Protein AF-A0A835YM27-F1 (afdb_monomer_lite)

InterPro domains:
  IPR002932 Glutamate synthase domain [PF01645] (150-417)
  IPR002932 Glutamate synthase domain [cd02808] (66-416)
  IPR013785 Aldolase-type TIM barrel [G3DSA:3.20.20.70] (142-433)
  IPR024188 Glutamate synthase large subunit-like protein [PIRSF006429] (17-418)

Organism: NCBI:txid303371

Structure (mmCIF, N/CA/C/O backbone):
data_AF-A0A835YM27-F1
#
_entry.id   AF-A0A835YM27-F1
#
loop_
_atom_site.group_PDB
_atom_site.id
_atom_site.type_symbol
_atom_site.label_atom_id
_atom_site.label_alt_id
_atom_site.label_comp_id
_atom_site.label_asym_id
_atom_site.label_entity_id
_atom_site.label_seq_id
_atom_site.pdbx_PDB_ins_code
_atom_site.Cartn_x
_atom_site.Cartn_y
_atom_site.Cartn_z
_atom_site.occupancy
_atom_site.B_iso_or_equiv
_atom_site.auth_seq_id
_atom_site.auth_comp_id
_atom_site.auth_asym_id
_atom_site.auth_atom_id
_atom_site.pdbx_PDB_model_num
ATOM 1 N N . MET A 1 1 ? 27.770 9.911 -36.439 1.00 59.56 1 MET A N 1
ATOM 2 C CA . MET A 1 1 ? 27.437 9.126 -37.650 1.00 59.56 1 MET A CA 1
ATOM 3 C C . MET A 1 1 ? 27.150 10.017 -38.852 1.00 59.56 1 MET A C 1
ATOM 5 O O . MET A 1 1 ? 27.933 9.952 -39.781 1.00 59.56 1 MET A O 1
ATOM 9 N N . ILE A 1 2 ? 26.149 10.908 -38.819 1.00 67.12 2 ILE A N 1
ATOM 10 C CA . ILE A 1 2 ? 25.768 11.752 -39.978 1.00 67.12 2 ILE A CA 1
ATOM 11 C C . ILE A 1 2 ? 26.946 12.563 -40.558 1.00 67.12 2 ILE A C 1
ATOM 13 O O . ILE A 1 2 ? 27.152 12.544 -41.765 1.00 67.12 2 ILE A O 1
ATOM 17 N N . GLY A 1 3 ? 27.767 13.199 -39.713 1.00 68.62 3 GLY A N 1
ATOM 18 C CA . GLY A 1 3 ? 28.929 13.971 -40.180 1.00 68.62 3 GLY A CA 1
ATOM 19 C C . GLY A 1 3 ? 30.004 13.131 -40.885 1.00 68.62 3 GLY A C 1
ATOM 20 O O . GLY A 1 3 ? 30.540 13.554 -41.899 1.00 68.62 3 GLY A O 1
ATOM 21 N N . ALA A 1 4 ? 30.271 11.910 -40.410 1.00 65.62 4 ALA A N 1
ATOM 22 C CA . ALA A 1 4 ? 31.249 11.014 -41.032 1.00 65.62 4 ALA A CA 1
ATOM 23 C C . ALA A 1 4 ? 30.728 10.428 -42.355 1.00 65.62 4 ALA A C 1
ATOM 25 O O . ALA A 1 4 ? 31.469 10.341 -43.329 1.00 65.62 4 ALA A O 1
ATOM 26 N N . THR A 1 5 ? 29.437 10.087 -42.413 1.00 65.88 5 THR A N 1
ATOM 27 C CA . THR A 1 5 ? 28.783 9.617 -43.641 1.00 65.88 5 THR A CA 1
ATOM 28 C C . THR A 1 5 ? 28.725 10.719 -44.699 1.00 65.88 5 THR A C 1
ATOM 30 O O . THR A 1 5 ? 28.980 10.437 -45.862 1.00 65.88 5 THR A O 1
ATOM 33 N N . ALA A 1 6 ? 28.469 11.974 -44.308 1.00 68.31 6 ALA A N 1
ATOM 34 C CA . ALA A 1 6 ? 28.483 13.119 -45.219 1.00 68.31 6 ALA A CA 1
ATOM 35 C C . ALA A 1 6 ? 29.884 13.385 -45.799 1.00 68.31 6 ALA A C 1
ATOM 37 O O . ALA A 1 6 ? 30.018 13.579 -47.002 1.00 68.31 6 ALA A O 1
ATOM 38 N N . VAL A 1 7 ? 30.934 13.311 -44.974 1.00 73.69 7 VAL A N 1
ATOM 39 C CA . VAL A 1 7 ? 32.330 13.443 -45.431 1.00 73.69 7 VAL A CA 1
ATOM 40 C C . VAL A 1 7 ? 32.712 12.319 -46.401 1.00 73.69 7 VAL A C 1
ATOM 42 O O . VAL A 1 7 ? 33.316 12.587 -47.436 1.00 73.69 7 VAL A O 1
ATOM 45 N N . LEU A 1 8 ? 32.304 11.075 -46.125 1.00 69.56 8 LEU A N 1
ATOM 46 C CA . LEU A 1 8 ? 32.527 9.937 -47.028 1.00 69.56 8 LEU A CA 1
ATOM 47 C C . LEU A 1 8 ? 31.752 10.068 -48.345 1.00 69.56 8 LEU A C 1
ATOM 49 O O . LEU A 1 8 ? 32.273 9.689 -49.386 1.00 69.56 8 LEU A O 1
ATOM 53 N N . PHE A 1 9 ? 30.544 10.635 -48.317 1.00 70.25 9 PHE A N 1
ATOM 54 C CA . PHE A 1 9 ? 29.738 10.882 -49.516 1.00 70.25 9 PHE A CA 1
ATOM 55 C C . PHE A 1 9 ? 30.350 11.956 -50.421 1.00 70.25 9 PHE A C 1
ATOM 57 O O . PHE A 1 9 ? 30.305 11.823 -51.641 1.00 70.25 9 PHE A O 1
ATOM 64 N N . VAL A 1 10 ? 30.959 12.985 -49.823 1.00 75.12 10 VAL A N 1
ATOM 65 C CA . VAL A 1 10 ? 31.692 14.038 -50.543 1.00 75.12 10 VAL A CA 1
ATOM 66 C C . VAL A 1 10 ? 33.027 13.517 -51.089 1.00 75.12 10 VAL A C 1
ATOM 68 O O . VAL A 1 10 ? 33.414 13.887 -52.193 1.00 75.12 10 VAL A O 1
ATOM 71 N N . ALA A 1 11 ? 33.722 12.643 -50.354 1.00 77.75 11 ALA A N 1
ATOM 72 C CA . ALA A 1 11 ? 35.021 12.103 -50.760 1.00 77.75 11 ALA A CA 1
ATOM 73 C C . ALA A 1 11 ? 34.925 10.963 -51.794 1.00 77.75 11 ALA A C 1
ATOM 75 O O . ALA A 1 11 ? 35.770 10.862 -52.681 1.00 77.75 11 ALA A O 1
ATOM 76 N N . ASN A 1 12 ? 33.920 10.090 -51.685 1.00 81.88 12 ASN A N 1
ATOM 77 C CA . ASN A 1 12 ? 33.675 8.997 -52.624 1.00 81.88 12 ASN A CA 1
ATOM 78 C C . ASN A 1 12 ? 32.177 8.615 -52.624 1.00 81.88 12 ASN A C 1
ATOM 80 O O . ASN A 1 12 ? 31.722 7.914 -51.714 1.00 81.88 12 ASN A O 1
ATOM 84 N N . PRO A 1 13 ? 31.405 8.999 -53.658 1.00 78.62 13 PRO A N 1
ATOM 85 C CA . PRO A 1 13 ? 29.955 8.790 -53.700 1.00 78.62 13 PRO A CA 1
ATOM 86 C C . PRO A 1 13 ? 29.530 7.322 -53.550 1.00 78.62 13 PRO A C 1
ATOM 88 O O . PRO A 1 13 ? 28.514 7.032 -52.919 1.00 78.62 13 PRO A O 1
ATOM 91 N N . ALA A 1 14 ? 30.322 6.381 -54.078 1.00 77.38 14 ALA A N 1
ATOM 92 C CA . ALA A 1 14 ? 30.027 4.952 -53.987 1.00 77.38 14 ALA A CA 1
ATOM 93 C C . ALA A 1 14 ? 30.207 4.421 -52.554 1.00 77.38 14 ALA A C 1
ATOM 95 O O . ALA A 1 14 ? 29.366 3.676 -52.051 1.00 77.38 14 ALA A O 1
ATOM 96 N N . GLN A 1 15 ? 31.265 4.846 -51.858 1.00 75.50 15 GLN A N 1
ATOM 97 C CA . GLN A 1 15 ? 31.497 4.467 -50.458 1.00 75.50 15 GLN A CA 1
ATOM 98 C C . GLN A 1 15 ? 30.530 5.182 -49.505 1.00 75.50 15 GLN A C 1
ATOM 100 O O . GLN A 1 15 ? 30.055 4.583 -48.538 1.00 75.50 15 GLN A O 1
ATOM 105 N N . GLY A 1 16 ? 30.175 6.433 -49.804 1.00 74.81 16 GLY A N 1
ATOM 106 C CA . GLY A 1 16 ? 29.138 7.172 -49.091 1.00 74.81 16 GLY A CA 1
ATOM 107 C C . GLY A 1 16 ? 27.763 6.512 -49.189 1.00 74.81 16 GLY A C 1
ATOM 108 O O . GLY A 1 16 ? 27.074 6.407 -48.175 1.00 74.81 16 GLY A O 1
ATOM 109 N N . ALA A 1 17 ? 27.378 6.014 -50.370 1.00 76.81 17 ALA A N 1
ATOM 110 C CA . ALA A 1 17 ? 26.122 5.288 -50.560 1.00 76.81 17 ALA A CA 1
ATOM 111 C C . ALA A 1 17 ? 26.068 4.001 -49.720 1.00 76.81 17 ALA A C 1
ATOM 113 O O . ALA A 1 17 ? 25.064 3.743 -49.055 1.00 76.81 17 ALA A O 1
ATOM 114 N N . ILE A 1 18 ? 27.167 3.241 -49.664 1.00 80.81 18 ILE A N 1
ATOM 115 C CA . ILE A 1 18 ? 27.275 2.034 -48.828 1.00 80.81 18 ILE A CA 1
ATOM 116 C C . ILE A 1 18 ? 27.172 2.384 -47.334 1.00 80.81 18 ILE A C 1
ATOM 118 O O . ILE A 1 18 ? 26.459 1.713 -46.590 1.00 80.81 18 ILE A O 1
ATOM 122 N N . ALA A 1 19 ? 27.826 3.460 -46.887 1.00 78.94 19 ALA A N 1
ATOM 123 C CA . ALA A 1 19 ? 27.777 3.909 -45.494 1.00 78.94 19 ALA A CA 1
ATOM 124 C C . ALA A 1 19 ? 26.427 4.543 -45.093 1.00 78.94 19 ALA A C 1
ATOM 126 O O . ALA A 1 19 ? 26.089 4.571 -43.907 1.00 78.94 19 ALA A O 1
ATOM 127 N N . ALA A 1 20 ? 25.640 5.038 -46.052 1.00 80.88 20 ALA A N 1
ATOM 128 C CA . ALA A 1 20 ? 24.328 5.634 -45.802 1.00 80.88 20 ALA A CA 1
ATOM 129 C C . ALA A 1 20 ? 23.253 4.592 -45.458 1.00 80.88 20 ALA A C 1
ATOM 131 O O . ALA A 1 20 ? 22.386 4.871 -44.631 1.00 80.88 20 ALA A O 1
ATOM 132 N N . VAL A 1 21 ? 23.330 3.381 -46.020 1.00 83.56 21 VAL A N 1
ATOM 133 C CA . VAL A 1 21 ? 22.370 2.289 -45.764 1.00 83.56 21 VAL A CA 1
ATOM 134 C C . VAL A 1 21 ? 22.252 1.922 -44.273 1.00 83.56 21 VAL A C 1
ATOM 136 O O . VAL A 1 21 ? 21.139 1.976 -43.747 1.00 83.56 21 VAL A O 1
ATOM 139 N N . PRO A 1 22 ? 23.333 1.595 -43.533 1.00 83.44 22 PRO A N 1
ATOM 140 C CA . PRO A 1 22 ? 23.227 1.257 -42.112 1.00 83.44 22 PRO A CA 1
ATOM 141 C C . PRO A 1 22 ? 22.766 2.443 -41.256 1.00 83.44 22 PRO A C 1
ATOM 143 O O . PRO A 1 22 ? 22.052 2.247 -40.275 1.00 83.44 22 PRO A O 1
ATOM 146 N N . VAL A 1 23 ? 23.109 3.677 -41.639 1.00 83.69 23 VAL A N 1
ATOM 147 C CA . VAL A 1 23 ? 22.633 4.888 -40.953 1.00 83.69 23 VAL A CA 1
ATOM 148 C C . VAL A 1 23 ? 21.131 5.077 -41.170 1.00 83.69 23 VAL A C 1
ATOM 150 O O . VAL A 1 23 ? 20.405 5.323 -40.209 1.00 83.69 23 VAL A O 1
ATOM 153 N N . ALA A 1 24 ? 20.644 4.907 -42.399 1.00 84.50 24 ALA A N 1
ATOM 154 C CA . ALA A 1 24 ? 19.221 4.967 -42.713 1.00 84.50 24 ALA A CA 1
ATOM 155 C C . ALA A 1 24 ? 18.437 3.865 -41.986 1.00 84.50 24 ALA A C 1
ATOM 157 O O . ALA A 1 24 ? 17.390 4.149 -41.410 1.00 84.50 24 ALA A O 1
ATOM 158 N N . LEU A 1 25 ? 18.965 2.637 -41.929 1.00 86.25 25 LEU A N 1
ATOM 159 C CA . LEU A 1 25 ? 18.366 1.536 -41.168 1.00 86.25 25 LEU A CA 1
ATOM 160 C C . LEU A 1 25 ? 18.336 1.818 -39.661 1.00 86.25 25 LEU A C 1
ATOM 162 O O . LEU A 1 25 ? 17.324 1.546 -39.018 1.00 86.25 25 LEU A O 1
ATOM 166 N N . PHE A 1 26 ? 19.404 2.396 -39.102 1.00 86.00 26 PHE A N 1
ATOM 167 C CA . PHE A 1 26 ? 19.456 2.813 -37.699 1.00 86.00 26 PHE A CA 1
ATOM 168 C C . PHE A 1 26 ? 18.366 3.844 -37.384 1.00 86.00 26 PHE A C 1
ATOM 170 O O . PHE A 1 26 ? 17.608 3.667 -36.431 1.00 86.00 26 PHE A O 1
ATOM 177 N N . TRP A 1 27 ? 18.236 4.890 -38.206 1.00 85.75 27 TRP A N 1
ATOM 178 C CA . TRP A 1 27 ? 17.212 5.922 -38.023 1.00 85.75 27 TRP A CA 1
ATOM 179 C C . TRP A 1 27 ? 15.800 5.398 -38.261 1.00 85.75 27 TRP A C 1
ATOM 181 O O . TRP A 1 27 ? 14.917 5.663 -37.452 1.00 85.75 27 TRP A O 1
ATOM 191 N N . TYR A 1 28 ? 15.586 4.610 -39.315 1.00 89.50 28 TYR A N 1
ATOM 192 C CA . TYR A 1 28 ? 14.304 3.961 -39.583 1.00 89.50 28 TYR A CA 1
ATOM 193 C C . TYR A 1 28 ? 13.874 3.088 -38.403 1.00 89.50 28 TYR A C 1
ATOM 195 O O . TYR A 1 28 ? 12.740 3.188 -37.930 1.00 89.50 28 TYR A O 1
ATOM 203 N N . ARG A 1 29 ? 14.792 2.267 -37.875 1.00 88.25 29 ARG A N 1
ATOM 204 C CA . ARG A 1 29 ? 14.513 1.419 -36.716 1.00 88.25 29 ARG A CA 1
ATOM 205 C C . ARG A 1 29 ? 14.244 2.250 -35.468 1.00 88.25 29 ARG A C 1
ATOM 207 O O . ARG A 1 29 ? 13.285 1.953 -34.768 1.00 88.25 29 ARG A O 1
ATOM 214 N N . GLY A 1 30 ? 15.023 3.305 -35.235 1.00 86.62 30 GLY A N 1
ATOM 215 C CA . GLY A 1 30 ? 14.811 4.233 -34.127 1.00 86.62 30 GLY A CA 1
ATOM 216 C C . GLY A 1 30 ? 13.437 4.904 -34.180 1.00 86.62 30 GLY A C 1
ATOM 217 O O . GLY A 1 30 ? 12.704 4.872 -33.199 1.00 86.62 30 GLY A O 1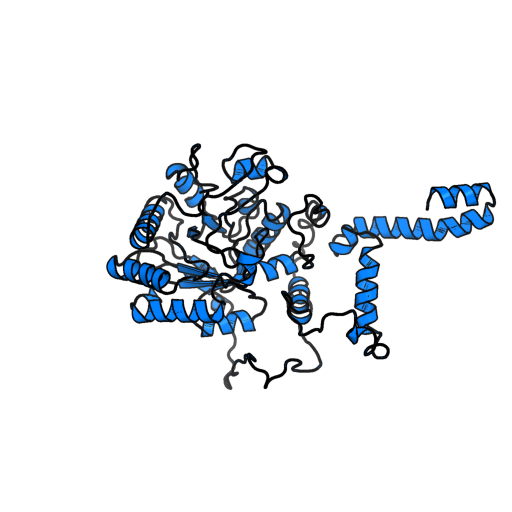
ATOM 218 N N . LEU A 1 31 ? 13.035 5.426 -35.339 1.00 87.19 31 LEU A N 1
ATOM 219 C CA . LEU A 1 31 ? 11.716 6.037 -35.531 1.00 87.19 31 LEU A CA 1
ATOM 220 C C . LEU A 1 31 ? 10.584 5.019 -35.348 1.00 87.19 31 LEU A C 1
ATOM 222 O O . LEU A 1 31 ? 9.594 5.315 -34.682 1.00 87.19 31 LEU A O 1
ATOM 226 N N . LYS A 1 32 ? 10.748 3.795 -35.864 1.00 88.94 32 LYS A N 1
ATOM 227 C CA . LYS A 1 32 ? 9.784 2.705 -35.660 1.00 88.94 32 LYS A CA 1
ATOM 228 C C . LYS A 1 32 ? 9.666 2.311 -34.184 1.00 88.94 32 LYS A C 1
ATOM 230 O O . LYS A 1 32 ? 8.560 2.094 -33.695 1.00 88.94 32 LYS A O 1
ATOM 235 N N . ASP A 1 33 ? 10.786 2.237 -33.469 1.00 86.44 33 ASP A N 1
ATOM 236 C CA . ASP A 1 33 ? 10.820 1.924 -32.039 1.00 86.44 33 ASP A CA 1
ATOM 237 C C . ASP A 1 33 ? 10.199 3.046 -31.188 1.00 86.44 33 ASP A C 1
ATOM 239 O O . ASP A 1 33 ? 9.568 2.757 -30.170 1.00 86.44 33 ASP A O 1
ATOM 243 N N . MET A 1 34 ? 10.331 4.307 -31.619 1.00 83.38 34 MET A N 1
ATOM 244 C CA . MET A 1 34 ? 9.679 5.466 -30.997 1.00 83.38 34 MET A CA 1
ATOM 245 C C . MET A 1 34 ? 8.169 5.510 -31.253 1.00 83.38 34 MET A C 1
ATOM 247 O O . MET A 1 34 ? 7.426 5.963 -30.386 1.00 83.38 34 MET A O 1
ATOM 251 N N . ALA A 1 35 ? 7.721 5.066 -32.430 1.00 83.19 35 ALA A N 1
ATOM 252 C CA . ALA A 1 35 ? 6.320 5.132 -32.842 1.00 83.19 35 ALA A CA 1
ATOM 253 C C . ALA A 1 35 ? 5.458 3.979 -32.304 1.00 83.19 35 ALA A C 1
ATOM 255 O O . ALA A 1 35 ? 4.249 4.135 -32.188 1.00 83.19 35 ALA A O 1
ATOM 256 N N . GLN A 1 36 ? 6.047 2.825 -31.983 1.00 78.00 36 GLN A N 1
ATOM 257 C CA . GLN A 1 36 ? 5.289 1.669 -31.491 1.00 78.00 36 GLN A CA 1
ATOM 258 C C . GLN A 1 36 ? 4.806 1.840 -30.040 1.00 78.00 36 GLN A C 1
ATOM 260 O O . GLN A 1 36 ? 5.447 2.516 -29.233 1.00 78.00 36 GLN A O 1
ATOM 265 N N . ASP A 1 37 ? 3.715 1.159 -29.689 1.00 72.25 37 ASP A N 1
ATOM 266 C CA . ASP A 1 37 ? 3.061 1.274 -28.372 1.00 72.25 37 ASP A CA 1
ATOM 267 C C . ASP A 1 37 ? 3.159 0.007 -27.504 1.00 72.25 37 ASP A C 1
ATOM 269 O O . ASP A 1 37 ? 2.753 -0.011 -26.348 1.00 72.25 37 ASP A O 1
ATOM 273 N N . SER A 1 38 ? 3.732 -1.061 -28.053 1.00 70.88 38 SER A N 1
ATOM 274 C CA . SER A 1 38 ? 3.836 -2.394 -27.442 1.00 70.88 38 SER A CA 1
ATOM 275 C C . SER A 1 38 ? 4.948 -2.559 -26.392 1.00 70.88 38 SER A C 1
ATOM 277 O O . SER A 1 38 ? 4.838 -3.383 -25.485 1.00 70.88 38 SER A O 1
ATOM 279 N N . HIS A 1 39 ? 6.051 -1.814 -26.508 1.00 70.81 39 HIS A N 1
ATOM 280 C CA . HIS A 1 39 ? 7.271 -2.023 -25.726 1.00 70.81 39 HIS A CA 1
ATOM 281 C C . HIS A 1 39 ? 7.829 -0.710 -25.176 1.00 70.81 39 HIS A C 1
ATOM 283 O O . HIS A 1 39 ? 8.569 0.009 -25.853 1.00 70.81 39 HIS A O 1
ATOM 289 N N . THR A 1 40 ? 7.566 -0.443 -23.897 1.00 70.62 40 THR A N 1
ATOM 290 C CA . THR A 1 40 ? 8.007 0.774 -23.195 1.00 70.62 40 THR A CA 1
ATOM 291 C C . THR A 1 40 ? 9.528 0.971 -23.238 1.00 70.62 40 THR A C 1
ATOM 293 O O . THR A 1 40 ? 10.008 2.088 -23.415 1.00 70.62 40 THR A O 1
ATOM 296 N N . VAL A 1 41 ? 10.315 -0.108 -23.133 1.00 70.69 41 VAL A N 1
ATOM 297 C CA . VAL A 1 41 ? 11.790 -0.033 -23.153 1.00 70.69 41 VAL A CA 1
ATOM 298 C C . VAL A 1 41 ? 12.322 0.411 -24.518 1.00 70.69 41 VAL A C 1
ATOM 300 O O . VAL A 1 41 ? 13.154 1.313 -24.568 1.00 70.69 41 VAL A O 1
ATOM 303 N N . LEU A 1 42 ? 11.827 -0.179 -25.613 1.00 78.88 42 LEU A N 1
ATOM 304 C CA . LEU A 1 42 ? 12.265 0.169 -26.972 1.00 78.88 42 LEU A CA 1
ATOM 305 C C . LEU A 1 42 ? 11.896 1.605 -27.336 1.00 78.88 42 LEU A C 1
ATOM 307 O O . LEU A 1 42 ? 12.665 2.288 -27.999 1.00 78.88 42 LEU A O 1
ATOM 311 N N . ARG A 1 43 ? 10.756 2.088 -26.843 1.00 77.75 43 ARG A N 1
ATOM 312 C CA . ARG A 1 43 ? 10.328 3.464 -27.079 1.00 77.75 43 ARG A CA 1
ATOM 313 C C . ARG A 1 43 ? 11.170 4.498 -26.339 1.00 77.75 43 ARG A C 1
ATOM 315 O O . ARG A 1 43 ? 11.435 5.568 -26.876 1.00 77.75 43 ARG A O 1
ATOM 322 N N . ASN A 1 44 ? 11.611 4.175 -25.123 1.00 67.88 44 ASN A N 1
ATOM 323 C CA . ASN A 1 44 ? 12.470 5.053 -24.325 1.00 67.88 44 ASN A CA 1
ATOM 324 C C . ASN A 1 44 ? 13.941 5.017 -24.770 1.00 67.88 44 ASN A C 1
ATOM 326 O O . ASN A 1 44 ? 14.635 6.026 -24.665 1.00 67.88 44 ASN A O 1
ATOM 330 N N . PHE A 1 45 ? 14.412 3.868 -25.263 1.00 77.25 45 PHE A N 1
ATOM 331 C CA . PHE A 1 45 ? 15.775 3.677 -25.765 1.00 77.25 45 PHE A CA 1
ATOM 332 C C . PHE A 1 45 ? 15.732 3.068 -27.170 1.00 77.25 45 PHE A C 1
ATOM 334 O O . PHE A 1 45 ? 16.035 1.880 -27.328 1.00 77.25 45 PHE A O 1
ATOM 341 N N . PRO A 1 46 ? 15.354 3.857 -28.193 1.00 81.44 46 PRO A N 1
ATOM 342 C CA . PRO A 1 46 ? 15.275 3.376 -29.566 1.00 81.44 46 PRO A CA 1
ATOM 343 C C . PRO A 1 46 ? 16.612 2.801 -30.012 1.00 81.44 46 PRO A C 1
ATOM 345 O O . PRO A 1 46 ? 17.664 3.371 -29.712 1.00 81.44 46 PRO A O 1
ATOM 348 N N . VAL A 1 47 ? 16.579 1.670 -30.717 1.00 81.88 47 VAL A N 1
ATOM 349 C CA . VAL A 1 47 ? 17.760 0.896 -31.132 1.00 81.88 47 VAL A CA 1
ATOM 350 C C . VAL A 1 47 ? 18.553 0.268 -29.971 1.00 81.88 47 VAL A C 1
ATOM 352 O O . VAL A 1 47 ? 18.754 -0.943 -29.966 1.00 81.88 47 VAL A O 1
ATOM 355 N N . LEU A 1 48 ? 18.964 1.036 -28.957 1.00 77.56 48 LEU A N 1
ATOM 356 C CA . LEU A 1 48 ? 19.764 0.548 -27.822 1.00 77.56 48 LEU A CA 1
ATOM 357 C C . LEU A 1 48 ? 19.013 -0.461 -26.945 1.00 77.56 48 LEU A C 1
ATOM 359 O O . LEU A 1 48 ? 19.617 -1.393 -26.420 1.00 77.56 48 LEU A O 1
ATOM 363 N N . GLY A 1 49 ? 17.693 -0.322 -26.813 1.00 71.75 49 GLY A N 1
ATOM 364 C CA . GLY A 1 49 ? 16.858 -1.258 -26.064 1.00 71.75 49 GLY A CA 1
ATOM 365 C C . GLY A 1 49 ? 16.883 -2.677 -26.641 1.00 71.75 49 GLY A C 1
ATOM 366 O O . GLY A 1 49 ? 16.702 -3.633 -25.891 1.00 71.75 49 GLY A O 1
ATOM 367 N N . HIS A 1 50 ? 17.181 -2.840 -27.936 1.00 77.50 50 HIS A N 1
ATOM 368 C CA . HIS A 1 50 ? 17.354 -4.164 -28.543 1.00 77.50 50 HIS A CA 1
ATOM 369 C C . HIS A 1 50 ? 18.595 -4.880 -28.024 1.00 77.50 50 HIS A C 1
ATOM 371 O O . HIS A 1 50 ? 18.565 -6.097 -27.960 1.00 77.50 50 HIS A O 1
ATOM 377 N N . ILE A 1 51 ? 19.644 -4.175 -27.581 1.00 74.50 51 ILE A N 1
ATOM 378 C CA . ILE A 1 51 ? 20.831 -4.813 -26.984 1.00 74.50 51 ILE A CA 1
ATOM 379 C C . ILE A 1 51 ? 20.428 -5.603 -25.740 1.00 74.50 51 ILE A C 1
ATOM 381 O O . ILE A 1 51 ? 20.855 -6.738 -25.573 1.00 74.50 51 ILE A O 1
ATOM 385 N N . ARG A 1 52 ? 19.535 -5.051 -24.911 1.0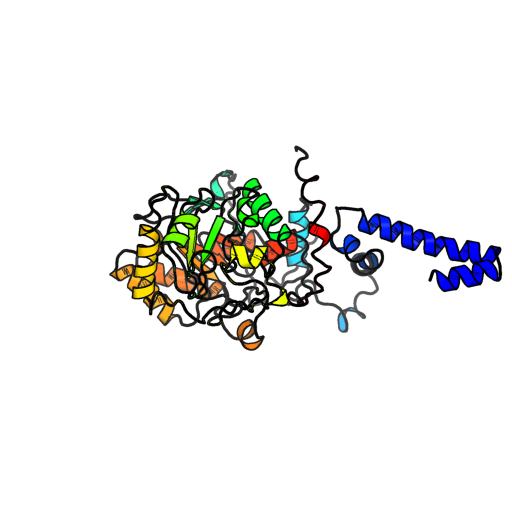0 69.94 52 ARG A N 1
ATOM 386 C CA . ARG A 1 52 ? 18.981 -5.774 -23.761 1.00 69.94 52 ARG A CA 1
ATOM 387 C C . ARG A 1 52 ? 18.286 -7.057 -24.200 1.00 69.94 52 ARG A C 1
ATOM 389 O O . ARG A 1 52 ? 18.586 -8.105 -23.651 1.00 69.94 52 ARG A O 1
ATOM 396 N N . PHE A 1 53 ? 17.381 -6.980 -25.175 1.00 67.50 53 PHE A N 1
ATOM 397 C CA . PHE A 1 53 ? 16.655 -8.159 -25.650 1.00 67.50 53 PHE A CA 1
ATOM 398 C C . PHE A 1 53 ? 17.552 -9.145 -26.395 1.00 67.50 53 PHE A C 1
ATOM 400 O O . PHE A 1 53 ? 17.273 -10.331 -26.370 1.00 67.50 53 PHE A O 1
ATOM 407 N N . LEU A 1 54 ? 18.625 -8.686 -27.039 1.00 65.44 54 LEU A N 1
ATOM 408 C CA . LEU A 1 54 ? 19.621 -9.541 -27.676 1.00 65.44 54 LEU A CA 1
ATOM 409 C C . LEU A 1 54 ? 20.443 -10.288 -26.633 1.00 65.44 54 LEU A C 1
ATOM 411 O O . LEU A 1 54 ? 20.621 -11.487 -26.786 1.00 65.44 54 LEU A O 1
ATOM 415 N N . LEU A 1 55 ? 20.873 -9.617 -25.563 1.00 61.25 55 LEU A N 1
ATOM 416 C CA . LEU A 1 55 ? 21.515 -10.268 -24.422 1.00 61.25 55 LEU A CA 1
ATOM 417 C C . LEU A 1 55 ? 20.542 -11.264 -23.766 1.00 61.25 55 LEU A C 1
ATOM 419 O O . LEU A 1 55 ? 20.865 -12.436 -23.612 1.00 61.25 55 LEU A O 1
ATOM 423 N N . GLU A 1 56 ? 19.296 -10.848 -23.541 1.00 56.59 56 GLU A N 1
ATOM 424 C CA . GLU A 1 56 ? 18.243 -11.673 -22.938 1.00 56.59 56 GLU A CA 1
ATOM 425 C C . GLU A 1 56 ? 17.786 -12.847 -23.831 1.00 56.59 56 GLU A C 1
ATOM 427 O O . GLU A 1 56 ? 17.394 -13.895 -23.332 1.00 56.59 56 GLU A O 1
ATOM 432 N N . ALA A 1 57 ? 17.840 -12.710 -25.158 1.00 49.25 57 ALA A N 1
ATOM 433 C CA . ALA A 1 57 ? 17.537 -13.776 -26.116 1.00 49.25 57 ALA A CA 1
ATOM 434 C C . ALA A 1 57 ? 18.754 -14.673 -26.380 1.00 49.25 57 ALA A C 1
ATOM 436 O O . ALA A 1 57 ? 18.594 -15.866 -26.650 1.00 49.25 57 ALA A O 1
ATOM 437 N N . SER A 1 58 ? 19.970 -14.132 -26.270 1.00 43.44 58 SER A N 1
ATOM 438 C CA . SER A 1 58 ? 21.201 -14.921 -26.277 1.00 43.44 58 SER A CA 1
ATOM 439 C C . SER A 1 58 ? 21.295 -15.827 -25.046 1.00 43.44 58 SER A C 1
ATOM 441 O O . SER A 1 58 ? 21.806 -16.936 -25.183 1.00 43.44 58 SER A O 1
ATOM 443 N N . ASP A 1 59 ? 20.643 -15.469 -23.926 1.00 40.12 59 ASP A N 1
ATOM 444 C CA . ASP A 1 59 ? 20.412 -16.373 -22.783 1.00 40.12 59 ASP A CA 1
ATOM 445 C C . ASP A 1 59 ? 19.619 -17.640 -23.166 1.00 40.12 59 ASP A C 1
ATOM 447 O O . ASP A 1 59 ? 19.750 -18.676 -22.515 1.00 40.12 59 ASP A O 1
ATOM 451 N N . CYS A 1 60 ? 18.780 -17.580 -24.210 1.00 38.59 60 CYS A N 1
ATOM 452 C CA . CYS A 1 60 ? 17.940 -18.698 -24.656 1.00 38.59 60 CYS A CA 1
ATOM 453 C C . CYS A 1 60 ? 18.624 -19.587 -25.712 1.00 38.59 60 CYS A C 1
ATOM 455 O O . CYS A 1 60 ? 18.250 -20.748 -25.865 1.00 38.59 60 CYS A O 1
ATOM 457 N N . LYS A 1 61 ? 19.636 -19.074 -26.431 1.00 29.17 61 LYS A N 1
ATOM 458 C CA . LYS A 1 61 ? 20.416 -19.841 -27.427 1.00 29.17 61 LYS A CA 1
ATOM 459 C C . LYS A 1 61 ? 21.788 -20.308 -26.924 1.00 29.17 61 LYS A C 1
ATOM 461 O O . LYS A 1 61 ? 22.376 -21.194 -27.536 1.00 29.17 61 LYS A O 1
ATOM 466 N N . ALA A 1 62 ? 22.275 -19.791 -25.798 1.00 39.19 62 ALA A N 1
ATOM 467 C CA . ALA A 1 62 ? 23.538 -20.186 -25.176 1.00 39.19 62 ALA A CA 1
ATOM 468 C C . ALA A 1 62 ? 23.377 -21.351 -24.177 1.00 39.19 62 ALA A C 1
ATOM 470 O O . ALA A 1 62 ? 23.763 -21.259 -23.011 1.00 39.19 62 ALA A O 1
ATOM 471 N N . ALA A 1 63 ? 22.845 -22.491 -24.630 1.00 40.53 63 ALA A N 1
ATOM 472 C CA . ALA A 1 63 ? 22.907 -23.733 -23.851 1.00 40.53 63 ALA A CA 1
ATOM 473 C C . ALA A 1 63 ? 24.352 -24.273 -23.698 1.00 40.53 63 ALA A C 1
ATOM 475 O O . ALA A 1 63 ? 24.586 -25.135 -22.859 1.00 40.53 63 ALA A O 1
ATOM 476 N N . SER A 1 64 ? 25.318 -23.736 -24.454 1.00 37.25 64 SER A N 1
ATOM 477 C CA . SER A 1 64 ? 26.706 -24.219 -24.552 1.00 37.25 64 SER A CA 1
ATOM 478 C C . SER A 1 64 ? 27.802 -23.229 -24.103 1.00 37.25 64 SER A C 1
ATOM 480 O O . SER A 1 64 ? 28.966 -23.600 -24.116 1.00 37.25 64 SER A O 1
ATOM 482 N N . LEU A 1 65 ? 27.462 -22.009 -23.660 1.00 39.31 65 LEU A N 1
ATOM 483 C CA . LEU A 1 65 ? 28.405 -20.973 -23.153 1.00 39.31 65 LEU A CA 1
ATOM 484 C C . LEU A 1 65 ? 28.147 -20.611 -21.670 1.00 39.31 65 LEU A C 1
ATOM 486 O O . LEU A 1 65 ? 28.462 -19.529 -21.181 1.00 39.31 65 LEU A O 1
ATOM 490 N N . ARG A 1 66 ? 27.441 -21.505 -20.978 1.00 44.62 66 ARG A N 1
ATOM 491 C CA . ARG A 1 66 ? 26.685 -21.248 -19.746 1.00 44.62 66 ARG A CA 1
ATOM 492 C C . ARG A 1 66 ? 27.490 -21.254 -18.427 1.00 44.62 66 ARG A C 1
ATOM 494 O O . ARG A 1 66 ? 27.000 -20.622 -17.491 1.00 44.62 66 ARG A O 1
ATOM 501 N N . PRO A 1 67 ? 28.647 -21.933 -18.277 1.00 40.22 67 PRO A N 1
ATOM 502 C CA . PRO A 1 67 ? 29.396 -21.911 -17.015 1.00 40.22 67 PRO A CA 1
ATOM 503 C C . PRO A 1 67 ? 30.263 -20.657 -16.818 1.00 40.22 67 PRO A C 1
ATOM 505 O O . PRO A 1 67 ? 30.234 -20.076 -15.735 1.00 40.22 67 PRO A O 1
ATOM 508 N N . GLU A 1 68 ? 31.000 -20.199 -17.838 1.00 35.88 68 GLU A N 1
ATOM 509 C CA . GLU A 1 68 ? 32.103 -19.246 -17.623 1.00 35.88 68 GLU A CA 1
ATOM 510 C C . GLU A 1 68 ? 31.644 -17.801 -17.349 1.00 35.88 68 GLU A C 1
ATOM 512 O O . GLU A 1 68 ? 32.251 -17.098 -16.542 1.00 35.88 68 GLU A O 1
ATOM 517 N N . ILE A 1 69 ? 30.540 -17.345 -17.954 1.00 41.28 69 ILE A N 1
ATOM 518 C CA . ILE A 1 69 ? 30.007 -15.980 -17.734 1.00 41.28 69 ILE A CA 1
ATOM 519 C C . ILE A 1 69 ? 29.221 -15.892 -16.412 1.00 41.28 69 ILE A C 1
ATOM 521 O O . ILE A 1 69 ? 29.172 -14.844 -15.760 1.00 41.28 69 ILE A O 1
ATOM 525 N N . ARG A 1 70 ? 28.636 -17.013 -15.977 1.00 41.50 70 ARG A N 1
ATOM 526 C CA . ARG A 1 70 ? 27.785 -17.112 -14.783 1.00 41.50 70 ARG A CA 1
ATOM 527 C C . ARG A 1 70 ? 28.572 -16.974 -13.481 1.00 41.50 70 ARG A C 1
ATOM 529 O O . ARG A 1 70 ? 28.026 -16.507 -12.491 1.00 41.50 70 ARG A O 1
ATOM 536 N N . GLN A 1 71 ? 29.852 -17.338 -13.499 1.00 38.59 71 GLN A N 1
ATOM 537 C CA . GLN A 1 71 ? 30.732 -17.240 -12.336 1.00 38.59 71 GLN A CA 1
ATOM 538 C C . GLN A 1 71 ? 31.133 -15.788 -12.008 1.00 38.59 71 GLN A C 1
ATOM 540 O O . GLN A 1 71 ? 31.558 -15.526 -10.886 1.00 38.59 71 GLN A O 1
ATOM 545 N N . TYR A 1 72 ? 30.965 -14.842 -12.948 1.00 37.53 72 TYR A N 1
ATOM 546 C CA . TYR A 1 72 ? 31.489 -13.478 -12.796 1.00 37.53 72 TYR A CA 1
ATOM 547 C C . TYR A 1 72 ? 30.502 -12.331 -13.093 1.00 37.53 72 TYR A C 1
ATOM 549 O O . TYR A 1 72 ? 30.744 -11.231 -12.601 1.00 37.53 72 TYR A O 1
ATOM 557 N N . PHE A 1 73 ? 29.404 -12.530 -13.848 1.00 37.78 73 PHE A N 1
ATOM 558 C CA . PHE A 1 73 ? 28.603 -11.390 -14.348 1.00 37.78 73 PHE A CA 1
ATOM 559 C C . PHE A 1 73 ? 27.063 -11.467 -14.247 1.00 37.78 73 PHE A C 1
ATOM 561 O O . PHE A 1 73 ? 26.427 -10.444 -14.504 1.00 37.78 73 PHE A O 1
ATOM 568 N N . ILE A 1 74 ? 26.423 -12.598 -13.905 1.00 50.19 74 ILE A N 1
ATOM 569 C CA . ILE A 1 74 ? 24.952 -12.743 -14.051 1.00 50.19 74 ILE A CA 1
ATOM 570 C C . ILE A 1 74 ? 24.274 -13.337 -12.799 1.00 50.19 74 ILE A C 1
ATOM 572 O O . ILE A 1 74 ? 24.630 -14.422 -12.349 1.00 50.19 74 ILE A O 1
ATOM 576 N N . GLU A 1 75 ? 23.256 -12.623 -12.296 1.00 47.91 75 GLU A N 1
ATOM 577 C CA . GLU A 1 75 ? 22.307 -13.002 -11.227 1.00 47.91 75 GLU A CA 1
ATOM 578 C C . GLU A 1 75 ? 21.646 -14.371 -11.510 1.00 47.91 75 GLU A C 1
ATOM 580 O O . GLU A 1 75 ? 21.218 -14.632 -12.639 1.00 47.91 75 GLU A O 1
ATOM 585 N N . SER A 1 76 ? 21.543 -15.269 -10.518 1.00 50.78 76 SER A N 1
ATOM 586 C CA . SER A 1 76 ? 20.833 -16.542 -10.711 1.00 50.78 76 SER A CA 1
ATOM 587 C C . SER A 1 76 ? 19.310 -16.332 -10.802 1.00 50.78 76 SER A C 1
ATOM 589 O O . SER A 1 76 ? 18.754 -15.416 -10.203 1.00 50.78 76 SER A O 1
ATOM 591 N N . ASP A 1 77 ? 18.590 -17.212 -11.515 1.00 51.47 77 ASP A N 1
ATOM 592 C CA . ASP A 1 77 ? 17.118 -17.144 -11.637 1.00 51.47 77 ASP A CA 1
ATOM 593 C C . ASP A 1 77 ? 16.382 -17.215 -10.284 1.00 51.47 77 ASP A C 1
ATOM 595 O O . ASP A 1 77 ? 15.204 -16.844 -10.196 1.00 51.47 77 ASP A O 1
ATOM 599 N N . THR A 1 78 ? 17.060 -17.722 -9.251 1.00 51.91 78 THR A N 1
ATOM 600 C CA . THR A 1 78 ? 16.563 -17.882 -7.881 1.00 51.91 78 THR A CA 1
ATOM 601 C C . THR A 1 78 ? 17.107 -16.839 -6.913 1.00 51.91 78 THR A C 1
ATOM 603 O O . THR A 1 78 ? 16.522 -16.685 -5.842 1.00 51.91 78 THR A O 1
ATOM 606 N N . ASP A 1 79 ? 18.166 -16.112 -7.278 1.00 54.97 79 ASP A N 1
ATOM 607 C CA . ASP A 1 79 ? 18.727 -15.064 -6.430 1.00 54.97 79 ASP A CA 1
ATOM 608 C C . ASP A 1 79 ? 17.726 -13.912 -6.361 1.00 54.97 79 ASP A C 1
ATOM 610 O O . ASP A 1 79 ? 17.156 -13.473 -7.364 1.00 54.97 79 ASP A O 1
ATOM 614 N N . SER A 1 80 ? 17.445 -13.456 -5.147 1.00 55.28 80 SER A N 1
ATOM 615 C CA . SER A 1 80 ? 16.423 -12.450 -4.896 1.00 55.28 80 SER A CA 1
ATOM 616 C C . SER A 1 80 ? 17.059 -11.155 -4.417 1.00 55.28 80 SER A C 1
ATOM 618 O O . SER A 1 80 ? 17.211 -10.978 -3.209 1.00 55.28 80 SER A O 1
ATOM 620 N N . VAL A 1 81 ? 17.372 -10.213 -5.316 1.00 60.59 81 VAL A N 1
ATOM 621 C CA . VAL A 1 81 ? 17.714 -8.852 -4.869 1.00 60.59 81 VAL A CA 1
ATOM 622 C C . VAL A 1 81 ? 17.120 -7.756 -5.771 1.00 60.59 81 VAL A C 1
ATOM 624 O O . VAL A 1 81 ? 17.704 -7.376 -6.781 1.00 60.59 81 VAL A O 1
ATOM 627 N N . PRO A 1 82 ? 15.976 -7.134 -5.413 1.00 66.56 82 PRO A N 1
ATOM 628 C CA . PRO A 1 82 ? 14.946 -7.540 -4.441 1.00 66.56 82 PRO A CA 1
ATOM 629 C C . PRO A 1 82 ? 13.954 -8.621 -4.915 1.00 66.56 82 PRO A C 1
ATOM 631 O O . PRO A 1 82 ? 13.242 -9.173 -4.072 1.00 66.56 82 PRO A O 1
ATOM 634 N N . PHE A 1 83 ? 13.879 -8.903 -6.221 1.00 75.69 83 PHE A N 1
ATOM 635 C CA . PHE A 1 83 ? 12.993 -9.912 -6.822 1.00 75.69 83 PHE A CA 1
ATOM 636 C C . PHE A 1 83 ? 13.741 -10.739 -7.857 1.00 75.69 83 PHE A C 1
ATOM 638 O O . PHE A 1 83 ? 14.449 -10.179 -8.699 1.00 75.69 83 PHE A O 1
ATOM 645 N N . SER A 1 84 ? 13.511 -12.049 -7.845 1.00 78.06 84 SER A N 1
ATOM 646 C CA . SER A 1 84 ? 14.156 -12.955 -8.789 1.00 78.06 84 SER A CA 1
ATOM 647 C C . SER A 1 84 ? 13.622 -12.777 -10.214 1.00 78.06 84 SER A C 1
ATOM 649 O O . SER A 1 84 ? 12.557 -12.186 -10.450 1.00 78.06 84 SER A O 1
ATOM 651 N N . ARG A 1 85 ? 14.357 -13.288 -11.209 1.00 72.94 85 ARG A N 1
ATOM 652 C CA . ARG A 1 85 ? 13.898 -13.277 -12.609 1.00 72.94 85 ARG A CA 1
ATOM 653 C C . ARG A 1 85 ? 12.573 -14.024 -12.755 1.00 72.94 85 ARG A C 1
ATOM 655 O O . ARG A 1 85 ? 11.641 -13.475 -13.333 1.00 72.94 85 ARG A O 1
ATOM 662 N N . ALA A 1 86 ? 12.459 -15.211 -12.157 1.00 77.62 86 ALA A N 1
ATOM 663 C CA . ALA A 1 86 ? 11.237 -16.015 -12.202 1.00 77.62 86 ALA A CA 1
ATOM 664 C C . ALA A 1 86 ? 10.019 -15.255 -11.645 1.00 77.62 86 ALA A C 1
ATOM 666 O O . ALA A 1 86 ? 8.951 -15.259 -12.256 1.00 77.62 86 ALA A O 1
ATOM 667 N N . GLN A 1 87 ? 10.192 -14.538 -10.530 1.00 81.69 87 GLN A N 1
ATOM 668 C CA . GLN A 1 87 ? 9.137 -13.714 -9.937 1.00 81.69 87 GLN A CA 1
ATOM 669 C C . GLN A 1 87 ? 8.681 -12.582 -10.868 1.00 81.69 87 GLN A C 1
ATOM 671 O O . GLN A 1 87 ? 7.481 -12.367 -11.036 1.00 81.69 87 GLN A O 1
ATOM 676 N N . ARG A 1 88 ? 9.622 -11.872 -11.502 1.00 81.69 88 ARG A N 1
ATOM 677 C CA . ARG A 1 88 ? 9.312 -10.797 -12.460 1.00 81.69 88 ARG A CA 1
ATOM 678 C C . ARG A 1 88 ? 8.635 -11.335 -13.723 1.00 81.69 88 ARG A C 1
ATOM 680 O O . ARG A 1 88 ? 7.655 -10.753 -14.181 1.00 81.69 88 ARG A O 1
ATOM 687 N N . SER A 1 89 ? 9.119 -12.459 -14.253 1.00 80.38 89 SER A N 1
ATOM 688 C CA . SER A 1 89 ? 8.571 -13.104 -15.451 1.00 80.38 89 SER A CA 1
ATOM 689 C C . SER A 1 89 ? 7.099 -13.474 -15.291 1.00 80.38 89 SER A C 1
ATOM 691 O O . SER A 1 89 ? 6.325 -13.184 -16.199 1.00 80.38 89 SER A O 1
ATOM 693 N N . ILE A 1 90 ? 6.699 -14.013 -14.132 1.00 84.69 90 ILE A N 1
ATOM 694 C CA . ILE A 1 90 ? 5.290 -14.328 -13.838 1.00 84.69 90 ILE A CA 1
ATOM 695 C C . ILE A 1 90 ? 4.412 -13.083 -13.997 1.00 84.69 90 ILE A C 1
ATOM 697 O O . ILE A 1 90 ? 3.368 -13.131 -14.645 1.00 84.69 90 ILE A O 1
ATOM 701 N N . VAL A 1 91 ? 4.841 -11.948 -13.439 1.00 87.25 91 VAL A N 1
ATOM 702 C CA . VAL A 1 91 ? 4.079 -10.696 -13.523 1.00 87.25 91 VAL A CA 1
ATOM 703 C C . VAL A 1 91 ? 4.013 -10.187 -14.963 1.00 87.25 91 VAL A C 1
ATOM 705 O O . VAL A 1 91 ? 2.938 -9.822 -15.430 1.00 87.25 91 VAL A O 1
ATOM 708 N N . TYR A 1 92 ? 5.134 -10.197 -15.690 1.00 82.19 92 TYR A N 1
ATOM 709 C CA . TYR A 1 92 ? 5.174 -9.734 -17.079 1.00 82.19 92 TYR A CA 1
ATOM 710 C C . TYR A 1 92 ? 4.331 -10.590 -18.029 1.00 82.19 92 TYR A C 1
ATOM 712 O O . TYR A 1 92 ? 3.711 -10.043 -18.938 1.00 82.19 92 TYR A O 1
ATOM 720 N N . GLN A 1 93 ? 4.312 -11.911 -17.843 1.00 84.12 93 GLN A N 1
ATOM 721 C CA . GLN A 1 93 ? 3.501 -12.825 -18.651 1.00 84.12 93 GLN A CA 1
ATOM 722 C C . GLN A 1 93 ? 2.010 -12.600 -18.393 1.00 84.12 93 GLN A C 1
ATOM 724 O O . GLN A 1 93 ? 1.247 -12.406 -19.339 1.00 84.12 93 GLN A O 1
ATOM 729 N N . ARG A 1 94 ? 1.613 -12.516 -17.117 1.00 86.38 94 ARG A N 1
ATOM 730 C CA . ARG A 1 94 ? 0.219 -12.274 -16.716 1.00 86.38 94 ARG A CA 1
ATOM 731 C C . ARG A 1 94 ? -0.296 -10.913 -17.169 1.00 86.38 94 ARG A C 1
ATOM 733 O O . ARG A 1 94 ? -1.401 -10.828 -17.686 1.00 86.38 94 ARG A O 1
ATOM 740 N N . ALA A 1 95 ? 0.524 -9.867 -17.062 1.00 85.31 95 ALA A N 1
ATOM 741 C CA . ALA A 1 95 ? 0.173 -8.532 -17.550 1.00 85.31 95 ALA A CA 1
ATOM 742 C C . ALA A 1 95 ? -0.059 -8.483 -19.073 1.00 85.31 95 ALA A C 1
ATOM 744 O O . ALA A 1 95 ? -0.742 -7.589 -19.560 1.00 85.31 95 ALA A O 1
ATOM 745 N N . LYS A 1 96 ? 0.504 -9.437 -19.827 1.00 83.00 96 LYS A N 1
ATOM 746 C CA . LYS A 1 96 ? 0.328 -9.574 -21.280 1.00 83.00 96 LYS A CA 1
ATOM 747 C C . LYS A 1 96 ? -0.699 -10.639 -21.671 1.00 83.00 96 LYS A C 1
ATOM 749 O O . LYS A 1 96 ? -0.787 -10.952 -22.855 1.00 83.00 96 LYS A O 1
ATOM 754 N N . LEU A 1 97 ? -1.413 -11.223 -20.701 1.00 81.25 97 LEU A N 1
ATOM 755 C CA . LEU A 1 97 ? -2.341 -12.342 -20.910 1.00 81.25 97 LEU A CA 1
ATOM 756 C C . LEU A 1 97 ? -1.695 -13.521 -21.668 1.00 81.25 97 LEU A C 1
ATOM 758 O O . LEU A 1 97 ? -2.332 -14.191 -22.476 1.00 81.25 97 LEU A O 1
ATOM 762 N N . GLN A 1 98 ? -0.399 -13.751 -21.441 1.00 81.25 98 GLN A N 1
ATOM 763 C CA . GLN A 1 98 ? 0.334 -14.864 -22.042 1.00 81.25 98 GLN A CA 1
ATOM 764 C C . GLN A 1 98 ? 0.168 -16.131 -21.209 1.00 81.25 98 GLN A C 1
ATOM 766 O O . GLN A 1 98 ? 0.055 -16.064 -19.986 1.00 81.25 98 GLN A O 1
ATOM 771 N N . THR A 1 99 ? 0.219 -17.284 -21.879 1.00 65.69 99 THR A N 1
ATOM 772 C CA . THR A 1 99 ? 0.120 -18.596 -21.238 1.00 65.69 99 THR A CA 1
ATOM 773 C C . THR A 1 99 ? 1.217 -18.770 -20.188 1.00 65.69 99 THR A C 1
ATOM 775 O O . THR A 1 99 ? 2.406 -18.601 -20.459 1.00 65.69 99 THR A O 1
ATOM 778 N N . ASP A 1 100 ? 0.795 -19.134 -18.987 1.00 62.50 100 ASP A N 1
ATOM 779 C CA . ASP A 1 100 ? 1.568 -19.232 -17.751 1.00 62.50 100 ASP A CA 1
ATOM 780 C C . ASP A 1 100 ? 2.096 -20.652 -17.469 1.00 62.50 100 ASP A C 1
ATOM 782 O O . ASP A 1 100 ? 2.605 -20.949 -16.386 1.00 62.50 100 ASP A O 1
ATOM 786 N N . ASN A 1 101 ? 2.055 -21.524 -18.480 1.00 67.06 101 ASN A N 1
ATOM 787 C CA . ASN A 1 101 ? 2.568 -22.886 -18.398 1.00 67.06 101 ASN A CA 1
ATOM 788 C C . ASN A 1 101 ? 4.087 -22.910 -18.598 1.00 67.06 101 ASN A C 1
ATOM 790 O O . ASN A 1 101 ? 4.597 -22.659 -19.691 1.00 67.06 101 ASN A O 1
ATOM 794 N N . LEU A 1 102 ? 4.816 -23.271 -17.541 1.00 64.81 102 LEU A N 1
ATOM 795 C CA . LEU A 1 102 ? 6.248 -23.547 -17.611 1.00 64.81 102 LEU A CA 1
ATOM 796 C C . LEU A 1 102 ? 6.479 -25.058 -17.775 1.00 64.81 102 LEU A C 1
ATOM 798 O O . LEU A 1 102 ? 6.156 -25.818 -16.859 1.00 64.81 102 LEU A O 1
ATOM 802 N N . PRO A 1 103 ? 7.083 -25.525 -18.883 1.00 56.69 103 PRO A N 1
ATOM 803 C CA . PRO A 1 103 ? 7.641 -26.870 -18.912 1.00 56.69 103 PRO A CA 1
ATOM 804 C C . PRO A 1 103 ? 8.828 -26.919 -17.934 1.00 56.69 103 PRO A C 1
ATOM 806 O O . PRO A 1 103 ? 9.475 -25.889 -17.729 1.00 56.69 103 PRO A O 1
ATOM 809 N N . PHE A 1 104 ? 9.142 -28.102 -17.379 1.00 61.53 104 PHE A N 1
ATOM 810 C CA . PHE A 1 104 ? 10.344 -28.414 -16.565 1.00 61.53 104 PHE A CA 1
ATOM 811 C C . PHE A 1 104 ? 10.171 -28.564 -15.032 1.00 61.53 104 PHE A C 1
ATOM 813 O O . PHE A 1 104 ? 11.159 -28.794 -14.341 1.00 61.53 104 PHE A O 1
ATOM 820 N N . GLY A 1 105 ? 8.951 -28.515 -14.483 1.00 72.75 105 GLY A N 1
ATOM 821 C CA . GLY A 1 105 ? 8.700 -28.846 -13.065 1.00 72.75 105 GLY A CA 1
ATOM 822 C C . GLY A 1 105 ? 9.324 -27.876 -12.040 1.00 72.75 105 GLY A C 1
ATOM 823 O O . GLY A 1 105 ? 9.714 -26.753 -12.370 1.00 72.75 105 GLY A O 1
ATOM 824 N N . THR A 1 106 ? 9.383 -28.285 -10.765 1.00 81.94 106 THR A N 1
ATOM 825 C CA . THR A 1 106 ? 9.835 -27.434 -9.646 1.00 81.94 106 THR A CA 1
ATOM 826 C C . THR A 1 106 ? 11.338 -27.155 -9.708 1.00 81.94 106 THR A C 1
ATOM 828 O O . THR A 1 106 ? 12.152 -28.057 -9.551 1.00 81.94 106 THR A O 1
ATOM 831 N N . ARG A 1 107 ? 11.715 -25.880 -9.875 1.00 78.31 107 ARG A N 1
ATOM 832 C CA . ARG A 1 107 ? 13.124 -25.428 -9.877 1.00 78.31 107 ARG A CA 1
ATOM 833 C C . ARG A 1 107 ? 13.659 -24.992 -8.509 1.00 78.31 107 ARG A C 1
ATOM 835 O O . ARG A 1 107 ? 14.855 -24.757 -8.373 1.00 78.31 107 ARG A O 1
ATOM 842 N N . ARG A 1 108 ? 12.785 -24.807 -7.514 1.00 81.69 108 ARG A N 1
ATOM 843 C CA . ARG A 1 108 ? 13.182 -24.427 -6.147 1.00 81.69 108 ARG A CA 1
ATOM 844 C C . ARG A 1 108 ? 13.678 -25.664 -5.396 1.00 81.69 108 ARG A C 1
ATOM 846 O O . ARG A 1 108 ? 13.128 -26.744 -5.586 1.00 81.69 108 ARG A O 1
ATOM 853 N N . ASN A 1 109 ? 14.664 -25.492 -4.517 1.00 86.00 109 ASN A N 1
ATOM 854 C CA . ASN A 1 109 ? 15.075 -26.550 -3.597 1.00 86.00 109 ASN A CA 1
ATOM 855 C C . ASN A 1 109 ? 13.958 -26.795 -2.568 1.00 86.00 109 ASN A C 1
ATOM 857 O O . ASN A 1 109 ? 13.727 -25.955 -1.703 1.00 86.00 109 ASN A O 1
ATOM 861 N N . THR A 1 110 ? 13.268 -27.931 -2.677 1.00 89.12 110 THR A N 1
ATOM 862 C CA . THR A 1 110 ? 12.126 -28.301 -1.823 1.00 89.12 110 THR A CA 1
ATOM 863 C C . THR A 1 110 ? 12.521 -28.670 -0.397 1.00 89.12 110 THR A C 1
ATOM 865 O O . THR A 1 110 ? 11.672 -28.677 0.485 1.00 89.12 110 THR A O 1
ATOM 868 N N . TYR A 1 111 ? 13.796 -28.987 -0.175 1.00 91.25 111 TYR A N 1
ATOM 869 C CA . TYR A 1 111 ? 14.354 -29.295 1.142 1.00 91.25 111 TYR A CA 1
ATOM 870 C C . TYR A 1 111 ? 15.203 -28.144 1.692 1.00 91.25 111 TYR A C 1
ATOM 872 O O . TYR A 1 111 ? 15.836 -28.288 2.732 1.00 91.25 111 TYR A O 1
ATOM 880 N N . GLY A 1 112 ? 15.257 -27.014 0.979 1.00 90.06 112 GLY A N 1
ATOM 881 C CA . GLY A 1 112 ? 15.938 -25.820 1.458 1.00 90.06 112 GLY A CA 1
ATOM 882 C C . GLY A 1 112 ? 15.168 -25.163 2.600 1.00 90.06 112 GLY A C 1
ATOM 883 O O . GLY A 1 112 ? 13.935 -25.177 2.623 1.00 90.06 112 GLY A O 1
ATOM 884 N N . GLU A 1 113 ? 15.895 -24.548 3.528 1.00 86.94 113 GLU A N 1
ATOM 885 C CA . GLU A 1 113 ? 15.294 -23.715 4.569 1.00 86.94 113 GLU A CA 1
ATOM 886 C C . GLU A 1 113 ? 14.462 -22.583 3.948 1.00 86.94 113 GLU A C 1
ATOM 888 O O . GLU A 1 113 ? 14.830 -21.997 2.925 1.00 86.94 113 GLU A O 1
ATOM 893 N N . GLY A 1 114 ? 13.300 -22.305 4.542 1.00 84.56 114 GLY A N 1
ATOM 894 C CA . GLY A 1 114 ? 12.358 -21.314 4.017 1.00 84.56 114 GLY A CA 1
ATOM 895 C C . GLY A 1 114 ? 11.616 -21.747 2.746 1.00 84.56 114 GLY A C 1
ATOM 896 O O . GLY A 1 114 ? 10.980 -20.910 2.102 1.00 84.56 114 GLY A O 1
ATOM 897 N N . TYR A 1 115 ? 11.678 -23.025 2.348 1.00 88.69 115 TYR A N 1
ATOM 898 C CA . TYR A 1 115 ? 10.779 -23.545 1.321 1.00 88.69 115 TYR A CA 1
ATOM 899 C C . TYR A 1 115 ? 9.339 -23.567 1.846 1.00 88.69 115 TYR A C 1
ATOM 901 O O . TYR A 1 115 ? 9.030 -24.190 2.857 1.00 88.69 115 TYR A O 1
ATOM 909 N N . GLU A 1 116 ? 8.449 -22.891 1.129 1.00 89.44 116 GLU A N 1
ATOM 910 C CA . GLU A 1 116 ? 7.032 -22.795 1.463 1.00 89.44 116 GLU A CA 1
ATOM 911 C C . GLU A 1 116 ? 6.229 -23.660 0.486 1.00 89.44 116 GLU A C 1
ATOM 913 O O . GLU A 1 116 ? 6.469 -23.629 -0.726 1.00 89.44 116 GLU A O 1
ATOM 918 N N . TRP A 1 117 ? 5.236 -24.391 0.994 1.00 91.06 117 TRP A N 1
ATOM 919 C CA . TRP A 1 117 ? 4.337 -25.212 0.184 1.00 91.06 117 TRP A CA 1
ATOM 920 C C . TRP A 1 117 ? 2.900 -25.144 0.702 1.00 91.06 117 TRP A C 1
ATOM 922 O O . TRP A 1 117 ? 2.644 -24.786 1.848 1.00 91.06 117 TRP A O 1
ATOM 932 N N . ILE A 1 118 ? 1.953 -25.511 -0.159 1.00 90.56 118 ILE A N 1
ATOM 933 C CA . ILE A 1 118 ? 0.540 -25.675 0.192 1.00 90.56 118 ILE A CA 1
ATOM 934 C C . ILE A 1 118 ? 0.145 -27.106 -0.158 1.00 90.56 118 ILE A C 1
ATOM 936 O O . ILE A 1 118 ? 0.577 -27.654 -1.174 1.00 90.56 118 ILE A O 1
ATOM 940 N N . LYS A 1 119 ? -0.672 -27.721 0.696 1.00 90.19 119 LYS A N 1
ATOM 941 C CA . LYS A 1 119 ? -1.239 -29.047 0.447 1.00 90.19 119 LYS A CA 1
ATOM 942 C C . LYS A 1 119 ? -2.440 -28.904 -0.483 1.00 90.19 119 LYS A C 1
ATOM 944 O O . LYS A 1 119 ? -3.326 -28.098 -0.212 1.00 90.19 119 LYS A O 1
ATOM 949 N N . HIS A 1 120 ? -2.483 -29.684 -1.558 1.00 88.44 120 HIS A N 1
ATOM 950 C CA . HIS A 1 120 ? -3.676 -29.744 -2.398 1.00 88.44 120 HIS A CA 1
ATOM 951 C C . HIS A 1 120 ? -4.782 -30.561 -1.708 1.00 88.44 120 HIS A C 1
ATOM 953 O O . HIS A 1 120 ? -4.507 -31.439 -0.889 1.00 88.44 120 HIS A O 1
ATOM 959 N N . SER A 1 121 ? -6.037 -30.278 -2.059 1.00 89.19 121 SER A N 1
ATOM 960 C CA . SER A 1 121 ? -7.181 -31.118 -1.691 1.00 89.19 121 SER A CA 1
ATOM 961 C C . SER A 1 121 ? -7.287 -32.311 -2.649 1.00 89.19 121 SER A C 1
ATOM 963 O O . SER A 1 121 ? -6.911 -32.199 -3.818 1.00 89.19 121 SER A O 1
ATOM 965 N N . LEU A 1 122 ? -7.804 -33.447 -2.172 1.00 94.12 122 LEU A N 1
ATOM 966 C CA . LEU A 1 122 ? -8.228 -34.566 -3.032 1.00 94.12 122 LEU A CA 1
ATOM 967 C C . LEU A 1 122 ? -9.621 -34.339 -3.639 1.00 94.12 122 LEU A C 1
ATOM 969 O O . LEU A 1 122 ? -9.997 -35.024 -4.584 1.00 94.12 122 LEU A O 1
ATOM 973 N N . SER A 1 123 ? -10.356 -33.356 -3.119 1.00 92.88 123 SER A N 1
ATOM 974 C CA . SER A 1 123 ? -11.687 -32.961 -3.578 1.00 92.88 123 SER A CA 1
ATOM 975 C C . SER A 1 123 ? -11.599 -31.567 -4.204 1.00 92.88 123 SER A C 1
ATOM 977 O O . SER A 1 123 ? -11.766 -30.575 -3.487 1.00 92.88 123 SER A O 1
ATOM 979 N N . PRO A 1 124 ? -11.246 -31.452 -5.498 1.00 86.31 124 PRO A N 1
ATOM 980 C CA . PRO A 1 124 ? -11.234 -30.169 -6.187 1.00 86.31 124 PRO A CA 1
ATOM 981 C C . PRO A 1 124 ? -12.661 -29.630 -6.321 1.00 86.31 124 PRO A C 1
ATOM 983 O O . PRO A 1 124 ? -13.608 -30.388 -6.524 1.00 86.31 124 PRO A O 1
ATOM 986 N N . VAL A 1 125 ? -12.800 -28.311 -6.224 1.00 86.50 125 VAL A N 1
ATOM 987 C CA . VAL A 1 125 ? -14.074 -27.603 -6.383 1.00 86.50 125 VAL A CA 1
ATOM 988 C C . VAL A 1 125 ? -13.972 -26.621 -7.540 1.00 86.50 125 VAL A C 1
ATOM 990 O O . VAL A 1 125 ? -12.892 -26.092 -7.815 1.00 86.50 125 VAL A O 1
ATOM 993 N N . HIS A 1 126 ? -15.090 -26.385 -8.224 1.00 82.94 126 HIS A N 1
ATOM 994 C CA . HIS A 1 126 ? -15.187 -25.257 -9.141 1.00 82.94 126 HIS A CA 1
ATOM 995 C C . HIS A 1 126 ? -15.287 -23.975 -8.311 1.00 82.94 126 HIS A C 1
ATOM 997 O O . HIS A 1 126 ? -15.986 -23.953 -7.300 1.00 82.94 126 HIS A O 1
ATOM 1003 N N . LEU A 1 127 ? -14.536 -22.948 -8.697 1.00 77.88 127 LEU A N 1
ATOM 1004 C CA . LEU A 1 127 ? -14.585 -21.655 -8.028 1.00 77.88 127 LEU A CA 1
ATOM 1005 C C . LEU A 1 127 ? -15.606 -20.783 -8.745 1.00 77.88 127 LEU A C 1
ATOM 1007 O O . LEU A 1 127 ? -15.509 -20.611 -9.957 1.00 77.88 127 LEU A O 1
ATOM 1011 N N . ASP A 1 128 ? -16.535 -20.216 -7.985 1.00 76.69 128 ASP A N 1
ATOM 1012 C CA . ASP A 1 128 ? -17.411 -19.166 -8.488 1.00 76.69 128 ASP A CA 1
ATOM 1013 C C . ASP A 1 128 ? -16.654 -17.831 -8.498 1.00 76.69 128 ASP A C 1
ATOM 1015 O O . ASP A 1 128 ? -15.818 -17.566 -7.627 1.00 76.69 128 ASP A O 1
ATOM 1019 N N . ASP A 1 129 ? -16.998 -16.934 -9.425 1.00 65.50 129 ASP A N 1
ATOM 1020 C CA . ASP A 1 129 ? -16.390 -15.596 -9.517 1.00 65.50 129 ASP A CA 1
ATOM 1021 C C . ASP A 1 129 ? -16.546 -14.775 -8.217 1.00 65.50 129 ASP A C 1
ATOM 1023 O O . ASP A 1 129 ? -15.755 -13.874 -7.923 1.00 65.50 129 ASP A O 1
ATOM 1027 N N . ALA A 1 130 ? -17.533 -15.118 -7.382 1.00 66.56 130 ALA A N 1
ATOM 1028 C CA . ALA A 1 130 ? -17.770 -14.504 -6.078 1.00 66.56 130 ALA A CA 1
ATOM 1029 C C . ALA A 1 130 ? -16.696 -14.838 -5.019 1.00 66.56 130 ALA A C 1
ATOM 1031 O O . ALA A 1 130 ? -16.545 -14.088 -4.053 1.00 66.56 130 ALA A O 1
ATOM 1032 N N . CYS A 1 131 ? -15.919 -15.917 -5.188 1.00 69.38 131 CYS A N 1
ATOM 1033 C CA . CYS A 1 131 ? -14.929 -16.376 -4.203 1.00 69.38 131 CYS A CA 1
ATOM 1034 C C . CYS A 1 131 ? -13.728 -15.423 -4.026 1.00 69.38 131 CYS A C 1
ATOM 1036 O O . CYS A 1 131 ? -12.933 -15.599 -3.104 1.00 69.38 131 CYS A O 1
ATOM 1038 N N . GLY A 1 132 ? -13.579 -14.415 -4.891 1.00 84.94 132 GLY A N 1
ATOM 1039 C CA . GLY A 1 132 ? -12.451 -13.481 -4.893 1.00 84.94 132 GLY A CA 1
ATOM 1040 C C . GLY A 1 132 ? -12.640 -12.202 -4.074 1.00 84.94 132 GLY A C 1
ATOM 1041 O O . GLY A 1 132 ? -11.860 -11.264 -4.263 1.00 84.94 132 GLY A O 1
ATOM 1042 N N . ARG A 1 133 ? -13.666 -12.104 -3.215 1.00 91.69 133 ARG A N 1
ATOM 1043 C CA . ARG A 1 133 ? -13.988 -10.861 -2.491 1.00 91.69 133 ARG A CA 1
ATOM 1044 C C . ARG A 1 133 ? -14.171 -11.042 -0.985 1.00 91.69 133 ARG A C 1
ATOM 1046 O O . ARG A 1 133 ? -14.641 -12.075 -0.522 1.00 91.69 133 ARG A O 1
ATOM 1053 N N . LYS A 1 134 ? -13.860 -9.988 -0.228 1.00 91.62 134 LYS A N 1
ATOM 1054 C CA . LYS A 1 134 ? -14.064 -9.868 1.221 1.00 91.62 134 LYS A CA 1
ATOM 1055 C C . LYS A 1 134 ? -14.837 -8.586 1.522 1.00 91.62 134 LYS A C 1
ATOM 1057 O O . LYS A 1 134 ? -14.475 -7.520 1.034 1.00 91.62 134 LYS A O 1
ATOM 1062 N N . VAL A 1 135 ? -15.881 -8.678 2.343 1.00 91.00 135 VAL A N 1
ATOM 1063 C CA . VAL A 1 135 ? -16.566 -7.491 2.872 1.00 91.00 135 VAL A CA 1
ATOM 1064 C C . VAL A 1 135 ? -15.728 -6.891 4.000 1.00 91.00 135 VAL A C 1
ATOM 1066 O O . VAL A 1 135 ? -15.393 -7.587 4.956 1.00 91.00 135 VAL A O 1
ATOM 1069 N N . VAL A 1 136 ? -15.392 -5.613 3.863 1.00 88.25 136 VAL A N 1
ATOM 1070 C CA . VAL A 1 136 ? -14.696 -4.794 4.857 1.00 88.25 136 VAL A CA 1
ATOM 1071 C C . VAL A 1 136 ? -15.721 -3.897 5.544 1.00 88.25 136 VAL A C 1
ATOM 1073 O O . VAL A 1 136 ? -16.533 -3.274 4.860 1.00 88.25 136 VAL A O 1
ATOM 1076 N N . GLY A 1 137 ? -15.674 -3.836 6.875 1.00 82.31 137 GLY A N 1
ATOM 1077 C CA . GLY A 1 137 ? -16.560 -3.022 7.709 1.00 82.31 137 GLY A CA 1
ATOM 1078 C C . GLY A 1 137 ? -17.006 -3.755 8.966 1.00 82.31 137 GLY A C 1
ATOM 1079 O O . GLY A 1 137 ? -17.567 -4.845 8.878 1.00 82.31 137 GLY A O 1
ATOM 1080 N N . GLY A 1 138 ? -16.752 -3.161 10.129 1.00 75.00 138 GLY A N 1
ATOM 1081 C CA . GLY A 1 138 ? -17.213 -3.654 11.416 1.00 75.00 138 GLY A CA 1
ATOM 1082 C C . GLY A 1 138 ? -18.657 -3.238 11.726 1.00 75.00 138 GLY A C 1
ATOM 1083 O O . GLY A 1 138 ? -19.332 -2.613 10.904 1.00 75.00 138 GLY A O 1
ATOM 1084 N N . PRO A 1 139 ? -19.149 -3.538 12.942 1.00 72.50 139 PRO A N 1
ATOM 1085 C CA . PRO A 1 139 ? -20.539 -3.287 13.342 1.00 72.50 139 PRO A CA 1
ATOM 1086 C C . PRO A 1 139 ? -20.984 -1.819 13.265 1.00 72.50 139 PRO A C 1
ATOM 1088 O O . PRO A 1 139 ? -22.174 -1.540 13.148 1.00 72.50 139 PRO A O 1
ATOM 1091 N N . HIS A 1 140 ? -20.039 -0.882 13.356 1.00 71.75 140 HIS A N 1
ATOM 1092 C CA . HIS A 1 140 ? -20.301 0.560 13.344 1.00 71.75 140 HIS A CA 1
ATOM 1093 C C . HIS A 1 140 ? -20.137 1.191 11.956 1.00 71.75 140 HIS A C 1
ATOM 1095 O O . HIS A 1 140 ? -20.367 2.391 11.790 1.00 71.75 140 HIS A O 1
ATOM 1101 N N . CYS A 1 141 ? -19.764 0.395 10.952 1.00 76.62 141 CYS A N 1
ATOM 1102 C CA . CYS A 1 141 ? -19.626 0.867 9.591 1.00 76.62 141 CYS A CA 1
ATOM 1103 C C . CYS A 1 141 ? -21.000 1.132 8.957 1.00 76.62 141 CYS A C 1
ATOM 1105 O O . CYS A 1 141 ? -21.858 0.252 8.892 1.00 76.62 141 CYS A O 1
ATOM 1107 N N . LYS A 1 142 ? -21.187 2.342 8.417 1.00 72.56 142 LYS A N 1
ATOM 1108 C CA . LYS A 1 142 ? -22.422 2.732 7.720 1.00 72.56 142 LYS A CA 1
ATOM 1109 C C . LYS A 1 142 ? -22.546 2.121 6.319 1.00 72.56 142 LYS A C 1
ATOM 1111 O O . LYS A 1 142 ? -23.664 1.902 5.863 1.00 72.56 142 LYS A O 1
ATOM 1116 N N . GLN A 1 143 ? -21.430 1.861 5.633 1.00 76.69 143 GLN A N 1
ATOM 1117 C CA . GLN A 1 143 ? -21.412 1.291 4.281 1.00 76.69 143 GLN A CA 1
ATOM 1118 C C . GLN A 1 143 ? -20.248 0.319 4.069 1.00 76.69 143 GLN A C 1
ATOM 1120 O O . GLN A 1 143 ? -19.196 0.723 3.579 1.00 76.69 143 GLN A O 1
ATOM 1125 N N . PRO A 1 144 ? -20.436 -0.971 4.384 1.00 84.50 144 PRO A N 1
ATOM 1126 C CA . PRO A 1 144 ? -19.438 -1.992 4.110 1.00 84.50 144 PRO A CA 1
ATOM 1127 C C . PRO A 1 144 ? -19.065 -2.056 2.624 1.00 84.50 144 PRO A C 1
ATOM 1129 O O . PRO A 1 144 ? -19.900 -1.863 1.739 1.00 84.50 144 PRO A O 1
ATOM 1132 N N . TYR A 1 145 ? -17.811 -2.386 2.340 1.00 88.38 145 TYR A N 1
ATOM 1133 C CA . TYR A 1 145 ? -17.258 -2.431 0.991 1.00 88.38 145 TYR A CA 1
ATOM 1134 C C . TYR A 1 145 ? -16.816 -3.848 0.682 1.00 88.38 145 TYR A C 1
ATOM 1136 O O . TYR A 1 145 ? -16.015 -4.442 1.398 1.00 88.38 145 TYR A O 1
ATOM 1144 N N . SER A 1 146 ? -17.329 -4.393 -0.413 1.00 92.06 146 SER A N 1
ATOM 1145 C CA . SER A 1 146 ? -16.841 -5.656 -0.947 1.00 92.06 146 SER A CA 1
ATOM 1146 C C . SER A 1 146 ? -15.534 -5.384 -1.684 1.00 92.06 146 SER A C 1
ATOM 1148 O O . SER A 1 146 ? -15.568 -4.870 -2.795 1.00 92.06 146 SER A O 1
ATOM 1150 N N . ALA A 1 147 ? -14.392 -5.698 -1.082 1.00 92.25 147 ALA A N 1
ATOM 1151 C CA . ALA A 1 147 ? -13.071 -5.554 -1.682 1.00 92.25 147 ALA A CA 1
ATOM 1152 C C . ALA A 1 147 ? -12.650 -6.835 -2.412 1.00 92.25 147 ALA A C 1
ATOM 1154 O O . ALA A 1 147 ? -12.987 -7.936 -1.985 1.00 92.25 147 ALA A O 1
ATOM 1155 N N . SER A 1 148 ? -11.857 -6.705 -3.478 1.00 94.81 148 SER A N 1
ATOM 1156 C CA . SER A 1 148 ? -11.100 -7.840 -4.028 1.00 94.81 148 SER A CA 1
ATOM 1157 C C . SER A 1 148 ? -10.094 -8.350 -2.988 1.00 94.81 148 SER A C 1
ATOM 1159 O O . SER A 1 148 ? -9.587 -7.566 -2.186 1.00 94.81 148 SER A O 1
ATOM 1161 N N . ILE A 1 149 ? -9.743 -9.636 -3.015 1.00 94.62 149 ILE A N 1
ATOM 1162 C CA . ILE A 1 149 ? -8.648 -10.184 -2.189 1.00 94.62 149 ILE A CA 1
ATOM 1163 C C . ILE A 1 149 ? -7.258 -9.690 -2.625 1.00 94.62 149 ILE A C 1
ATOM 1165 O O . ILE A 1 149 ? -6.290 -9.848 -1.885 1.00 94.62 149 ILE A O 1
ATOM 1169 N N . MET A 1 150 ? -7.145 -9.089 -3.814 1.00 94.81 150 MET A N 1
ATOM 1170 C CA . MET A 1 150 ? -5.909 -8.517 -4.350 1.00 94.81 150 MET A CA 1
ATOM 1171 C C . MET A 1 150 ? -6.159 -7.117 -4.911 1.00 94.81 150 MET A C 1
ATOM 1173 O O . MET A 1 150 ? -6.985 -6.953 -5.811 1.00 94.81 150 MET A O 1
ATOM 1177 N N . ASN A 1 151 ? -5.423 -6.117 -4.419 1.00 96.12 151 ASN A N 1
ATOM 1178 C CA . ASN A 1 151 ? -5.597 -4.713 -4.814 1.00 96.12 151 ASN A CA 1
ATOM 1179 C C . ASN A 1 151 ? -4.259 -3.978 -5.002 1.00 96.12 151 ASN A C 1
ATOM 1181 O O . ASN A 1 151 ? -3.177 -4.502 -4.704 1.00 96.12 151 ASN A O 1
ATOM 1185 N N . VAL A 1 152 ? -4.323 -2.741 -5.507 1.00 96.06 152 VAL A N 1
ATOM 1186 C CA . VAL A 1 152 ? -3.136 -1.895 -5.704 1.00 96.06 152 VAL A CA 1
ATOM 1187 C C . VAL A 1 152 ? -2.772 -1.206 -4.392 1.00 96.06 152 VAL A C 1
ATOM 1189 O O . VAL A 1 152 ? -3.566 -0.447 -3.833 1.00 96.06 152 VAL A O 1
ATOM 1192 N N . SER A 1 153 ? -1.550 -1.458 -3.922 1.00 93.88 153 SER A N 1
ATOM 1193 C CA . SER A 1 153 ? -1.029 -0.864 -2.686 1.00 93.88 153 SER A CA 1
ATOM 1194 C C . SER A 1 153 ? -0.701 0.626 -2.837 1.00 93.88 153 SER A C 1
ATOM 1196 O O . SER A 1 153 ? -0.520 1.131 -3.944 1.00 93.88 153 SER A O 1
ATOM 1198 N N . ALA A 1 154 ? -0.572 1.299 -1.696 1.00 90.75 154 ALA A N 1
ATOM 1199 C CA . ALA A 1 154 ? -0.317 2.725 -1.555 1.00 90.75 154 ALA A CA 1
ATOM 1200 C C . ALA A 1 154 ? 0.927 3.194 -2.330 1.00 90.75 154 ALA A C 1
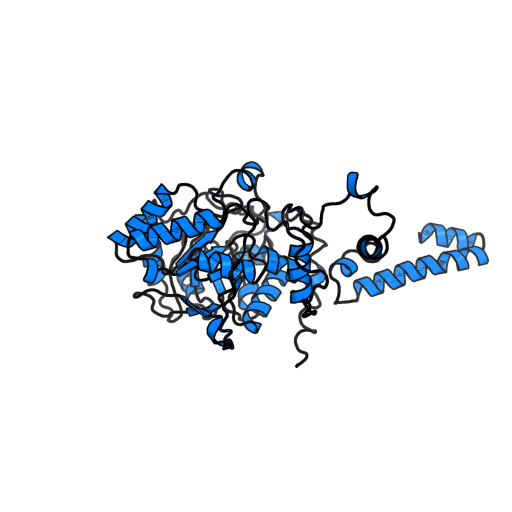ATOM 1202 O O . ALA A 1 154 ? 2.058 2.830 -2.000 1.00 90.75 154 ALA A O 1
ATOM 1203 N N . MET A 1 155 ? 0.738 4.061 -3.329 1.00 91.44 155 MET A N 1
ATOM 1204 C CA . MET A 1 155 ? 1.834 4.711 -4.058 1.00 91.44 155 MET A CA 1
ATOM 1205 C C . MET A 1 155 ? 1.482 6.162 -4.371 1.00 91.44 155 MET A C 1
ATOM 1207 O O . MET A 1 155 ? 0.566 6.437 -5.135 1.00 91.44 155 MET A O 1
ATOM 1211 N N . SER A 1 156 ? 2.241 7.104 -3.810 1.00 89.06 156 SER A N 1
ATOM 1212 C CA . SER A 1 156 ? 1.896 8.523 -3.893 1.00 89.06 156 SER A CA 1
ATOM 1213 C C . SER A 1 156 ? 2.086 9.116 -5.291 1.00 89.06 156 SER A C 1
ATOM 1215 O O . SER A 1 156 ? 3.119 8.938 -5.953 1.00 89.06 156 SER A O 1
ATOM 1217 N N . TYR A 1 157 ? 1.120 9.937 -5.708 1.00 89.12 157 TYR A N 1
ATOM 1218 C CA . TYR A 1 157 ? 1.324 10.847 -6.828 1.00 89.12 157 TYR A CA 1
ATOM 1219 C C . TYR A 1 157 ? 2.460 11.837 -6.500 1.00 89.12 157 TYR A C 1
ATOM 1221 O O . TYR A 1 157 ? 2.521 12.438 -5.419 1.00 89.12 157 TYR A O 1
ATOM 1229 N N . GLY A 1 158 ? 3.421 11.931 -7.421 1.00 84.25 158 GLY A N 1
ATOM 1230 C CA . GLY A 1 158 ? 4.716 12.590 -7.224 1.00 84.25 158 GLY A CA 1
ATOM 1231 C C . GLY A 1 158 ? 5.877 11.600 -7.087 1.00 84.25 158 GLY A C 1
ATOM 1232 O O . GLY A 1 158 ? 6.942 11.837 -7.658 1.00 84.25 158 GLY A O 1
ATOM 1233 N N . SER A 1 159 ? 5.668 10.455 -6.425 1.00 83.19 159 SER A N 1
ATOM 1234 C CA . SER A 1 159 ? 6.609 9.324 -6.484 1.00 83.19 159 SER A CA 1
ATOM 1235 C C . SER A 1 159 ? 6.395 8.486 -7.743 1.00 83.19 159 SER A C 1
ATOM 1237 O O . SER A 1 159 ? 7.365 8.034 -8.352 1.00 83.19 159 SER A O 1
ATOM 1239 N N . ILE A 1 160 ? 5.138 8.328 -8.167 1.00 87.88 160 ILE A N 1
ATOM 1240 C CA . ILE A 1 160 ? 4.771 7.766 -9.469 1.00 87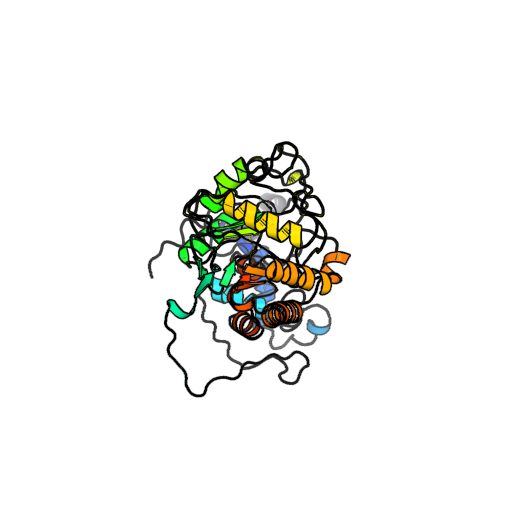.88 160 ILE A CA 1
ATOM 1241 C C . ILE A 1 160 ? 4.193 8.843 -10.396 1.00 87.88 160 ILE A C 1
ATOM 1243 O O . ILE A 1 160 ? 3.679 9.875 -9.957 1.00 87.88 160 ILE A O 1
ATOM 1247 N N . SER A 1 161 ? 4.320 8.616 -11.706 1.00 89.31 161 SER A N 1
ATOM 1248 C CA . SER A 1 161 ? 3.865 9.561 -12.735 1.00 89.31 161 SER A CA 1
ATOM 1249 C C . SER A 1 161 ? 2.337 9.625 -12.840 1.00 89.31 161 SER A C 1
ATOM 1251 O O . SER A 1 161 ? 1.652 8.659 -12.507 1.00 89.31 161 SER A O 1
ATOM 1253 N N . LYS A 1 162 ? 1.806 10.718 -13.407 1.00 92.00 162 LYS A N 1
ATOM 1254 C CA . LYS A 1 162 ? 0.358 10.883 -13.645 1.00 92.00 162 LYS A CA 1
ATOM 1255 C C . LYS A 1 162 ? -0.244 9.723 -14.440 1.00 92.00 162 LYS A C 1
ATOM 1257 O O . LYS A 1 162 ? -1.308 9.221 -14.110 1.00 92.00 162 LYS A O 1
ATOM 1262 N N . ASN A 1 163 ? 0.482 9.240 -15.445 1.00 90.56 163 ASN A N 1
ATOM 1263 C CA . ASN A 1 163 ? -0.022 8.185 -16.309 1.00 90.56 163 ASN A CA 1
ATOM 1264 C C . ASN A 1 163 ? -0.013 6.823 -15.606 1.00 90.56 163 ASN A C 1
ATOM 1266 O O . ASN A 1 163 ? -0.846 5.982 -15.908 1.00 90.56 163 ASN A O 1
ATOM 1270 N N . ALA A 1 164 ? 0.920 6.609 -14.670 1.00 92.06 164 ALA A N 1
ATOM 1271 C CA . ALA A 1 164 ? 0.899 5.416 -13.832 1.00 92.06 164 ALA A CA 1
ATOM 1272 C C . ALA A 1 164 ? -0.343 5.426 -12.931 1.00 92.06 164 ALA A C 1
ATOM 1274 O O . ALA A 1 164 ? -1.028 4.418 -12.856 1.00 92.06 164 ALA A O 1
ATOM 1275 N N . VAL A 1 165 ? -0.682 6.573 -12.329 1.00 95.12 165 VAL A N 1
ATOM 1276 C CA . VAL A 1 165 ? -1.912 6.723 -11.532 1.00 95.12 165 VAL A CA 1
ATOM 1277 C C . VAL A 1 165 ? -3.160 6.433 -12.374 1.00 95.12 165 VAL A C 1
ATOM 1279 O O . VAL A 1 165 ? -3.984 5.615 -11.965 1.00 95.12 165 VAL A O 1
ATOM 1282 N N . LEU A 1 166 ? -3.261 7.036 -13.565 1.00 95.94 166 LEU A N 1
ATOM 1283 C CA . LEU A 1 166 ? -4.375 6.814 -14.495 1.00 95.94 166 LEU A CA 1
ATOM 1284 C C . LEU A 1 166 ? -4.494 5.345 -14.913 1.00 95.94 166 LEU A C 1
ATOM 1286 O O . LEU A 1 166 ? -5.587 4.788 -14.893 1.00 95.94 166 LEU A O 1
ATOM 1290 N N . ALA A 1 167 ? -3.374 4.702 -15.254 1.00 95.50 167 ALA A N 1
ATOM 1291 C CA . ALA A 1 167 ? -3.359 3.301 -15.661 1.00 95.50 167 ALA A CA 1
ATOM 1292 C C . ALA A 1 167 ? -3.741 2.359 -14.509 1.00 95.50 167 ALA A C 1
ATOM 1294 O O . ALA A 1 167 ? -4.503 1.420 -14.720 1.00 95.50 167 ALA A O 1
ATOM 1295 N N . LEU A 1 168 ? -3.256 2.618 -13.289 1.00 96.62 168 LEU A N 1
ATOM 1296 C CA . LEU A 1 168 ? -3.584 1.805 -12.115 1.00 96.62 168 LEU A CA 1
ATOM 1297 C C . LEU A 1 168 ? -5.056 1.927 -11.738 1.00 96.62 168 LEU A C 1
ATOM 1299 O O . LEU A 1 168 ? -5.698 0.904 -11.531 1.00 96.62 168 LEU A O 1
ATOM 1303 N N . ASN A 1 169 ? -5.608 3.143 -11.674 1.00 97.62 169 ASN A N 1
ATOM 1304 C CA . ASN A 1 169 ? -7.025 3.311 -11.342 1.00 97.62 169 ASN A CA 1
ATOM 1305 C C . ASN A 1 169 ? -7.945 2.857 -12.492 1.00 97.62 169 ASN A C 1
ATOM 1307 O O . ASN A 1 169 ? -8.983 2.256 -12.234 1.00 97.62 169 ASN A O 1
ATOM 1311 N N . GLY A 1 170 ? -7.542 3.053 -13.753 1.00 97.12 170 GLY A N 1
ATOM 1312 C CA . GLY A 1 170 ? -8.249 2.494 -14.908 1.00 97.12 170 GLY A CA 1
ATOM 1313 C C . GLY A 1 170 ? -8.302 0.965 -14.866 1.00 97.12 170 GLY A C 1
ATOM 1314 O O . GLY A 1 170 ? -9.378 0.384 -14.989 1.00 97.12 170 GLY A O 1
ATOM 1315 N N . GLY A 1 171 ? -7.167 0.315 -14.586 1.00 94.62 171 GLY A N 1
ATOM 1316 C CA . GLY A 1 171 ? -7.111 -1.131 -14.364 1.00 94.62 171 GLY A CA 1
ATOM 1317 C C . GLY A 1 171 ? -7.945 -1.578 -13.160 1.00 94.62 171 GLY A C 1
ATOM 1318 O O . GLY A 1 171 ? -8.632 -2.591 -13.242 1.00 94.62 171 GLY A O 1
ATOM 1319 N N . ALA A 1 172 ? -7.946 -0.793 -12.080 1.00 96.31 172 ALA A N 1
ATOM 1320 C CA . ALA A 1 172 ? -8.750 -1.039 -10.883 1.00 96.31 172 ALA A CA 1
ATOM 1321 C C . ALA A 1 172 ? -10.251 -1.038 -11.176 1.00 96.31 172 ALA A C 1
ATOM 1323 O O . ALA A 1 172 ? -10.955 -1.972 -10.796 1.00 96.31 172 ALA A O 1
ATOM 1324 N N . LYS A 1 173 ? -10.722 -0.061 -11.957 1.00 96.62 173 LYS A N 1
ATOM 1325 C CA . LYS A 1 173 ? -12.106 -0.015 -12.433 1.00 96.62 173 LYS A CA 1
ATOM 1326 C C . LYS A 1 173 ? -12.475 -1.243 -13.257 1.00 96.62 173 LYS A C 1
ATOM 1328 O O . LYS A 1 173 ? -13.521 -1.836 -13.028 1.00 96.62 173 LYS A O 1
ATOM 1333 N N . MET A 1 174 ? -11.627 -1.611 -14.215 1.00 94.75 174 MET A N 1
ATOM 1334 C CA . MET A 1 174 ? -11.893 -2.748 -15.097 1.00 94.75 174 MET A CA 1
ATOM 1335 C C . MET A 1 174 ? -11.900 -4.081 -14.345 1.00 94.75 174 MET A C 1
ATOM 1337 O O . MET A 1 174 ? -12.727 -4.937 -14.630 1.00 94.75 174 MET A O 1
ATOM 1341 N N . GLY A 1 175 ? -10.978 -4.258 -13.396 1.00 91.25 175 GLY A N 1
ATOM 1342 C CA . GLY A 1 175 ? -10.840 -5.492 -12.624 1.00 91.25 175 GLY A CA 1
ATOM 1343 C C . GLY A 1 175 ? -11.670 -5.540 -11.341 1.00 91.25 175 GLY A C 1
ATOM 1344 O O . GLY A 1 175 ? -11.559 -6.510 -10.596 1.00 91.25 175 GLY A O 1
ATOM 1345 N N . GLY A 1 176 ? -12.455 -4.501 -11.039 1.00 92.94 176 GLY A N 1
ATOM 1346 C CA . GLY A 1 176 ? -13.276 -4.432 -9.827 1.00 92.94 176 GLY A CA 1
ATOM 1347 C C . GLY A 1 176 ? -12.474 -4.499 -8.519 1.00 92.94 176 GLY A C 1
ATOM 1348 O O . GLY A 1 176 ? -12.967 -5.039 -7.525 1.00 92.94 176 GLY A O 1
ATOM 1349 N N . PHE A 1 177 ? -11.238 -3.997 -8.508 1.00 95.12 177 PHE A N 1
ATOM 1350 C CA . PHE A 1 177 ? -10.392 -3.871 -7.314 1.00 95.12 177 PHE A CA 1
ATOM 1351 C C . PHE A 1 177 ? -10.145 -2.394 -6.993 1.00 95.12 177 PHE A C 1
ATOM 1353 O O . PHE A 1 177 ? -10.432 -1.530 -7.815 1.00 95.12 177 PHE A O 1
ATOM 1360 N N . TYR A 1 178 ? -9.626 -2.079 -5.803 1.00 96.12 178 TYR A N 1
ATOM 1361 C CA . TYR A 1 178 ? -9.341 -0.685 -5.443 1.00 96.12 178 TYR A CA 1
ATOM 1362 C C . TYR A 1 178 ? -7.904 -0.259 -5.761 1.00 96.12 178 TYR A C 1
ATOM 1364 O O . TYR A 1 178 ? -6.976 -1.073 -5.838 1.00 96.12 178 TYR A O 1
ATOM 1372 N N . HIS A 1 179 ? -7.709 1.057 -5.854 1.00 97.31 179 HIS A N 1
ATOM 1373 C CA . HIS A 1 179 ? -6.401 1.702 -5.895 1.00 97.31 179 HIS A CA 1
ATOM 1374 C C . HIS A 1 179 ? -6.174 2.584 -4.662 1.00 97.31 179 HIS A C 1
ATOM 1376 O O . HIS A 1 179 ? -6.934 3.516 -4.408 1.00 97.31 179 HIS A O 1
ATOM 1382 N N . ASN A 1 180 ? -5.115 2.305 -3.898 1.00 95.25 180 ASN A N 1
ATOM 1383 C CA . ASN A 1 180 ? -4.721 3.138 -2.765 1.00 95.25 180 ASN A CA 1
ATOM 1384 C C . ASN A 1 180 ? -3.826 4.314 -3.208 1.00 95.25 180 ASN A C 1
ATOM 1386 O O . ASN A 1 180 ? -2.783 4.107 -3.829 1.00 95.25 180 ASN A O 1
ATOM 1390 N N . THR A 1 181 ? -4.210 5.545 -2.854 1.00 94.19 181 THR A N 1
ATOM 1391 C CA . THR A 1 181 ? -3.564 6.788 -3.331 1.00 94.19 181 THR A CA 1
ATOM 1392 C C . THR A 1 181 ? -2.142 7.011 -2.812 1.00 94.19 181 THR A C 1
ATOM 1394 O O . THR A 1 181 ? -1.411 7.859 -3.328 1.00 94.19 181 THR A O 1
ATOM 1397 N N . GLY A 1 182 ? -1.760 6.330 -1.728 1.00 91.12 182 GLY A N 1
ATOM 1398 C CA . GLY A 1 182 ? -0.604 6.705 -0.917 1.00 91.12 182 GLY A CA 1
ATOM 1399 C C . GLY A 1 182 ? -0.706 8.114 -0.322 1.00 91.12 182 GLY A C 1
ATOM 1400 O O . GLY A 1 182 ? -1.714 8.802 -0.453 1.00 91.12 182 GLY A O 1
ATOM 1401 N N . GLU A 1 183 ? 0.374 8.565 0.316 1.00 87.12 183 GLU A N 1
ATOM 1402 C CA . GLU A 1 183 ? 0.416 9.829 1.075 1.00 87.12 183 GLU A CA 1
ATOM 1403 C C . GLU A 1 183 ? 0.339 11.099 0.210 1.00 87.12 183 GLU A C 1
ATOM 1405 O O . GLU A 1 183 ? 0.443 12.201 0.727 1.00 87.12 183 GLU A O 1
ATOM 1410 N N . GLY A 1 184 ? 0.250 10.989 -1.117 1.00 86.38 184 GLY A N 1
ATOM 1411 C CA . GLY A 1 184 ? 0.387 12.132 -2.029 1.00 86.38 184 GLY A CA 1
ATOM 1412 C C . GLY A 1 184 ? -0.839 13.040 -2.123 1.00 86.38 184 GLY A C 1
ATOM 1413 O O . GLY A 1 184 ? -0.830 13.941 -2.959 1.00 86.38 184 GLY A O 1
ATOM 1414 N N . GLY A 1 185 ? -1.873 12.785 -1.321 1.00 90.25 185 GLY A N 1
ATOM 1415 C CA . GLY A 1 185 ? -3.200 13.372 -1.469 1.00 90.25 185 GLY A CA 1
ATOM 1416 C C . GLY A 1 185 ? -4.034 12.702 -2.565 1.00 90.25 185 GLY A C 1
ATOM 1417 O O . GLY A 1 185 ? -3.581 11.798 -3.274 1.00 90.25 185 GLY A O 1
ATOM 1418 N N . LEU A 1 186 ? -5.276 13.163 -2.704 1.00 92.81 186 LEU A N 1
ATOM 1419 C CA . LEU A 1 186 ? -6.239 12.662 -3.682 1.00 92.81 186 LEU A CA 1
ATOM 1420 C C . LEU A 1 186 ? -6.229 13.555 -4.930 1.00 92.81 186 LEU A C 1
ATOM 1422 O O . LEU A 1 186 ? -6.906 14.578 -4.986 1.00 92.81 186 LEU A O 1
ATOM 1426 N N . SER A 1 187 ? -5.432 13.187 -5.934 1.00 94.38 187 SER A N 1
ATOM 1427 C CA . SER A 1 187 ? -5.341 13.964 -7.180 1.00 94.38 187 SER A CA 1
ATOM 1428 C C . SER A 1 187 ? -6.492 13.678 -8.152 1.00 94.38 187 SER A C 1
ATOM 1430 O O . SER A 1 187 ? -7.056 12.581 -8.156 1.00 94.38 187 SER A O 1
ATOM 1432 N N . LYS A 1 188 ? -6.767 14.624 -9.064 1.00 94.56 188 LYS A N 1
ATOM 1433 C CA . LYS A 1 188 ? -7.716 14.446 -10.183 1.00 94.56 188 LYS A CA 1
ATOM 1434 C C . LYS A 1 188 ? -7.449 13.185 -11.008 1.00 94.56 188 LYS A C 1
ATOM 1436 O O . LYS A 1 188 ? -8.383 12.478 -11.362 1.00 94.56 188 LYS A O 1
ATOM 1441 N N . TYR A 1 189 ? -6.180 12.817 -11.178 1.00 95.56 189 TYR A N 1
ATOM 1442 C CA . TYR A 1 189 ? -5.771 11.614 -11.904 1.00 95.56 189 TYR A CA 1
ATOM 1443 C C . TYR A 1 189 ? -6.197 10.302 -11.230 1.00 95.56 189 TYR A C 1
ATOM 1445 O O . TYR A 1 189 ? -6.322 9.289 -11.911 1.00 95.56 189 TYR A O 1
ATOM 1453 N N . HIS A 1 190 ? -6.417 10.290 -9.911 1.00 96.44 190 HIS A N 1
ATOM 1454 C CA . HIS A 1 190 ? -7.026 9.131 -9.252 1.00 96.44 190 HIS A CA 1
ATOM 1455 C C . HIS A 1 190 ? -8.528 9.054 -9.540 1.00 96.44 190 HIS A C 1
ATOM 1457 O O . HIS A 1 190 ? -9.068 7.961 -9.633 1.00 96.44 190 HIS A O 1
ATOM 1463 N N . LEU A 1 191 ? -9.192 10.205 -9.677 1.00 95.62 191 LEU A N 1
ATOM 1464 C CA . LEU A 1 191 ? -10.644 10.313 -9.825 1.00 95.62 191 LEU A CA 1
ATOM 1465 C C . LEU A 1 191 ? -11.118 10.125 -11.272 1.00 95.62 191 LEU A C 1
ATOM 1467 O O . LEU A 1 191 ? -12.196 9.575 -11.483 1.00 95.62 191 LEU A O 1
ATOM 1471 N N . GLU A 1 192 ? -10.327 10.579 -12.247 1.00 96.06 192 GLU A N 1
ATOM 1472 C CA . GLU A 1 192 ? -10.664 10.599 -13.678 1.00 96.06 192 GLU A CA 1
ATOM 1473 C C . GLU A 1 192 ? -11.110 9.236 -14.237 1.00 96.06 192 GLU A C 1
ATOM 1475 O O . GLU A 1 192 ? -12.150 9.196 -14.898 1.00 96.06 192 GLU A O 1
ATOM 1480 N N . PRO A 1 193 ? -10.411 8.106 -13.987 1.00 96.69 193 PRO A N 1
ATOM 1481 C CA . PRO A 1 193 ? -10.840 6.827 -14.552 1.00 96.69 193 PRO A CA 1
ATOM 1482 C C . PRO A 1 193 ? -12.116 6.297 -13.883 1.00 96.69 193 PRO A C 1
ATOM 1484 O O . PRO A 1 193 ? -12.913 5.616 -14.534 1.00 96.69 193 PRO A O 1
ATOM 1487 N N . GLY A 1 194 ? -12.349 6.654 -12.615 1.00 95.56 194 GLY A N 1
ATOM 1488 C CA . GLY A 1 194 ? -13.556 6.328 -11.855 1.00 95.56 194 GLY A CA 1
ATOM 1489 C C . GLY A 1 194 ? -13.560 4.936 -11.219 1.00 95.56 194 GLY A C 1
ATOM 1490 O O . GLY A 1 194 ? -14.637 4.385 -11.015 1.00 95.56 194 GLY A O 1
ATOM 1491 N N . GLY A 1 195 ? -12.389 4.342 -10.972 1.00 96.12 195 GLY A N 1
ATOM 1492 C CA . GLY A 1 195 ? -12.265 3.120 -10.170 1.00 96.12 195 GLY A CA 1
ATOM 1493 C C . GLY A 1 195 ? -12.329 3.405 -8.670 1.00 96.12 195 GLY A C 1
ATOM 1494 O O . GLY A 1 195 ? -12.123 4.544 -8.248 1.00 96.12 195 GLY A O 1
ATOM 1495 N N . ASP A 1 196 ? -12.566 2.365 -7.872 1.00 95.69 196 ASP A N 1
ATOM 1496 C CA . ASP A 1 196 ? -12.652 2.472 -6.413 1.00 95.69 196 ASP A CA 1
ATOM 1497 C C . ASP A 1 196 ? -11.305 2.855 -5.783 1.00 95.69 196 ASP A C 1
ATOM 1499 O O . ASP A 1 196 ? -10.232 2.410 -6.210 1.00 95.69 196 ASP A O 1
ATOM 1503 N N . ILE A 1 197 ? -11.355 3.699 -4.751 1.00 94.69 197 ILE A N 1
ATOM 1504 C CA . ILE A 1 197 ? -10.179 4.308 -4.130 1.00 94.69 197 ILE A CA 1
ATOM 1505 C C . ILE A 1 197 ? -10.145 4.026 -2.633 1.00 94.69 197 ILE A C 1
ATOM 1507 O O . ILE A 1 197 ? -11.145 4.170 -1.925 1.00 94.69 197 ILE A O 1
ATOM 1511 N N . VAL A 1 198 ? -8.941 3.711 -2.156 1.00 93.31 198 VAL A N 1
ATOM 1512 C CA . VAL A 1 198 ? -8.579 3.837 -0.742 1.00 93.31 198 VAL A CA 1
ATOM 1513 C C . VAL A 1 198 ? -7.774 5.115 -0.591 1.00 93.31 198 VAL A C 1
ATOM 1515 O O . VAL A 1 198 ? -6.655 5.216 -1.099 1.00 93.31 198 VAL A O 1
ATOM 1518 N N . TRP A 1 199 ? -8.356 6.118 0.054 1.00 92.94 199 TRP A N 1
ATOM 1519 C CA . TRP A 1 199 ? -7.677 7.391 0.230 1.00 92.94 199 TRP A CA 1
ATOM 1520 C C . TRP A 1 199 ? -6.765 7.330 1.446 1.00 92.94 199 TRP A C 1
ATOM 1522 O O . TRP A 1 199 ? -7.219 7.115 2.563 1.00 92.94 199 TRP A O 1
ATOM 1532 N N . ASN A 1 200 ? -5.470 7.504 1.217 1.00 91.12 200 ASN A N 1
ATOM 1533 C CA . ASN A 1 200 ? -4.457 7.351 2.244 1.00 91.12 200 ASN A CA 1
ATOM 1534 C C . ASN A 1 200 ? -3.945 8.705 2.749 1.00 91.12 200 ASN A C 1
ATOM 1536 O O . ASN A 1 200 ? -3.551 9.575 1.969 1.00 91.12 200 ASN A O 1
ATOM 1540 N N . ILE A 1 201 ? -3.942 8.864 4.066 1.00 89.50 201 ILE A N 1
ATOM 1541 C CA . ILE A 1 201 ? -3.651 10.091 4.795 1.00 89.50 201 ILE A CA 1
ATOM 1542 C C . ILE A 1 201 ? -2.402 9.853 5.633 1.00 89.50 201 ILE A C 1
ATOM 1544 O O . ILE A 1 201 ? -2.440 9.161 6.645 1.00 89.50 201 ILE A O 1
ATOM 1548 N N . GLY A 1 202 ? -1.286 10.446 5.215 1.00 89.50 202 GLY A N 1
ATOM 1549 C CA . GLY A 1 202 ? -0.054 10.461 6.004 1.00 89.50 202 GLY A CA 1
ATOM 1550 C C . GLY A 1 202 ? 0.005 11.613 7.004 1.00 89.50 202 GLY A C 1
ATOM 1551 O O . GLY A 1 202 ? -0.900 12.441 7.099 1.00 89.50 202 GLY A O 1
ATOM 1552 N N . THR A 1 203 ? 1.135 11.712 7.694 1.00 90.44 203 THR A N 1
ATOM 1553 C CA . THR A 1 203 ? 1.415 12.734 8.717 1.00 90.44 203 THR A CA 1
ATOM 1554 C C . THR A 1 203 ? 1.413 14.173 8.193 1.00 90.44 203 THR A C 1
ATOM 1556 O O . THR A 1 203 ? 1.214 15.104 8.964 1.00 90.44 203 THR A O 1
ATOM 1559 N N . GLY A 1 204 ? 1.622 14.373 6.887 1.00 90.19 204 GLY A N 1
ATOM 1560 C CA . GLY 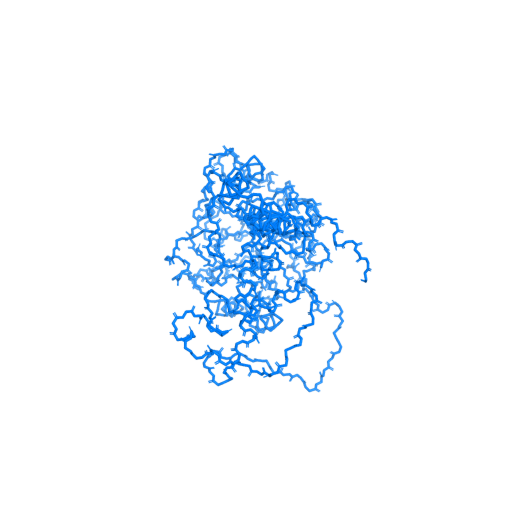A 1 204 ? 1.517 15.684 6.236 1.00 90.19 204 GLY A CA 1
ATOM 1561 C C . GLY A 1 204 ? 0.084 16.112 5.893 1.00 90.19 204 GLY A C 1
ATOM 1562 O O . GLY A 1 204 ? -0.093 17.188 5.323 1.00 90.19 204 GLY A O 1
ATOM 1563 N N . TYR A 1 205 ? -0.913 15.255 6.162 1.00 92.62 205 TYR A N 1
ATOM 1564 C CA . TYR A 1 205 ? -2.339 15.467 5.878 1.00 92.62 205 TYR A CA 1
ATOM 1565 C C . TYR A 1 205 ? -2.633 15.962 4.455 1.00 92.62 205 TYR A C 1
ATOM 1567 O O . TYR A 1 205 ? -3.577 16.710 4.214 1.00 92.62 205 TYR A O 1
ATOM 1575 N N . PHE A 1 206 ? -1.820 15.563 3.476 1.00 91.38 206 PHE A N 1
ATOM 1576 C CA . PHE A 1 206 ? -1.991 15.994 2.094 1.00 91.38 206 PHE A CA 1
ATOM 1577 C C . PHE A 1 206 ? -3.373 15.582 1.561 1.00 91.38 206 PHE A C 1
ATOM 1579 O O . PHE A 1 206 ? -3.792 14.433 1.692 1.00 91.38 206 PHE A O 1
ATOM 1586 N N . GLY A 1 207 ? -4.091 16.539 0.970 1.00 89.56 207 GLY A N 1
ATOM 1587 C CA . GLY A 1 207 ? -5.492 16.373 0.564 1.00 89.56 207 GLY A CA 1
ATOM 1588 C C . GLY A 1 207 ? -6.525 16.592 1.682 1.00 89.56 207 GLY A C 1
ATOM 1589 O O . GLY A 1 207 ? -7.716 16.593 1.398 1.00 89.56 207 GLY A O 1
ATOM 1590 N N . CYS A 1 208 ? -6.117 16.797 2.936 1.00 92.12 208 CYS A N 1
ATOM 1591 C CA . CYS A 1 208 ? -7.005 17.142 4.055 1.00 92.12 208 CYS A CA 1
ATOM 1592 C C . CYS A 1 208 ? -6.351 18.082 5.076 1.00 92.12 208 CYS A C 1
ATOM 1594 O O . CYS A 1 208 ? -6.667 18.034 6.264 1.00 92.12 208 CYS A O 1
ATOM 1596 N N . ARG A 1 209 ? -5.409 18.908 4.626 1.00 91.94 209 ARG A N 1
ATOM 1597 C CA . ARG A 1 209 ? -4.652 19.829 5.474 1.00 91.94 209 ARG A CA 1
ATOM 1598 C C . ARG A 1 209 ? -5.222 21.238 5.427 1.00 91.94 209 ARG A C 1
ATOM 1600 O O . ARG A 1 209 ? -5.777 21.651 4.410 1.00 91.94 209 ARG A O 1
ATOM 1607 N N . ALA A 1 210 ? -5.036 21.975 6.510 1.00 90.38 210 ALA A N 1
ATOM 1608 C CA . ALA A 1 210 ? -5.140 23.423 6.532 1.00 90.38 210 ALA A CA 1
ATOM 1609 C C . ALA A 1 210 ? -3.846 24.072 5.998 1.00 90.38 210 ALA A C 1
ATOM 1611 O O . ALA A 1 210 ? -2.840 23.398 5.728 1.00 90.38 210 ALA A O 1
ATOM 1612 N N . GLU A 1 211 ? -3.874 25.394 5.828 1.00 87.00 211 GLU A N 1
ATOM 1613 C CA . GLU A 1 211 ? -2.729 26.173 5.335 1.00 87.00 211 GLU A CA 1
ATOM 1614 C C . GLU A 1 211 ? -1.504 26.033 6.254 1.00 87.00 211 GLU A C 1
ATOM 1616 O O . GLU A 1 211 ? -0.382 25.869 5.773 1.00 87.00 211 GLU A O 1
ATOM 1621 N N . ASP A 1 212 ? -1.730 25.964 7.567 1.00 88.19 212 ASP A N 1
ATOM 1622 C CA . ASP A 1 212 ? -0.701 25.745 8.592 1.00 88.19 212 ASP A CA 1
ATOM 1623 C C . ASP A 1 212 ? -0.154 24.302 8.640 1.00 88.19 212 ASP A C 1
ATOM 1625 O O . ASP A 1 212 ? 0.801 24.019 9.360 1.00 88.19 212 ASP A O 1
ATOM 1629 N N . GLY A 1 213 ? -0.723 23.384 7.849 1.00 87.12 213 GLY A N 1
ATOM 1630 C CA . GLY A 1 213 ? -0.341 21.971 7.810 1.00 87.12 213 GLY A CA 1
ATOM 1631 C C . GLY A 1 213 ? -1.037 21.078 8.836 1.00 87.12 213 GLY A C 1
ATOM 1632 O O . GLY A 1 213 ? -0.798 19.871 8.820 1.00 87.12 213 GLY A O 1
ATOM 1633 N N . SER A 1 214 ? -1.911 21.630 9.681 1.00 91.44 214 SER A N 1
ATOM 1634 C CA . SER A 1 214 ? -2.774 20.852 10.574 1.00 91.44 214 SER A CA 1
ATOM 1635 C C . SER A 1 214 ? -3.881 20.126 9.802 1.00 91.44 214 SER A C 1
ATOM 1637 O O . SER A 1 214 ? -4.109 20.367 8.613 1.00 91.44 214 SER A O 1
ATOM 1639 N N . PHE A 1 215 ? -4.574 19.200 10.461 1.00 92.62 215 PHE A N 1
ATOM 1640 C CA . PHE A 1 215 ? -5.707 18.496 9.869 1.00 92.62 215 PHE A CA 1
ATOM 1641 C C . PHE A 1 215 ? -6.921 19.428 9.728 1.00 92.62 215 PHE A C 1
ATOM 1643 O O . PHE A 1 215 ? -7.328 20.090 10.678 1.00 92.62 215 PHE A O 1
ATOM 1650 N N . SER A 1 216 ? -7.547 19.435 8.550 1.00 93.12 216 SER A N 1
ATOM 1651 C CA . SER A 1 216 ? -8.759 20.208 8.262 1.00 93.12 216 SER A CA 1
ATOM 1652 C C . SER A 1 216 ? -9.978 19.283 8.154 1.00 93.12 216 SER A C 1
ATOM 1654 O O . SER A 1 216 ? -10.118 18.576 7.149 1.00 93.12 216 SER A O 1
ATOM 1656 N N . PRO A 1 217 ? -10.907 19.306 9.133 1.00 90.56 217 PRO A N 1
ATOM 1657 C CA . PRO A 1 217 ? -12.138 18.512 9.090 1.00 90.56 217 PRO A CA 1
ATOM 1658 C C . PRO A 1 217 ? -12.999 18.792 7.853 1.00 90.56 217 PRO A C 1
ATOM 1660 O O . PRO A 1 217 ? -13.568 17.869 7.274 1.00 90.56 217 PRO A O 1
ATOM 1663 N N . THR A 1 218 ? -13.058 20.051 7.412 1.00 90.88 218 THR A N 1
ATOM 1664 C CA . THR A 1 218 ? -13.830 20.462 6.233 1.00 90.88 218 THR A CA 1
ATOM 1665 C C . THR A 1 218 ? -13.242 19.876 4.952 1.00 90.88 218 THR A C 1
ATOM 1667 O O . THR A 1 218 ? -13.968 19.292 4.148 1.00 90.88 218 THR A O 1
ATOM 1670 N N . ALA A 1 219 ? -11.920 19.983 4.768 1.00 90.75 219 ALA A N 1
ATOM 1671 C CA . ALA A 1 219 ? -11.249 19.415 3.599 1.00 90.75 219 ALA A CA 1
ATOM 1672 C C . ALA A 1 219 ? -11.308 17.880 3.608 1.00 90.75 219 ALA A C 1
ATOM 1674 O O . ALA A 1 219 ? -11.526 17.259 2.566 1.00 90.75 219 ALA A O 1
ATOM 1675 N N . PHE A 1 220 ? -11.167 17.276 4.793 1.00 90.88 220 PHE A N 1
ATOM 1676 C CA . PHE A 1 220 ? -11.355 15.845 4.987 1.00 90.88 220 PHE A CA 1
ATOM 1677 C C . PHE A 1 220 ? -12.744 15.402 4.534 1.00 90.88 220 PHE A C 1
ATOM 1679 O O . PHE A 1 220 ? -12.847 14.545 3.662 1.00 90.88 220 PHE A O 1
ATOM 1686 N N . SER A 1 221 ? -13.799 16.025 5.067 1.00 88.69 221 SER A N 1
ATOM 1687 C CA . SER A 1 221 ? -15.183 15.668 4.752 1.00 88.69 221 SER A CA 1
ATOM 1688 C C . SER A 1 221 ? -15.483 15.823 3.259 1.00 88.69 221 SER A C 1
ATOM 1690 O O . SER A 1 221 ? -16.076 14.929 2.657 1.00 88.69 221 SER A O 1
ATOM 1692 N N . ALA A 1 222 ? -14.984 16.884 2.615 1.00 89.31 222 ALA A N 1
ATOM 1693 C CA . ALA A 1 222 ? -15.168 17.108 1.181 1.00 89.31 222 ALA A CA 1
ATOM 1694 C C . ALA A 1 222 ? -14.566 15.992 0.304 1.00 89.31 222 ALA A C 1
ATOM 1696 O O . ALA A 1 222 ? -15.174 15.589 -0.688 1.00 89.31 222 ALA A O 1
ATOM 1697 N N . ASN A 1 223 ? -13.382 15.480 0.655 1.00 90.25 223 ASN A N 1
ATOM 1698 C CA . ASN A 1 223 ? -12.730 14.408 -0.101 1.00 90.25 223 ASN A CA 1
ATOM 1699 C C . ASN A 1 223 ? -13.239 13.016 0.272 1.00 90.25 223 ASN A C 1
ATOM 1701 O O . ASN A 1 223 ? -13.442 12.196 -0.621 1.00 90.25 223 ASN A O 1
ATOM 1705 N N . ALA A 1 224 ? -13.499 12.777 1.556 1.00 87.00 224 ALA A N 1
ATOM 1706 C CA . ALA A 1 224 ? -14.131 11.562 2.050 1.00 87.00 224 ALA A CA 1
ATOM 1707 C C . ALA A 1 224 ? -15.492 11.343 1.369 1.00 87.00 224 ALA A C 1
ATOM 1709 O O . ALA A 1 224 ? -15.811 10.249 0.924 1.00 87.00 224 ALA A O 1
ATOM 1710 N N . SER A 1 225 ? -16.263 12.412 1.177 1.00 86.50 225 SER A N 1
ATOM 1711 C CA . SER A 1 225 ? -17.617 12.340 0.623 1.00 86.50 225 SER A CA 1
ATOM 1712 C C . SER A 1 225 ? -17.714 11.999 -0.865 1.00 86.50 225 SER A C 1
ATOM 1714 O O . SER A 1 225 ? -18.810 11.948 -1.426 1.00 86.50 225 SER A O 1
ATOM 1716 N N . ARG A 1 226 ? -16.584 11.786 -1.542 1.00 89.25 226 ARG A N 1
ATOM 1717 C CA . ARG A 1 226 ? -16.567 11.453 -2.966 1.00 89.25 226 ARG A CA 1
ATOM 1718 C C . ARG A 1 226 ? -17.000 9.998 -3.174 1.00 89.25 226 ARG A C 1
ATOM 1720 O O . ARG A 1 226 ? -16.473 9.114 -2.507 1.00 89.25 226 ARG A O 1
ATOM 1727 N N . PRO A 1 227 ? -17.859 9.701 -4.165 1.00 88.69 227 PRO A N 1
ATOM 1728 C CA . PRO A 1 227 ? -18.399 8.353 -4.362 1.00 88.69 227 PRO A CA 1
ATOM 1729 C C . PRO A 1 227 ? -17.338 7.298 -4.715 1.00 88.69 227 PRO A C 1
ATOM 1731 O O . PRO A 1 227 ? -17.570 6.110 -4.491 1.00 88.69 227 PRO A O 1
ATOM 1734 N N . GLN A 1 228 ? -16.189 7.707 -5.266 1.00 92.06 228 GLN A N 1
ATOM 1735 C CA . GLN A 1 228 ? -15.059 6.820 -5.560 1.00 92.06 228 GLN A CA 1
ATOM 1736 C C . GLN A 1 228 ? -14.268 6.420 -4.307 1.00 92.06 228 GLN A C 1
ATOM 1738 O O . GLN A 1 228 ? -13.589 5.396 -4.326 1.00 92.06 228 GLN A O 1
ATOM 1743 N N . VAL A 1 229 ? -14.312 7.217 -3.235 1.00 91.12 229 VAL A N 1
ATOM 1744 C CA . VAL A 1 229 ? -13.587 6.924 -1.994 1.00 91.12 229 VAL A CA 1
ATOM 1745 C C . VAL A 1 229 ? -14.406 5.913 -1.205 1.00 91.12 229 VAL A C 1
ATOM 1747 O O . VAL A 1 229 ? -15.470 6.234 -0.688 1.00 91.12 229 VAL A O 1
ATOM 1750 N N . LYS A 1 230 ? -13.920 4.670 -1.164 1.00 89.38 230 LYS A N 1
ATOM 1751 C CA . LYS A 1 230 ? -14.599 3.555 -0.490 1.00 89.38 230 LYS A CA 1
ATOM 1752 C C . LYS A 1 230 ? -14.076 3.318 0.911 1.00 89.38 230 LYS A C 1
ATOM 1754 O O . LYS A 1 230 ? -14.834 2.908 1.777 1.00 89.38 230 LYS A O 1
ATOM 1759 N N . MET A 1 231 ? -12.784 3.562 1.119 1.00 89.38 231 MET A N 1
ATOM 1760 C CA . MET A 1 231 ? -12.118 3.420 2.411 1.00 89.38 231 MET A CA 1
ATOM 1761 C C . MET A 1 231 ? -11.111 4.552 2.595 1.00 89.38 231 MET A C 1
ATOM 1763 O O . MET A 1 231 ? -10.566 5.078 1.619 1.00 89.38 231 MET A O 1
ATOM 1767 N N . ILE A 1 232 ? -10.832 4.892 3.848 1.00 89.31 232 ILE A N 1
ATOM 1768 C CA . ILE A 1 232 ? -9.776 5.836 4.217 1.00 89.31 232 ILE A CA 1
ATOM 1769 C C . ILE A 1 232 ? -8.721 5.106 5.038 1.00 89.31 232 ILE A C 1
ATOM 1771 O O . ILE A 1 232 ? -9.060 4.365 5.953 1.00 89.31 232 ILE A O 1
ATOM 1775 N N . GLU A 1 233 ? -7.452 5.332 4.704 1.00 88.94 233 GLU A N 1
ATOM 1776 C CA . GLU A 1 233 ? -6.275 4.796 5.380 1.00 88.94 233 GLU A CA 1
ATOM 1777 C C . GLU A 1 233 ? -5.515 5.928 6.114 1.00 88.94 233 GLU A C 1
ATOM 1779 O O . GLU A 1 233 ? -5.278 6.976 5.529 1.00 88.94 233 GLU A O 1
ATOM 1784 N N . ILE A 1 234 ? -5.139 5.751 7.386 1.00 88.81 234 ILE A N 1
ATOM 1785 C CA . ILE A 1 234 ? -4.437 6.715 8.258 1.00 88.81 234 ILE A CA 1
ATOM 1786 C C . ILE A 1 234 ? -3.043 6.162 8.522 1.00 88.81 234 ILE A C 1
ATOM 1788 O O . ILE A 1 234 ? -2.836 5.279 9.350 1.00 88.81 234 ILE A O 1
ATOM 1792 N N . LYS A 1 235 ? -2.064 6.672 7.800 1.00 88.19 235 LYS A N 1
ATOM 1793 C CA . LYS A 1 235 ? -0.759 6.050 7.696 1.00 88.19 235 LYS A CA 1
ATOM 1794 C C . LYS A 1 235 ? 0.193 6.426 8.838 1.00 88.19 235 LYS A C 1
ATOM 1796 O O . LYS A 1 235 ? 0.879 7.438 8.774 1.00 88.19 235 LYS A O 1
ATOM 1801 N N . LEU A 1 236 ? 0.340 5.532 9.811 1.00 85.88 236 LEU A N 1
ATOM 1802 C CA . LEU A 1 236 ? 1.345 5.593 10.882 1.00 85.88 236 LEU A CA 1
ATOM 1803 C C . LEU A 1 236 ? 2.806 5.403 10.424 1.00 85.88 236 LEU A C 1
ATOM 1805 O O . LEU A 1 236 ? 3.701 6.037 10.974 1.00 85.88 236 LEU A O 1
ATOM 1809 N N . SER A 1 237 ? 3.091 4.498 9.481 1.00 83.12 237 SER A N 1
ATOM 1810 C CA . SER A 1 237 ? 4.467 4.148 9.089 1.00 83.12 237 SER A CA 1
ATOM 1811 C C . SER A 1 237 ? 4.514 3.508 7.686 1.00 83.12 237 SER A C 1
ATOM 1813 O O . SER A 1 237 ? 3.510 3.509 6.985 1.00 83.12 237 SER A O 1
ATOM 1815 N N . GLN A 1 238 ? 5.659 3.009 7.216 1.00 82.44 238 GLN A N 1
ATOM 1816 C CA . GLN A 1 238 ? 5.756 2.145 6.027 1.00 82.44 238 GLN A CA 1
ATOM 1817 C C . GLN A 1 238 ? 6.944 1.195 6.159 1.00 82.44 238 GLN A C 1
ATOM 1819 O O . GLN A 1 238 ? 7.948 1.577 6.759 1.00 82.44 238 GLN A O 1
ATOM 1824 N N . GLY A 1 239 ? 6.882 0.023 5.523 1.00 77.69 239 GLY A N 1
ATOM 1825 C CA . GLY A 1 239 ? 7.914 -1.016 5.599 1.00 77.69 239 GLY A CA 1
ATOM 1826 C C . GLY A 1 239 ? 9.326 -0.516 5.304 1.00 77.69 239 GLY A C 1
ATOM 1827 O O . GLY A 1 239 ? 10.243 -0.725 6.082 1.00 77.69 239 GLY A O 1
ATOM 1828 N N . ALA A 1 240 ? 9.486 0.250 4.225 1.00 75.81 240 ALA A N 1
ATOM 1829 C CA . ALA A 1 240 ? 10.800 0.703 3.765 1.00 75.81 240 ALA A CA 1
ATOM 1830 C C . ALA A 1 240 ? 11.436 1.841 4.589 1.00 75.81 240 ALA A C 1
ATOM 1832 O O . ALA A 1 240 ? 12.611 2.153 4.391 1.00 75.81 240 ALA A O 1
ATOM 1833 N N . LYS A 1 241 ? 10.653 2.545 5.413 1.00 76.62 241 LYS A N 1
ATOM 1834 C CA . LYS A 1 241 ? 11.159 3.585 6.327 1.00 76.62 241 LYS A CA 1
ATOM 1835 C C . LYS A 1 241 ? 10.200 3.797 7.500 1.00 76.62 241 LYS A C 1
ATOM 1837 O O . LYS A 1 241 ? 9.464 4.790 7.526 1.00 76.62 241 LYS A O 1
ATOM 1842 N N . PRO A 1 242 ? 10.186 2.868 8.464 1.00 69.06 242 PRO A N 1
ATOM 1843 C CA . PRO A 1 242 ? 9.398 3.029 9.675 1.00 69.06 242 PRO A CA 1
ATOM 1844 C C . PRO A 1 242 ? 9.909 4.264 10.437 1.00 69.06 242 PRO A C 1
ATOM 1846 O O . PRO A 1 242 ? 11.115 4.485 10.506 1.00 69.06 242 PRO A O 1
ATOM 1849 N N . ALA A 1 243 ? 9.004 5.094 10.962 1.00 63.88 243 ALA A N 1
ATOM 1850 C CA . ALA A 1 243 ? 9.309 6.330 11.701 1.00 63.88 243 ALA A CA 1
ATOM 1851 C C . ALA A 1 243 ? 9.925 7.507 10.905 1.00 63.88 243 ALA A C 1
ATOM 1853 O O . ALA A 1 243 ? 10.449 8.448 11.505 1.00 63.88 243 ALA A O 1
ATOM 1854 N N . HIS A 1 244 ? 9.835 7.514 9.568 1.00 70.12 244 HIS A N 1
ATOM 1855 C CA . HIS A 1 244 ? 10.235 8.676 8.767 1.00 70.12 244 HIS A CA 1
ATOM 1856 C C . HIS A 1 244 ? 9.155 9.098 7.766 1.00 70.12 244 HIS A C 1
ATOM 1858 O O . HIS A 1 244 ? 8.659 8.290 6.977 1.00 70.12 244 HIS A O 1
ATOM 1864 N N . GLY A 1 245 ? 8.825 10.390 7.770 1.00 68.38 245 GLY A N 1
ATOM 1865 C CA . GLY A 1 245 ? 7.805 10.964 6.899 1.00 68.38 245 GLY A CA 1
ATOM 1866 C C . GLY A 1 245 ? 8.132 10.857 5.404 1.00 68.38 245 GLY A C 1
ATOM 1867 O O . GLY A 1 245 ? 9.267 10.617 4.969 1.00 68.38 245 GLY A O 1
ATOM 1868 N N . GLY A 1 246 ? 7.109 11.034 4.569 1.00 72.94 246 GLY A N 1
ATOM 1869 C CA . GLY A 1 246 ? 7.264 11.240 3.132 1.00 72.94 246 GLY A CA 1
ATOM 1870 C C . GLY A 1 246 ? 8.136 12.463 2.828 1.00 72.94 246 GLY A C 1
ATOM 1871 O O . GLY A 1 246 ? 7.886 13.537 3.373 1.00 72.94 246 GLY A O 1
ATOM 1872 N N . ILE A 1 247 ? 9.117 12.310 1.930 1.00 76.50 247 ILE A N 1
ATOM 1873 C CA . ILE A 1 247 ? 9.883 13.422 1.351 1.00 76.50 247 ILE A CA 1
ATOM 1874 C C . ILE A 1 247 ? 9.588 13.441 -0.144 1.00 76.50 247 ILE A C 1
ATOM 1876 O O . ILE A 1 247 ? 9.781 12.433 -0.831 1.00 76.50 247 ILE A O 1
ATOM 1880 N N . LEU A 1 248 ? 9.129 14.582 -0.651 1.00 80.44 248 LEU A N 1
ATOM 1881 C CA . LEU A 1 248 ? 9.087 14.851 -2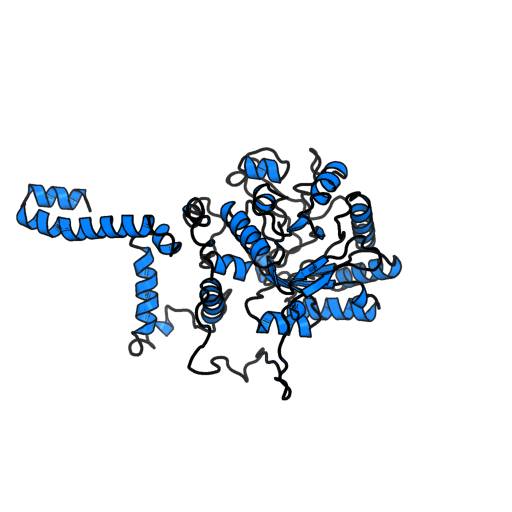.082 1.00 80.44 248 LEU A CA 1
ATOM 1882 C C . LEU A 1 248 ? 9.888 16.132 -2.373 1.00 80.44 248 LEU A C 1
ATOM 1884 O O . LEU A 1 248 ? 9.470 17.201 -1.927 1.00 80.44 248 LEU A O 1
ATOM 1888 N N . PRO A 1 249 ? 11.003 16.038 -3.122 1.00 81.00 249 PRO A N 1
ATOM 1889 C CA . PRO A 1 249 ? 11.811 17.201 -3.476 1.00 81.00 249 PRO A CA 1
ATOM 1890 C C . PRO A 1 249 ? 11.023 18.244 -4.276 1.00 81.00 249 PRO A C 1
ATOM 1892 O O . PRO A 1 249 ? 10.244 17.882 -5.161 1.00 81.00 249 PRO A O 1
ATOM 1895 N N . ALA A 1 250 ? 11.314 19.521 -4.049 1.00 82.19 250 ALA A N 1
ATOM 1896 C CA . ALA A 1 250 ? 10.727 20.699 -4.682 1.00 82.19 250 ALA A CA 1
ATOM 1897 C C . ALA A 1 250 ? 10.683 20.592 -6.208 1.00 82.19 250 ALA A C 1
ATOM 1899 O O . ALA A 1 250 ? 9.674 20.899 -6.839 1.00 82.19 250 ALA A O 1
ATOM 1900 N N . ALA A 1 251 ? 11.751 20.064 -6.811 1.00 82.12 251 ALA A N 1
ATOM 1901 C CA . ALA A 1 251 ? 11.841 19.878 -8.257 1.00 82.12 251 ALA A CA 1
ATOM 1902 C C . ALA A 1 251 ? 10.794 18.901 -8.829 1.00 82.12 251 ALA A C 1
ATOM 1904 O O . ALA A 1 251 ? 10.531 18.917 -10.031 1.00 82.12 251 ALA A O 1
ATOM 1905 N N . LYS A 1 252 ? 10.193 18.043 -7.993 1.00 79.06 252 LYS A N 1
ATOM 1906 C CA . LYS A 1 252 ? 9.072 17.171 -8.366 1.00 79.06 252 LYS A CA 1
ATOM 1907 C C . LYS A 1 252 ? 7.709 17.811 -8.069 1.00 79.06 252 LYS A C 1
ATOM 1909 O O . LYS A 1 252 ? 6.709 17.298 -8.559 1.00 79.06 252 LYS A O 1
ATOM 1914 N N . VAL A 1 253 ? 7.632 18.913 -7.319 1.00 84.81 253 VAL A N 1
ATOM 1915 C CA . VAL A 1 253 ? 6.375 19.581 -6.933 1.00 84.81 253 VAL A CA 1
ATOM 1916 C C . VAL A 1 253 ? 5.881 20.486 -8.063 1.00 84.81 253 VAL A C 1
ATOM 1918 O O . VAL A 1 253 ? 6.033 21.706 -8.051 1.00 84.81 253 VAL A O 1
ATOM 1921 N N . SER A 1 254 ? 5.303 19.849 -9.082 1.00 87.75 254 SER A N 1
ATOM 1922 C CA . SER A 1 254 ? 4.571 20.524 -10.164 1.00 87.75 254 SER A CA 1
ATOM 1923 C C . SER A 1 254 ? 3.261 21.154 -9.670 1.00 87.75 254 SER A C 1
ATOM 1925 O O . SER A 1 254 ? 2.784 20.800 -8.593 1.00 87.75 254 SER A O 1
ATOM 1927 N N . ALA A 1 255 ? 2.646 22.026 -10.474 1.00 89.88 255 ALA A N 1
ATOM 1928 C CA . ALA A 1 255 ? 1.353 22.644 -10.156 1.00 89.88 255 ALA A CA 1
ATOM 1929 C C . ALA A 1 255 ? 0.261 21.611 -9.807 1.00 89.88 255 ALA A C 1
ATOM 1931 O O . ALA A 1 255 ? -0.424 21.761 -8.804 1.00 89.88 255 ALA A O 1
ATOM 1932 N N . ASP A 1 256 ? 0.171 20.507 -10.557 1.00 88.44 256 ASP A N 1
ATOM 1933 C CA . ASP A 1 256 ? -0.796 19.434 -10.273 1.00 88.44 256 ASP A CA 1
ATOM 1934 C C . ASP A 1 256 ? -0.522 18.716 -8.938 1.00 88.44 256 ASP A C 1
ATOM 1936 O O . ASP A 1 256 ? -1.433 18.213 -8.284 1.00 88.44 256 ASP A O 1
ATOM 1940 N N . ILE A 1 257 ? 0.750 18.618 -8.537 1.00 88.00 257 ILE A N 1
ATOM 1941 C CA . ILE A 1 257 ? 1.142 17.997 -7.264 1.00 88.00 257 ILE A CA 1
ATOM 1942 C C . ILE A 1 257 ? 0.875 18.958 -6.107 1.00 88.00 257 ILE A C 1
ATOM 1944 O O . ILE A 1 257 ? 0.402 18.523 -5.062 1.00 88.00 257 ILE A O 1
ATOM 1948 N N . ALA A 1 258 ? 1.153 20.246 -6.305 1.00 89.94 258 ALA A N 1
ATOM 1949 C CA . ALA A 1 258 ? 0.822 21.313 -5.372 1.00 89.94 258 ALA A CA 1
ATOM 1950 C C . ALA A 1 258 ? -0.691 21.358 -5.092 1.00 89.94 258 ALA A C 1
ATOM 1952 O O . ALA A 1 258 ? -1.094 21.333 -3.930 1.00 89.94 258 ALA A O 1
ATOM 1953 N N . GLU A 1 259 ? -1.513 21.296 -6.147 1.00 90.81 259 GLU A N 1
ATOM 1954 C CA . GLU A 1 259 ? -2.978 21.195 -6.082 1.00 90.81 259 GLU A CA 1
ATOM 1955 C C . GLU A 1 259 ? -3.421 19.964 -5.278 1.00 90.81 259 GLU A C 1
ATOM 1957 O O . GLU A 1 259 ? -4.141 20.090 -4.290 1.00 90.81 259 GLU A O 1
ATOM 1962 N N . ALA A 1 260 ? -2.946 18.770 -5.651 1.00 89.19 260 ALA A N 1
ATOM 1963 C CA . ALA A 1 260 ? -3.342 17.524 -4.993 1.00 89.19 260 ALA A CA 1
ATOM 1964 C C . ALA A 1 260 ? -2.950 17.466 -3.505 1.00 89.19 260 ALA A C 1
ATOM 1966 O O . ALA A 1 260 ? -3.621 16.810 -2.706 1.00 89.19 260 ALA A O 1
ATOM 1967 N N . ARG A 1 261 ? -1.847 18.126 -3.135 1.00 90.38 261 ARG A N 1
ATOM 1968 C CA . ARG A 1 261 ? -1.310 18.119 -1.771 1.00 90.38 261 ARG A CA 1
ATOM 1969 C C . ARG A 1 261 ? -1.804 19.279 -0.913 1.00 90.38 261 ARG A C 1
ATOM 1971 O O . ARG A 1 261 ? -1.737 19.158 0.307 1.00 90.38 261 ARG A O 1
ATOM 1978 N N . GLY A 1 262 ? -2.293 20.366 -1.509 1.00 87.06 262 GLY A N 1
ATOM 1979 C CA . GLY A 1 262 ? -2.610 21.603 -0.794 1.00 87.06 262 GLY A CA 1
ATOM 1980 C C . GLY A 1 262 ? -1.351 22.308 -0.281 1.00 87.06 262 GLY A C 1
ATOM 1981 O O . GLY A 1 262 ? -1.284 22.679 0.887 1.00 87.06 262 GLY A O 1
ATOM 1982 N N . VAL A 1 263 ? -0.319 22.418 -1.125 1.00 87.75 263 VAL A N 1
ATOM 1983 C CA . VAL A 1 263 ? 0.972 23.050 -0.787 1.00 87.75 263 VAL A CA 1
ATOM 1984 C C . VAL A 1 263 ? 1.407 24.050 -1.857 1.00 87.75 263 VAL A C 1
ATOM 1986 O O . VAL A 1 263 ? 1.003 23.901 -3.009 1.00 87.75 263 VAL A O 1
ATOM 1989 N N . PRO A 1 264 ? 2.269 25.030 -1.531 1.00 86.62 264 PRO A N 1
ATOM 1990 C CA . PRO A 1 264 ? 2.855 25.912 -2.534 1.00 86.62 264 PRO A CA 1
ATOM 1991 C C . PRO A 1 264 ? 3.694 25.143 -3.564 1.00 86.62 264 PRO A C 1
ATOM 1993 O O . PRO A 1 264 ? 4.417 24.197 -3.237 1.00 86.62 264 PRO A O 1
ATOM 1996 N N . GLN A 1 265 ? 3.625 25.570 -4.825 1.00 89.94 265 GLN A N 1
ATOM 1997 C CA . GLN A 1 265 ? 4.423 24.986 -5.901 1.00 89.94 265 GLN A CA 1
ATOM 1998 C C . GLN A 1 265 ? 5.921 25.249 -5.690 1.00 89.94 265 GLN A C 1
ATOM 2000 O O . GLN A 1 265 ? 6.320 26.344 -5.304 1.00 89.94 265 GLN A O 1
ATOM 2005 N N . GLY A 1 266 ? 6.760 24.256 -6.007 1.00 83.25 266 GLY A N 1
ATOM 2006 C CA . GLY A 1 266 ? 8.218 24.413 -5.991 1.00 83.25 266 GLY A CA 1
ATOM 2007 C C . GLY A 1 266 ? 8.850 24.459 -4.598 1.00 83.25 266 GLY A C 1
ATOM 2008 O O . GLY A 1 266 ? 10.021 24.813 -4.490 1.00 83.25 266 GLY A O 1
ATOM 2009 N N . MET A 1 267 ? 8.114 24.088 -3.548 1.00 82.75 267 MET A N 1
ATOM 2010 C CA . MET A 1 267 ? 8.653 23.908 -2.198 1.00 82.75 267 MET A CA 1
ATOM 2011 C C . MET A 1 267 ? 8.821 22.427 -1.866 1.00 82.75 267 MET A C 1
ATOM 2013 O O . MET A 1 267 ? 8.036 21.589 -2.312 1.00 82.75 267 MET A O 1
ATOM 2017 N N . ASP A 1 268 ? 9.839 22.098 -1.072 1.00 82.31 268 ASP A N 1
ATOM 2018 C CA . ASP A 1 268 ? 10.024 20.736 -0.575 1.00 82.31 268 ASP A CA 1
ATOM 2019 C C . ASP A 1 268 ? 8.814 20.318 0.267 1.00 82.31 268 ASP A C 1
ATOM 2021 O O . ASP A 1 268 ? 8.378 21.029 1.173 1.00 82.31 268 ASP A O 1
ATOM 2025 N N . CYS A 1 269 ? 8.274 19.134 -0.017 1.00 82.50 269 CYS A N 1
ATOM 2026 C CA . CYS A 1 269 ? 7.215 18.547 0.794 1.00 82.50 269 CYS A CA 1
ATOM 2027 C C . CYS A 1 269 ? 7.841 17.568 1.781 1.00 82.50 269 CYS A C 1
ATOM 2029 O O . CYS A 1 269 ? 8.110 16.415 1.425 1.00 82.50 269 CYS A O 1
ATOM 2031 N N . ILE A 1 270 ? 8.054 18.027 3.010 1.00 82.19 270 ILE A N 1
ATOM 2032 C CA . ILE A 1 270 ? 8.544 17.204 4.115 1.00 82.19 270 ILE A CA 1
ATOM 2033 C C . ILE A 1 270 ? 7.373 16.934 5.050 1.00 82.19 270 ILE A C 1
ATOM 2035 O O . ILE A 1 270 ? 6.728 17.861 5.535 1.00 82.19 270 ILE A O 1
ATOM 2039 N N . SER A 1 271 ? 7.082 15.657 5.276 1.00 85.56 271 SER A N 1
ATOM 2040 C CA . SER A 1 271 ? 6.035 15.257 6.217 1.00 85.56 271 SER A CA 1
ATOM 2041 C C . SER A 1 271 ? 6.626 15.139 7.625 1.00 85.56 271 SER A C 1
ATOM 2043 O O . SER A 1 271 ? 7.743 14.626 7.756 1.00 85.56 271 SER A O 1
ATOM 2045 N N . PRO A 1 272 ? 5.900 15.552 8.677 1.00 86.69 272 PRO A N 1
ATOM 2046 C CA . PRO A 1 272 ? 6.313 15.308 10.055 1.00 86.69 272 PRO A CA 1
ATOM 2047 C C . PRO A 1 272 ? 6.529 13.808 10.335 1.00 86.69 272 PRO A C 1
ATOM 2049 O O . PRO A 1 272 ? 5.959 12.962 9.642 1.00 86.69 272 PRO A O 1
ATOM 2052 N N . PRO A 1 273 ? 7.317 13.437 11.356 1.00 81.69 273 PRO A N 1
ATOM 2053 C CA . PRO A 1 273 ? 7.539 12.031 11.705 1.00 81.69 273 PRO A CA 1
ATOM 2054 C C . PRO A 1 273 ? 6.303 11.342 12.308 1.00 81.69 273 PRO A C 1
ATOM 2056 O O . PRO A 1 273 ? 6.228 10.119 12.287 1.00 81.69 273 PRO A O 1
ATOM 2059 N N . GLY A 1 274 ? 5.336 12.105 12.827 1.00 87.19 274 GLY A N 1
ATOM 2060 C CA . GLY A 1 274 ? 4.115 11.583 13.440 1.00 87.19 274 GLY A CA 1
ATOM 2061 C C . GLY A 1 274 ? 2.905 12.473 13.175 1.00 87.19 274 GLY A C 1
ATOM 2062 O O . GLY A 1 274 ? 3.037 13.610 12.720 1.00 87.19 274 GLY A O 1
ATOM 2063 N N . HIS A 1 275 ? 1.718 11.940 13.446 1.00 90.19 275 HIS A N 1
ATOM 2064 C CA . HIS A 1 275 ? 0.463 12.675 13.325 1.00 90.19 275 HIS A CA 1
ATOM 2065 C C . HIS A 1 275 ? 0.319 13.699 14.456 1.00 90.19 275 HIS A C 1
ATOM 2067 O O . HIS A 1 275 ? 0.498 13.365 15.622 1.00 90.19 275 HIS A O 1
ATOM 2073 N N . SER A 1 276 ? -0.049 14.936 14.119 1.00 91.56 276 SER A N 1
ATOM 2074 C CA . SER A 1 276 ? -0.320 15.988 15.112 1.00 91.56 276 SER A CA 1
ATOM 2075 C C . SER A 1 276 ? -1.661 15.840 15.843 1.00 91.56 276 SER A C 1
ATOM 2077 O O . SER A 1 276 ? -1.833 16.433 16.900 1.00 91.56 276 SER A O 1
ATOM 2079 N N . GLU A 1 277 ? -2.620 15.085 15.291 1.00 91.19 277 GLU A N 1
ATOM 2080 C CA . GLU A 1 277 ? -4.000 15.023 15.808 1.00 91.19 277 GLU A CA 1
ATOM 2081 C C . GLU A 1 277 ? -4.163 14.072 16.996 1.00 91.19 277 GLU A C 1
ATOM 2083 O O . GLU A 1 277 ? -5.168 14.126 17.706 1.00 91.19 277 GLU A O 1
ATOM 2088 N N . PHE A 1 278 ? -3.205 13.173 17.217 1.00 91.19 278 PHE A N 1
ATOM 2089 C CA . PHE A 1 278 ? -3.295 12.199 18.291 1.00 91.19 278 PHE A CA 1
ATOM 2090 C C . PHE A 1 278 ? -1.929 11.805 18.834 1.00 91.19 278 PHE A C 1
ATOM 2092 O O . PHE A 1 278 ? -0.919 11.819 18.139 1.00 91.19 278 PHE A O 1
ATOM 2099 N N . ALA A 1 279 ? -1.934 11.379 20.094 1.00 90.75 279 ALA A N 1
ATOM 2100 C CA . ALA A 1 279 ? -0.798 10.757 20.745 1.00 90.75 279 ALA A CA 1
ATOM 2101 C C . ALA A 1 279 ? -1.217 9.398 21.311 1.00 90.75 279 ALA A C 1
ATOM 2103 O O . ALA A 1 279 ? -2.259 9.269 21.963 1.00 90.75 279 ALA A O 1
ATOM 2104 N N . GLY A 1 280 ? -0.377 8.395 21.063 1.00 90.44 280 GLY A N 1
ATOM 2105 C CA . GLY A 1 280 ? -0.543 7.040 21.572 1.00 90.44 280 GLY A CA 1
ATOM 2106 C C . GLY A 1 280 ? -1.777 6.283 21.048 1.00 90.44 280 GLY A C 1
ATOM 2107 O O . GLY A 1 280 ? -2.578 6.809 20.270 1.00 90.44 280 GLY A O 1
ATOM 2108 N N . PRO A 1 281 ? -1.948 5.028 21.500 1.00 90.69 281 PRO A N 1
ATOM 2109 C CA . PRO A 1 281 ? -2.979 4.121 20.995 1.00 90.69 281 PRO A CA 1
ATOM 2110 C C . PRO A 1 281 ? -4.425 4.610 21.161 1.00 90.69 281 PRO A C 1
ATOM 2112 O O . PRO A 1 281 ? -5.205 4.594 20.214 1.00 90.69 281 PRO A O 1
ATOM 2115 N N . ALA A 1 282 ? -4.790 5.102 22.348 1.00 92.25 282 ALA A N 1
ATOM 2116 C CA . ALA A 1 282 ? -6.149 5.585 22.601 1.00 92.25 282 ALA A CA 1
ATOM 2117 C C . ALA A 1 282 ? -6.473 6.861 21.806 1.00 92.25 282 ALA A C 1
ATOM 2119 O O . ALA A 1 282 ? -7.618 7.077 21.413 1.00 92.25 282 ALA A O 1
ATOM 2120 N N . GLY A 1 283 ? -5.469 7.712 21.564 1.00 92.19 283 GLY A N 1
ATOM 2121 C CA . GLY A 1 283 ? -5.614 8.882 20.703 1.00 92.19 283 GLY A CA 1
ATOM 2122 C C . GLY A 1 283 ? -5.902 8.486 19.257 1.00 92.19 283 GLY A C 1
ATOM 2123 O O . GLY A 1 283 ? -6.808 9.057 18.656 1.00 92.19 283 GLY A O 1
ATOM 2124 N N . LEU A 1 284 ? -5.185 7.483 18.734 1.00 89.19 284 LEU A N 1
ATOM 2125 C CA . LEU A 1 284 ? -5.425 6.933 17.398 1.00 89.19 284 LEU A CA 1
ATOM 2126 C C . LEU A 1 284 ? -6.866 6.440 17.251 1.00 89.19 284 LEU A C 1
ATOM 2128 O O . LEU A 1 284 ? -7.536 6.843 16.309 1.00 89.19 284 LEU A O 1
ATOM 2132 N N . VAL A 1 285 ? -7.359 5.630 18.195 1.00 89.06 285 VAL A N 1
ATOM 2133 C CA . VAL A 1 285 ? -8.740 5.111 18.167 1.00 89.06 285 VAL A CA 1
ATOM 2134 C C . VAL A 1 285 ? -9.765 6.250 18.143 1.00 89.06 285 VAL A C 1
ATOM 2136 O O . VAL A 1 285 ? -10.648 6.263 17.291 1.00 89.06 285 VAL A O 1
ATOM 2139 N N . ARG A 1 286 ? -9.603 7.268 18.999 1.00 90.00 286 ARG A N 1
ATOM 2140 C CA . ARG A 1 286 ? -10.499 8.438 18.996 1.00 90.00 286 ARG A CA 1
ATOM 2141 C C . ARG A 1 286 ? -10.428 9.240 17.702 1.00 90.00 286 ARG A C 1
ATOM 2143 O O . ARG A 1 286 ? -11.447 9.759 17.257 1.00 90.00 286 ARG A O 1
ATOM 2150 N N . PHE A 1 287 ? -9.239 9.390 17.121 1.00 88.56 287 PHE A N 1
ATOM 2151 C CA . PHE A 1 287 ? -9.079 10.096 15.854 1.00 88.56 287 PHE A CA 1
ATOM 2152 C C . PHE A 1 287 ? -9.752 9.331 14.714 1.00 88.56 287 PHE A C 1
ATOM 2154 O O . PHE A 1 287 ? -10.507 9.924 13.955 1.00 88.56 287 PHE A O 1
ATOM 2161 N N . ALA A 1 288 ? -9.560 8.016 14.664 1.00 85.56 288 ALA A N 1
ATOM 2162 C CA . ALA A 1 288 ? -10.255 7.099 13.773 1.00 85.56 288 ALA A CA 1
ATOM 2163 C C . ALA A 1 288 ? -11.786 7.250 13.847 1.00 85.56 288 ALA A C 1
ATOM 2165 O O . ALA A 1 288 ? -12.434 7.476 12.824 1.00 85.56 288 ALA A O 1
ATOM 2166 N N . ASP A 1 289 ? -12.349 7.194 15.056 1.00 84.38 289 ASP A N 1
ATOM 2167 C CA . ASP A 1 289 ? -13.790 7.339 15.282 1.00 84.38 289 ASP A CA 1
ATOM 2168 C C . ASP A 1 289 ? -14.285 8.750 14.910 1.00 84.38 289 ASP A C 1
ATOM 2170 O O . ASP A 1 289 ? -15.331 8.913 14.281 1.00 84.38 289 ASP A O 1
ATOM 2174 N N . ARG A 1 290 ? -13.514 9.799 15.238 1.00 86.38 290 ARG A N 1
ATOM 2175 C CA . ARG A 1 290 ? -13.824 11.184 14.847 1.00 86.38 290 ARG A CA 1
ATOM 2176 C C . ARG A 1 290 ? -13.823 11.342 13.329 1.00 86.38 290 ARG A C 1
ATOM 2178 O O . ARG A 1 290 ? -14.742 11.951 12.793 1.00 86.38 290 ARG A O 1
ATOM 2185 N N . SER A 1 291 ? -12.824 10.805 12.634 1.00 83.31 291 SER A N 1
ATOM 2186 C CA . SER A 1 291 ? -12.775 10.798 11.170 1.00 83.31 291 SER A CA 1
ATOM 2187 C C . SER A 1 291 ? -14.003 10.099 10.585 1.00 83.31 291 SER A C 1
ATOM 2189 O O . SER A 1 291 ? -14.587 10.617 9.637 1.00 83.31 291 SER A O 1
ATOM 2191 N N . ALA A 1 292 ? -14.456 9.003 11.204 1.00 77.88 292 ALA A N 1
ATOM 2192 C CA . ALA A 1 292 ? -15.681 8.306 10.811 1.00 77.88 292 ALA A CA 1
ATOM 2193 C C . ALA A 1 292 ? -16.936 9.164 10.949 1.00 77.88 292 ALA A C 1
ATOM 2195 O O . ALA A 1 292 ? -17.836 9.111 10.111 1.00 77.88 292 ALA A O 1
ATOM 2196 N N . ALA A 1 293 ? -16.990 9.972 12.003 1.00 79.44 293 ALA A N 1
ATOM 2197 C CA . ALA A 1 293 ? -18.097 10.882 12.244 1.00 79.44 293 ALA A CA 1
ATOM 2198 C C . ALA A 1 293 ? -18.094 12.096 11.298 1.00 79.44 293 ALA A C 1
ATOM 2200 O O . ALA A 1 293 ? -19.160 12.621 11.002 1.00 79.44 293 ALA A O 1
ATOM 2201 N N . LEU A 1 294 ? -16.925 12.539 10.817 1.00 79.69 294 LEU A N 1
ATOM 2202 C CA . LEU A 1 294 ? -16.792 13.708 9.932 1.00 79.69 294 LEU A CA 1
ATOM 2203 C C . LEU A 1 294 ? -17.269 13.458 8.496 1.00 79.69 294 LEU A C 1
ATOM 2205 O O . LEU A 1 294 ? -17.539 14.411 7.758 1.00 79.69 294 LEU A O 1
ATOM 2209 N N . SER A 1 295 ? -17.350 12.200 8.069 1.00 66.94 295 SER A N 1
ATOM 2210 C CA . SER A 1 295 ? -17.989 11.851 6.806 1.00 66.94 295 SER A CA 1
ATOM 2211 C C . SER A 1 295 ? -19.507 11.789 6.998 1.00 66.94 295 SER A C 1
ATOM 2213 O O . SER A 1 295 ? -20.056 10.747 7.356 1.00 66.94 295 SER A O 1
ATOM 2215 N N . ASP A 1 296 ? -20.191 12.905 6.728 1.00 54.03 296 ASP A N 1
ATOM 2216 C CA . ASP A 1 296 ? -21.654 12.941 6.551 1.00 54.03 296 ASP A CA 1
ATOM 2217 C C . ASP A 1 296 ? -22.094 12.289 5.232 1.00 54.03 296 ASP A C 1
ATOM 2219 O O . ASP A 1 296 ? -23.283 12.066 4.994 1.00 54.03 296 ASP A O 1
ATOM 2223 N N . ALA A 1 297 ? -21.144 11.962 4.354 1.00 47.12 297 ALA A N 1
ATOM 2224 C CA . ALA A 1 297 ? -21.453 11.217 3.157 1.00 47.12 297 ALA A CA 1
ATOM 2225 C C . ALA A 1 297 ? -21.975 9.820 3.484 1.00 47.12 297 ALA A C 1
ATOM 2227 O O . ALA A 1 297 ? -21.372 9.104 4.287 1.00 47.12 297 ALA A O 1
ATOM 2228 N N . PRO A 1 298 ? -23.017 9.378 2.760 1.00 41.31 298 PRO A N 1
ATOM 2229 C CA . PRO A 1 298 ? -23.450 7.995 2.783 1.00 41.31 298 PRO A CA 1
ATOM 2230 C C . PRO A 1 298 ? -22.274 7.032 2.559 1.00 41.31 298 PRO A C 1
ATOM 2232 O O . PRO A 1 298 ? -22.245 5.989 3.185 1.00 41.31 298 PRO A O 1
ATOM 2235 N N . SER A 1 299 ? -21.277 7.396 1.744 1.00 36.25 299 SER A N 1
ATOM 2236 C CA . SER A 1 299 ? -20.322 6.489 1.095 1.00 36.25 299 SER A CA 1
ATOM 2237 C C . SER A 1 299 ? -19.108 5.987 1.885 1.00 36.25 299 SER A C 1
ATOM 2239 O O . SER A 1 299 ? -18.231 5.402 1.250 1.00 36.25 299 SER A O 1
ATOM 2241 N N . LEU A 1 300 ? -18.996 6.187 3.204 1.00 43.50 300 LEU A N 1
ATOM 2242 C CA . LEU A 1 300 ? -17.713 5.941 3.874 1.00 43.50 300 LEU A CA 1
ATOM 2243 C C . LEU A 1 300 ? -17.677 4.780 4.880 1.00 43.50 300 LEU A C 1
ATOM 2245 O O . LEU A 1 300 ? -18.303 4.826 5.939 1.00 43.50 300 LEU A O 1
ATOM 2249 N N . LEU A 1 301 ? -16.810 3.801 4.593 1.00 49.94 301 LEU A N 1
ATOM 2250 C CA . LEU A 1 301 ? -16.038 3.109 5.623 1.00 49.94 301 LEU A CA 1
ATOM 2251 C C . LEU A 1 301 ? -14.977 4.053 6.149 1.00 49.94 301 LEU A C 1
ATOM 2253 O O . LEU A 1 301 ? -14.095 4.494 5.405 1.00 49.94 301 LEU A O 1
ATOM 2257 N N . CYS A 1 302 ? -15.002 4.285 7.447 1.00 45.44 302 CYS A N 1
ATOM 2258 C CA . CYS A 1 302 ? -13.893 4.922 8.106 1.00 45.44 302 CYS A CA 1
ATOM 2259 C C . CYS A 1 302 ? -13.314 3.945 9.111 1.00 45.44 302 CYS A C 1
ATOM 2261 O O . CYS A 1 302 ? -13.982 3.612 10.082 1.00 45.44 302 CYS A O 1
ATOM 2263 N N . SER A 1 303 ? -12.057 3.554 8.898 1.00 50.53 303 SER A N 1
ATOM 2264 C CA . SER A 1 303 ? -10.978 3.775 9.867 1.00 50.53 303 SER A CA 1
ATOM 2265 C C . SER A 1 303 ? -9.777 2.848 9.610 1.00 50.53 303 SER A C 1
ATOM 2267 O O . SER A 1 303 ? -9.907 1.778 9.025 1.00 50.53 303 SER A O 1
ATOM 2269 N N . ALA A 1 304 ? -8.598 3.293 10.046 1.00 47.50 304 ALA A N 1
ATOM 2270 C CA . ALA A 1 304 ? -7.265 2.825 9.675 1.00 47.50 304 ALA A CA 1
ATOM 2271 C C . ALA A 1 304 ? -6.272 3.007 10.846 1.00 47.50 304 ALA A C 1
ATOM 2273 O O . ALA A 1 304 ? -6.565 3.799 11.735 1.00 47.50 304 ALA A O 1
ATOM 2274 N N . PHE A 1 305 ? -5.066 2.427 10.954 1.00 52.69 305 PHE A N 1
ATOM 2275 C CA . PHE A 1 305 ? -4.214 1.536 10.144 1.00 52.69 305 PHE A CA 1
ATOM 2276 C C . PHE A 1 305 ? -3.032 1.063 11.025 1.00 52.69 305 PHE A C 1
ATOM 2278 O O . PHE A 1 305 ? -2.808 1.663 12.075 1.00 52.69 305 PHE A O 1
ATOM 2285 N N . ILE A 1 306 ? -2.229 0.067 10.598 1.00 48.47 306 ILE A N 1
ATOM 2286 C CA . ILE A 1 306 ? -0.877 -0.210 11.150 1.00 48.47 306 ILE A CA 1
ATOM 2287 C C . ILE A 1 306 ? 0.076 -0.695 10.045 1.00 48.47 306 ILE A C 1
ATOM 2289 O O . ILE A 1 306 ? 0.228 -1.892 9.841 1.00 48.47 306 ILE A O 1
ATOM 2293 N N . SER A 1 307 ? 0.785 0.205 9.364 1.00 58.09 307 SER A N 1
ATOM 2294 C CA . SER A 1 307 ? 1.975 -0.188 8.594 1.00 58.09 307 SER A CA 1
ATOM 2295 C C . SER A 1 307 ? 3.116 -0.480 9.527 1.00 58.09 307 SER A C 1
ATOM 2297 O O . SER A 1 307 ? 3.301 0.233 10.514 1.00 58.09 307 SER A O 1
ATOM 2299 N N . CYS A 1 308 ? 3.912 -1.447 9.082 1.00 61.03 308 CYS A N 1
ATOM 2300 C CA . CYS A 1 308 ? 5.174 -1.898 9.628 1.00 61.03 308 CYS A CA 1
ATOM 2301 C C . CYS A 1 308 ? 5.168 -2.000 11.143 1.00 61.03 308 CYS A C 1
ATOM 2303 O O . CYS A 1 308 ? 5.441 -1.042 11.867 1.00 61.03 308 CYS A O 1
ATOM 2305 N N . VAL A 1 309 ? 4.867 -3.210 11.607 1.00 71.19 309 VAL A N 1
ATOM 2306 C CA . VAL A 1 309 ? 5.024 -3.566 13.009 1.00 71.19 309 VAL A CA 1
ATOM 2307 C C . VAL A 1 309 ? 6.494 -3.370 13.376 1.00 71.19 309 VAL A C 1
ATOM 2309 O O . VAL A 1 309 ? 7.372 -4.083 12.890 1.00 71.19 309 VAL A O 1
ATOM 2312 N N . GLY A 1 310 ? 6.752 -2.351 14.192 1.00 76.31 310 GLY A N 1
ATOM 2313 C CA . GLY A 1 310 ? 8.032 -2.134 14.849 1.00 76.31 310 GLY A CA 1
ATOM 2314 C C . GLY A 1 310 ? 8.045 -2.890 16.170 1.00 76.31 310 GLY A C 1
ATOM 2315 O O . GLY A 1 310 ? 8.298 -4.091 16.212 1.00 76.31 310 GLY A O 1
ATOM 2316 N N . ASN A 1 311 ? 7.724 -2.192 17.258 1.00 84.06 311 ASN A N 1
ATOM 2317 C CA . ASN A 1 311 ? 7.618 -2.804 18.576 1.00 84.06 311 ASN A CA 1
ATOM 2318 C C . ASN A 1 311 ? 6.255 -3.500 18.756 1.00 84.06 311 ASN A C 1
ATOM 2320 O O . ASN A 1 311 ? 5.201 -2.868 18.675 1.00 84.06 311 ASN A O 1
ATOM 2324 N N . HIS A 1 312 ? 6.270 -4.800 19.063 1.00 86.31 312 HIS A N 1
ATOM 2325 C CA . HIS A 1 312 ? 5.060 -5.593 19.302 1.00 86.31 312 HIS A CA 1
ATOM 2326 C C . HIS A 1 312 ? 4.195 -5.046 20.453 1.00 86.31 312 HIS A C 1
ATOM 2328 O O . HIS A 1 312 ? 2.974 -5.193 20.422 1.00 86.31 312 HIS A O 1
ATOM 2334 N N . VAL A 1 313 ? 4.796 -4.368 21.439 1.00 89.75 313 VAL A N 1
ATOM 2335 C CA . VAL A 1 313 ? 4.075 -3.742 22.559 1.00 89.75 313 VAL A CA 1
ATOM 2336 C C . VAL A 1 313 ? 3.191 -2.585 22.087 1.00 89.75 313 VAL A C 1
ATOM 2338 O O . VAL A 1 313 ? 2.101 -2.393 22.620 1.00 89.75 313 VAL A O 1
ATOM 2341 N N . GLU A 1 314 ? 3.610 -1.831 21.069 1.00 88.50 314 GLU A N 1
ATOM 2342 C CA . GLU A 1 314 ? 2.816 -0.720 20.526 1.00 88.50 314 GLU A CA 1
ATOM 2343 C C . GLU A 1 314 ? 1.595 -1.239 19.765 1.00 88.50 314 GLU A C 1
ATOM 2345 O O . GLU A 1 314 ? 0.484 -0.748 19.971 1.00 88.50 314 GLU A O 1
ATOM 2350 N N . LEU A 1 315 ? 1.784 -2.288 18.955 1.00 88.69 315 LEU A N 1
ATOM 2351 C CA . LEU A 1 315 ? 0.694 -3.003 18.289 1.00 88.69 315 LEU A CA 1
ATOM 2352 C C . LEU A 1 315 ? -0.298 -3.563 19.318 1.00 88.69 315 LEU A C 1
ATOM 2354 O O . LEU A 1 315 ? -1.499 -3.322 19.206 1.00 88.69 315 LEU A O 1
ATOM 2358 N N . ALA A 1 316 ? 0.196 -4.238 20.359 1.00 93.00 316 ALA A N 1
ATOM 2359 C CA . ALA A 1 316 ? -0.639 -4.723 21.454 1.00 93.00 316 ALA A CA 1
ATOM 2360 C C . ALA A 1 316 ? -1.367 -3.576 22.178 1.00 93.00 316 ALA A C 1
ATOM 2362 O O . ALA A 1 316 ? -2.529 -3.724 22.543 1.00 93.00 316 ALA A O 1
ATOM 2363 N N . GLY A 1 317 ? -0.727 -2.414 22.339 1.00 93.94 317 GLY A N 1
ATOM 2364 C CA . GLY A 1 317 ? -1.343 -1.211 22.897 1.00 93.94 317 GLY A CA 1
ATOM 2365 C C . GLY A 1 317 ? -2.503 -0.680 22.051 1.00 93.94 317 GLY A C 1
ATOM 2366 O O . GLY A 1 317 ? -3.523 -0.277 22.607 1.00 93.94 317 GLY A O 1
ATOM 2367 N N . ILE A 1 318 ? -2.385 -0.717 20.719 1.00 91.19 318 ILE A N 1
ATOM 2368 C CA . ILE A 1 318 ? -3.472 -0.366 19.787 1.00 91.19 318 ILE A CA 1
ATOM 2369 C C . ILE A 1 318 ? -4.615 -1.369 19.896 1.00 91.19 318 ILE A C 1
ATOM 2371 O O . ILE A 1 318 ? -5.754 -0.958 20.108 1.00 91.19 318 ILE A O 1
ATOM 2375 N N . VAL A 1 319 ? -4.315 -2.669 19.841 1.00 93.19 319 VAL A N 1
ATOM 2376 C CA . VAL A 1 319 ? -5.323 -3.730 20.001 1.00 93.19 319 VAL A CA 1
ATOM 2377 C C . VAL A 1 319 ? -6.045 -3.601 21.344 1.00 93.19 319 VAL A C 1
ATOM 2379 O O . VAL A 1 319 ? -7.271 -3.675 21.394 1.00 93.19 319 VAL A O 1
ATOM 2382 N N . ARG A 1 320 ? -5.312 -3.327 22.427 1.00 95.19 320 ARG A N 1
ATOM 2383 C CA . ARG A 1 320 ? -5.883 -3.091 23.755 1.00 95.19 320 ARG A CA 1
ATOM 2384 C C . ARG A 1 320 ? -6.783 -1.857 23.781 1.00 95.19 320 ARG A C 1
ATOM 2386 O O . ARG A 1 320 ? -7.892 -1.942 24.291 1.00 95.19 320 ARG A O 1
ATOM 2393 N N . ALA A 1 321 ? -6.355 -0.733 23.207 1.00 93.75 321 ALA A N 1
ATOM 2394 C CA . ALA A 1 321 ? -7.182 0.472 23.140 1.00 93.75 321 ALA A CA 1
ATOM 2395 C C . ALA A 1 321 ? -8.474 0.241 22.337 1.00 93.75 321 ALA A C 1
ATOM 2397 O O . ALA A 1 321 ? -9.540 0.724 22.717 1.00 93.75 321 ALA A O 1
ATOM 2398 N N . MET A 1 322 ? -8.398 -0.532 21.251 1.00 91.00 322 MET A N 1
ATOM 2399 C CA . MET A 1 322 ? -9.560 -0.966 20.471 1.00 91.00 322 MET A CA 1
ATOM 2400 C C . MET A 1 322 ? -10.479 -1.884 21.292 1.00 91.00 322 MET A C 1
ATOM 2402 O O . MET A 1 322 ? -11.699 -1.752 21.232 1.00 91.00 322 MET A O 1
ATOM 2406 N N . GLN A 1 323 ? -9.918 -2.814 22.065 1.00 94.31 323 GLN A N 1
ATOM 2407 C CA . GLN A 1 323 ? -10.682 -3.704 22.941 1.00 94.31 323 GLN A CA 1
ATOM 2408 C C . GLN A 1 323 ? -11.405 -2.926 24.052 1.00 94.31 323 GLN A C 1
ATOM 2410 O O . GLN A 1 323 ? -12.605 -3.105 24.227 1.00 94.31 323 GLN A O 1
ATOM 2415 N N . GLU A 1 324 ? -10.699 -2.047 24.768 1.00 94.81 324 GLU A N 1
ATOM 2416 C CA . GLU A 1 324 ? -11.236 -1.275 25.899 1.00 94.81 324 GLU A CA 1
ATOM 2417 C C . GLU A 1 324 ? -12.306 -0.262 25.470 1.00 94.81 324 GLU A C 1
ATOM 2419 O O . GLU A 1 324 ? -13.290 -0.065 26.179 1.00 94.81 324 GLU A O 1
ATOM 2424 N N . SER A 1 325 ? -12.133 0.376 24.308 1.00 90.19 325 SER A N 1
ATOM 2425 C CA . SER A 1 325 ? -13.119 1.322 23.763 1.00 90.19 325 SER A CA 1
ATOM 2426 C C . SER A 1 325 ? -14.341 0.642 23.147 1.00 90.19 325 SER A C 1
ATOM 2428 O O . SER A 1 325 ? -15.388 1.273 23.016 1.00 90.19 325 SER A O 1
ATOM 2430 N N . GLY A 1 326 ? -14.210 -0.619 22.723 1.00 88.44 326 GLY A N 1
ATOM 2431 C CA . GLY A 1 326 ? -15.211 -1.296 21.901 1.00 88.44 326 GLY A CA 1
ATOM 2432 C C . GLY A 1 326 ? -15.333 -0.736 20.476 1.00 88.44 326 GLY A C 1
ATOM 2433 O O . GLY A 1 326 ? -16.178 -1.209 19.721 1.00 88.44 326 GLY A O 1
ATOM 2434 N N . SER A 1 327 ? -14.495 0.231 20.089 1.00 84.94 327 SER A N 1
ATOM 2435 C CA . SER A 1 327 ? -14.530 0.926 18.798 1.00 84.94 327 SER A CA 1
ATOM 2436 C C . SER A 1 327 ? -13.170 0.858 18.081 1.00 84.94 327 SER A C 1
ATOM 2438 O O . SER A 1 327 ? -12.359 -0.053 18.322 1.00 84.94 327 SER A O 1
ATOM 2440 N N . GLY A 1 328 ? -12.935 1.768 17.133 1.00 81.88 328 GLY A N 1
ATOM 2441 C CA . GLY A 1 328 ? -11.698 1.875 16.372 1.00 81.88 328 GLY A CA 1
ATOM 2442 C C . GLY A 1 328 ? -11.763 1.283 14.961 1.00 81.88 328 GLY A C 1
ATOM 2443 O O . GLY A 1 328 ? -12.845 1.050 14.430 1.00 81.88 328 GLY A O 1
ATOM 2444 N N . PRO A 1 329 ? -10.593 1.061 14.334 1.00 84.38 329 PRO A N 1
ATOM 2445 C CA . PRO A 1 329 ? -10.491 0.651 12.935 1.00 84.38 329 PRO A CA 1
ATOM 2446 C C . PRO A 1 329 ? -11.249 -0.609 12.528 1.00 84.38 329 PRO A C 1
ATOM 2448 O O . PRO A 1 329 ? -11.131 -1.651 13.170 1.00 84.38 329 PRO A O 1
ATOM 2451 N N . ASP A 1 330 ? -11.948 -0.507 11.391 1.00 85.38 330 ASP A N 1
ATOM 2452 C CA . ASP A 1 330 ? -12.597 -1.625 10.696 1.00 85.38 330 ASP A CA 1
ATOM 2453 C C . ASP A 1 330 ? -11.576 -2.544 10.005 1.00 85.38 330 ASP A C 1
ATOM 2455 O O . ASP A 1 330 ? -11.848 -3.720 9.745 1.00 85.38 330 ASP A O 1
ATOM 2459 N N . PHE A 1 331 ? -10.389 -2.020 9.684 1.00 89.06 331 PHE A N 1
ATOM 2460 C CA . PHE A 1 331 ? -9.301 -2.793 9.104 1.00 89.06 331 PHE A CA 1
ATOM 2461 C C . PHE A 1 331 ? -7.924 -2.320 9.575 1.00 89.06 331 PHE A C 1
ATOM 2463 O O . PHE A 1 331 ? -7.718 -1.168 9.961 1.00 89.06 331 PHE A O 1
ATOM 2470 N N . ILE A 1 332 ? -6.950 -3.224 9.498 1.00 89.62 332 ILE A N 1
ATOM 2471 C CA . ILE A 1 332 ? -5.539 -2.957 9.773 1.00 89.62 332 ILE A CA 1
ATOM 2472 C C . ILE A 1 332 ? -4.725 -3.433 8.573 1.00 89.62 332 ILE A C 1
ATOM 2474 O O . ILE A 1 332 ? -4.856 -4.579 8.163 1.00 89.62 332 ILE A O 1
ATOM 2478 N N . ASN A 1 333 ? -3.884 -2.563 8.008 1.00 90.38 333 ASN A N 1
ATOM 2479 C CA . ASN A 1 333 ? -3.029 -2.883 6.862 1.00 90.38 333 ASN A CA 1
ATOM 2480 C C . ASN A 1 333 ? -1.567 -3.076 7.281 1.00 90.38 333 ASN A C 1
ATOM 2482 O O . ASN A 1 333 ? -0.847 -2.090 7.411 1.00 90.38 333 ASN A O 1
ATOM 2486 N N . ILE A 1 334 ? -1.154 -4.332 7.458 1.00 91.31 334 ILE A N 1
ATOM 2487 C CA . ILE A 1 334 ? 0.186 -4.756 7.870 1.00 91.31 334 ILE A CA 1
ATOM 2488 C C . ILE A 1 334 ? 1.146 -4.740 6.676 1.00 91.31 334 ILE A C 1
ATOM 2490 O O . ILE A 1 334 ? 1.049 -5.563 5.766 1.00 91.31 334 ILE A O 1
ATOM 2494 N N . ASP A 1 335 ? 2.105 -3.818 6.698 1.00 88.00 335 ASP A N 1
ATOM 2495 C CA . ASP A 1 335 ? 3.185 -3.741 5.705 1.00 88.00 335 ASP A CA 1
ATOM 2496 C C . ASP A 1 335 ? 4.453 -4.411 6.245 1.00 88.00 335 ASP A C 1
ATOM 2498 O O . ASP A 1 335 ? 4.869 -4.120 7.366 1.00 88.00 335 ASP A O 1
ATOM 2502 N N . GLY A 1 336 ? 5.064 -5.298 5.466 1.00 88.25 336 GLY A N 1
ATOM 2503 C CA . GLY A 1 336 ? 6.321 -5.950 5.834 1.00 88.25 336 GLY A CA 1
ATOM 2504 C C . GLY A 1 336 ? 7.518 -5.017 5.660 1.00 88.25 336 GLY A C 1
ATOM 2505 O O . GLY A 1 336 ? 7.521 -4.160 4.772 1.00 88.25 336 GLY A O 1
ATOM 2506 N N . GLY A 1 337 ? 8.571 -5.202 6.460 1.00 84.94 337 GLY A N 1
ATOM 2507 C CA . GLY A 1 337 ? 9.832 -4.453 6.340 1.00 84.94 337 GLY A CA 1
ATOM 2508 C C . GLY A 1 337 ? 10.458 -4.530 4.939 1.00 84.94 337 GLY A C 1
ATOM 2509 O O . GLY A 1 337 ? 11.133 -3.612 4.488 1.00 84.94 337 GLY A O 1
ATOM 2510 N N . GLU A 1 338 ? 10.139 -5.575 4.174 1.00 83.75 338 GLU A N 1
ATOM 2511 C CA . GLU A 1 338 ? 10.541 -5.742 2.778 1.00 83.75 338 GLU A CA 1
ATOM 2512 C C . GLU A 1 338 ? 9.768 -4.868 1.761 1.00 83.75 338 GLU A C 1
ATOM 2514 O O . GLU A 1 338 ? 9.888 -5.065 0.540 1.00 83.75 338 GLU A O 1
ATOM 2519 N N . GLY A 1 339 ? 8.939 -3.941 2.250 1.00 79.81 339 GLY A N 1
ATOM 2520 C CA . GLY A 1 339 ? 8.162 -2.982 1.475 1.00 79.81 339 GLY A CA 1
ATOM 2521 C C . GLY A 1 339 ? 9.014 -2.114 0.541 1.00 79.81 339 GLY A C 1
ATOM 2522 O O . GLY A 1 339 ? 10.216 -1.918 0.702 1.00 79.81 339 GLY A O 1
ATOM 2523 N N . GLY A 1 340 ? 8.383 -1.582 -0.506 1.00 78.00 340 GLY A N 1
ATOM 2524 C CA . GLY A 1 340 ? 9.049 -0.695 -1.459 1.00 78.00 340 GLY A CA 1
ATOM 2525 C C . GLY A 1 340 ? 8.952 0.776 -1.060 1.00 78.00 340 GLY A C 1
ATOM 2526 O O . GLY A 1 340 ? 7.985 1.202 -0.444 1.00 78.00 340 GLY A O 1
ATOM 2527 N N . THR A 1 341 ? 9.903 1.591 -1.512 1.00 75.75 341 THR A N 1
ATOM 2528 C CA . THR A 1 341 ? 9.798 3.057 -1.458 1.00 75.75 341 THR A CA 1
ATOM 2529 C C . THR A 1 341 ? 10.335 3.699 -2.730 1.00 75.75 341 THR A C 1
ATOM 2531 O O . THR A 1 341 ? 11.070 3.069 -3.501 1.00 75.75 341 THR A O 1
ATOM 2534 N N . GLY A 1 342 ? 9.905 4.940 -2.960 1.00 69.81 342 GLY A N 1
ATOM 2535 C CA . GLY A 1 342 ? 10.497 5.838 -3.944 1.00 69.81 342 GLY A CA 1
ATOM 2536 C C . GLY A 1 342 ? 11.770 6.507 -3.429 1.00 69.81 342 GLY A C 1
ATOM 2537 O O . GLY A 1 342 ? 12.648 6.744 -4.232 1.00 69.81 342 GLY A O 1
ATOM 2538 N N . ALA A 1 343 ? 11.886 6.757 -2.122 1.00 68.81 343 ALA A N 1
ATOM 2539 C CA . ALA A 1 343 ? 13.080 7.319 -1.491 1.00 68.81 343 ALA A CA 1
ATOM 2540 C C . ALA A 1 343 ? 13.108 6.950 0.002 1.00 68.81 343 ALA A C 1
ATOM 2542 O O . ALA A 1 343 ? 12.109 7.144 0.709 1.00 68.81 343 ALA A O 1
ATOM 2543 N N . ALA A 1 344 ? 14.225 6.403 0.478 1.00 73.81 344 ALA A N 1
ATOM 2544 C CA . ALA A 1 344 ? 14.510 6.190 1.897 1.00 73.81 344 ALA A CA 1
ATOM 2545 C C . ALA A 1 344 ? 16.021 6.020 2.123 1.00 73.81 344 ALA A C 1
ATOM 2547 O O . ALA A 1 344 ? 16.712 5.561 1.208 1.00 73.81 344 ALA A O 1
ATOM 2548 N N . PRO A 1 345 ? 16.529 6.350 3.323 1.00 75.31 345 PRO A N 1
ATOM 2549 C CA . PRO A 1 345 ? 17.897 6.014 3.692 1.00 75.31 345 PRO A CA 1
ATOM 2550 C C . PRO A 1 345 ? 18.091 4.484 3.771 1.00 75.31 345 PRO A C 1
ATOM 2552 O O . PRO A 1 345 ? 17.191 3.789 4.261 1.00 75.31 345 PRO A O 1
ATOM 2555 N N . PRO A 1 346 ? 19.238 3.943 3.316 1.00 76.62 346 PRO A N 1
ATOM 2556 C CA . PRO A 1 346 ? 19.514 2.504 3.337 1.00 76.62 346 PRO A CA 1
ATOM 2557 C C . PRO A 1 346 ? 19.419 1.863 4.724 1.00 76.62 346 PRO A C 1
ATOM 2559 O O . PRO A 1 346 ? 18.995 0.716 4.836 1.00 76.62 346 PRO A O 1
ATOM 2562 N N . GLU A 1 347 ? 19.782 2.596 5.774 1.00 82.94 347 GLU A N 1
ATOM 2563 C CA . GLU A 1 347 ? 19.751 2.136 7.163 1.00 82.94 347 GLU A CA 1
ATOM 2564 C C . GLU A 1 347 ? 18.326 1.786 7.595 1.00 82.94 347 GLU A C 1
ATOM 2566 O O . GLU A 1 347 ? 18.103 0.777 8.256 1.00 82.94 347 GLU A O 1
ATOM 2571 N N . PHE A 1 348 ? 17.347 2.582 7.163 1.00 77.75 348 PHE A N 1
ATOM 2572 C CA . PHE A 1 348 ? 15.941 2.305 7.429 1.00 77.75 348 PHE A CA 1
ATOM 2573 C C . PHE A 1 348 ? 15.432 1.145 6.575 1.00 77.75 348 PHE A C 1
ATOM 2575 O O . PHE A 1 348 ? 14.812 0.229 7.101 1.00 77.75 348 PHE A O 1
ATOM 2582 N N . SER A 1 349 ? 15.717 1.156 5.270 1.00 75.69 349 SER A N 1
ATOM 2583 C CA . SER A 1 349 ? 15.188 0.140 4.351 1.00 75.69 349 SER A CA 1
ATOM 2584 C C . SER A 1 349 ? 15.754 -1.264 4.561 1.00 75.69 349 SER A C 1
ATOM 2586 O O . SER A 1 349 ? 15.089 -2.226 4.191 1.00 75.69 349 SER A O 1
ATOM 2588 N N . ASN A 1 350 ? 16.963 -1.396 5.113 1.00 80.12 350 ASN A N 1
ATOM 2589 C CA . ASN A 1 350 ? 17.604 -2.700 5.294 1.00 80.12 350 ASN A CA 1
ATOM 2590 C C . ASN A 1 350 ? 17.527 -3.233 6.728 1.00 80.12 350 ASN A C 1
ATOM 2592 O O . ASN A 1 350 ? 17.689 -4.437 6.915 1.00 80.12 350 ASN A O 1
ATOM 2596 N N . SER A 1 351 ? 17.314 -2.366 7.722 1.00 82.25 351 SER A N 1
ATOM 2597 C CA . SER A 1 351 ? 17.513 -2.736 9.130 1.00 82.25 351 SER A CA 1
ATOM 2598 C C . SER A 1 351 ? 16.325 -2.432 10.041 1.00 82.25 351 SER A C 1
ATOM 2600 O O . SER A 1 351 ? 16.397 -2.739 11.229 1.00 82.25 351 SER A O 1
ATOM 2602 N N . VAL A 1 352 ? 15.247 -1.824 9.534 1.00 83.00 352 VAL A N 1
ATOM 2603 C CA . VAL A 1 352 ? 14.099 -1.417 10.357 1.00 83.00 352 VAL A CA 1
ATOM 2604 C C . VAL A 1 352 ? 12.803 -2.000 9.798 1.00 83.00 352 VAL A C 1
ATOM 2606 O O . VAL A 1 352 ? 12.445 -1.750 8.652 1.00 83.00 352 VAL A O 1
ATOM 2609 N N . GLY A 1 353 ? 12.069 -2.721 10.647 1.00 83.94 353 GLY A N 1
ATOM 2610 C CA . GLY A 1 353 ? 10.761 -3.298 10.334 1.00 83.94 353 GLY A CA 1
ATOM 2611 C C . GLY A 1 353 ? 10.719 -4.815 10.497 1.00 83.94 353 GLY A C 1
ATOM 2612 O O . GLY A 1 353 ? 11.728 -5.499 10.346 1.00 83.94 353 GLY A O 1
ATOM 2613 N N . THR A 1 354 ? 9.535 -5.336 10.811 1.00 89.06 354 THR A N 1
ATOM 2614 C CA . THR A 1 354 ? 9.304 -6.782 10.940 1.00 89.06 354 THR A CA 1
ATOM 2615 C C . THR A 1 354 ? 8.968 -7.387 9.569 1.00 89.06 354 THR A C 1
ATOM 2617 O O . THR A 1 354 ? 8.186 -6.780 8.828 1.00 89.06 354 THR A O 1
ATOM 2620 N N . PRO A 1 355 ? 9.516 -8.561 9.200 1.00 90.62 355 PRO A N 1
ATOM 2621 C CA . PRO A 1 355 ? 9.120 -9.270 7.983 1.00 90.62 355 PRO A CA 1
ATOM 2622 C C . PRO A 1 355 ? 7.609 -9.527 7.923 1.00 90.62 355 PRO A C 1
ATOM 2624 O O . PRO A 1 355 ? 6.973 -9.768 8.951 1.00 90.62 355 PRO A O 1
ATOM 2627 N N . LEU A 1 356 ? 7.023 -9.509 6.719 1.00 91.75 356 LEU A N 1
ATOM 2628 C CA . LEU A 1 356 ? 5.566 -9.598 6.560 1.00 91.75 356 LEU A CA 1
ATOM 2629 C C . LEU A 1 356 ? 4.944 -10.824 7.239 1.00 91.75 356 LEU A C 1
ATOM 2631 O O . LEU A 1 356 ? 3.891 -10.710 7.859 1.00 91.75 356 LEU A O 1
ATOM 2635 N N . VAL A 1 357 ? 5.572 -11.993 7.087 1.00 91.38 357 VAL A N 1
ATOM 2636 C CA . VAL A 1 357 ? 5.037 -13.268 7.593 1.00 91.38 357 VAL A CA 1
ATOM 2637 C C . VAL A 1 357 ? 4.866 -13.217 9.110 1.00 91.38 357 VAL A C 1
ATOM 2639 O O . VAL A 1 357 ? 3.781 -13.512 9.609 1.00 91.38 357 VAL A O 1
ATOM 2642 N N . ASP A 1 358 ? 5.896 -12.758 9.820 1.00 92.06 358 ASP A N 1
ATOM 2643 C CA . ASP A 1 358 ? 5.878 -12.632 11.277 1.00 92.06 358 ASP A CA 1
ATOM 2644 C C . ASP A 1 358 ? 4.910 -11.531 11.727 1.00 92.06 358 ASP A C 1
ATOM 2646 O O . ASP A 1 358 ? 4.151 -11.708 12.679 1.00 92.06 358 ASP A O 1
ATOM 2650 N N . ALA A 1 359 ? 4.889 -10.402 11.012 1.00 92.06 359 ALA A N 1
ATOM 2651 C CA . ALA A 1 359 ? 4.025 -9.271 11.334 1.00 92.06 359 ALA A CA 1
ATOM 2652 C C . ALA A 1 359 ? 2.530 -9.613 11.195 1.00 92.06 359 ALA A C 1
ATOM 2654 O O . ALA A 1 359 ? 1.730 -9.219 12.045 1.00 92.06 359 ALA A O 1
ATOM 2655 N N . VAL A 1 360 ? 2.146 -10.349 10.144 1.00 94.12 360 VAL A N 1
ATOM 2656 C CA . VAL A 1 360 ? 0.755 -10.786 9.924 1.00 94.12 360 VAL A CA 1
ATOM 2657 C C . VAL A 1 360 ? 0.335 -11.805 10.975 1.00 94.12 360 VAL A C 1
ATOM 2659 O O . VAL A 1 360 ? -0.751 -11.660 11.538 1.00 94.12 360 VAL A O 1
ATOM 2662 N N . ALA A 1 361 ? 1.186 -12.793 11.269 1.00 94.12 361 ALA A N 1
ATOM 2663 C CA . ALA A 1 361 ? 0.904 -13.789 12.299 1.00 94.12 361 ALA A CA 1
ATOM 2664 C C . ALA A 1 361 ? 0.697 -13.116 13.666 1.00 94.12 361 ALA A C 1
ATOM 2666 O O . ALA A 1 361 ? -0.354 -13.275 14.282 1.00 94.12 361 ALA A O 1
ATOM 2667 N N . LEU A 1 362 ? 1.631 -12.250 14.074 1.00 93.69 362 LEU A N 1
ATOM 2668 C CA . LEU A 1 362 ? 1.553 -11.511 15.334 1.00 93.69 362 LEU A CA 1
ATOM 2669 C C . LEU A 1 362 ? 0.294 -10.637 15.433 1.00 93.69 362 LEU A C 1
ATOM 2671 O O . LEU A 1 362 ? -0.385 -10.644 16.459 1.00 93.69 362 LEU A O 1
ATOM 2675 N N . ALA A 1 363 ? -0.025 -9.866 14.389 1.00 92.75 363 ALA A N 1
ATOM 2676 C CA . ALA A 1 363 ? -1.214 -9.016 14.392 1.00 92.75 363 ALA A CA 1
ATOM 2677 C C . ALA A 1 363 ? -2.498 -9.844 14.505 1.00 92.75 363 ALA A C 1
ATOM 2679 O O . ALA A 1 363 ? -3.401 -9.484 15.261 1.00 92.75 363 ALA A O 1
ATOM 2680 N N . THR A 1 364 ? -2.561 -10.967 13.791 1.00 94.88 364 THR A N 1
ATOM 2681 C CA . THR A 1 364 ? -3.705 -11.881 13.834 1.00 94.88 364 THR A CA 1
ATOM 2682 C C . THR A 1 364 ? -3.861 -12.488 15.228 1.00 94.88 364 THR A C 1
ATOM 2684 O O . THR A 1 364 ? -4.956 -12.422 15.788 1.00 94.88 364 THR A O 1
ATOM 2687 N N . ASP A 1 365 ? -2.780 -12.989 15.829 1.00 95.81 365 ASP A N 1
ATOM 2688 C CA . ASP A 1 365 ? -2.793 -13.585 17.168 1.00 95.81 365 ASP A CA 1
ATOM 2689 C C . ASP A 1 365 ? -3.213 -12.581 18.246 1.00 95.81 365 ASP A C 1
ATOM 2691 O O . ASP A 1 365 ? -4.019 -12.907 19.118 1.00 95.81 365 ASP A O 1
ATOM 2695 N N . LEU A 1 366 ? -2.736 -11.333 18.170 1.00 95.19 366 LEU A N 1
ATOM 2696 C CA . LEU A 1 366 ? -3.141 -10.276 19.101 1.00 95.19 366 LEU A CA 1
ATOM 2697 C C . LEU A 1 366 ? -4.635 -9.955 18.983 1.00 95.19 366 LEU A C 1
ATOM 2699 O O . LEU A 1 366 ? -5.318 -9.823 19.999 1.00 95.19 366 LEU A O 1
ATOM 2703 N N . LEU A 1 367 ? -5.162 -9.859 17.759 1.00 94.81 367 LEU A N 1
ATOM 2704 C CA . LEU A 1 367 ? -6.589 -9.618 17.528 1.00 94.81 367 LEU A CA 1
ATOM 2705 C C . LEU A 1 367 ? -7.459 -10.789 18.011 1.00 94.81 367 LEU A C 1
ATOM 2707 O O . LEU A 1 367 ? -8.535 -10.554 18.567 1.00 94.81 367 LEU A O 1
ATOM 2711 N N . ILE A 1 368 ? -7.005 -12.033 17.812 1.00 96.94 368 ILE A N 1
ATOM 2712 C CA . ILE A 1 368 ? -7.682 -13.243 18.303 1.00 96.94 368 ILE A CA 1
ATOM 2713 C C . ILE A 1 368 ? -7.662 -13.267 19.832 1.00 96.94 368 ILE A C 1
ATOM 2715 O O . ILE A 1 368 ? -8.715 -13.412 20.449 1.00 96.94 368 ILE A O 1
ATOM 2719 N N . GLY A 1 369 ? -6.497 -13.065 20.451 1.00 96.62 369 GLY A N 1
ATOM 2720 C CA . GLY A 1 369 ? -6.336 -13.062 21.907 1.00 96.62 369 GLY A CA 1
ATOM 2721 C C . GLY A 1 369 ? -7.139 -11.960 22.603 1.00 96.62 369 GLY A C 1
ATOM 2722 O O . GLY A 1 369 ? -7.642 -12.164 23.704 1.00 96.62 369 GLY A O 1
ATOM 2723 N N . ALA A 1 370 ? -7.327 -10.815 21.943 1.00 95.88 370 ALA A N 1
ATOM 2724 C CA . ALA A 1 370 ? -8.196 -9.741 22.418 1.00 95.88 370 ALA A CA 1
ATOM 2725 C C . ALA A 1 370 ? -9.694 -9.970 22.125 1.00 95.88 370 ALA A C 1
ATOM 2727 O O . ALA A 1 370 ? -10.530 -9.176 22.561 1.00 95.88 370 ALA A O 1
ATOM 2728 N N . GLY A 1 371 ? -10.057 -11.028 21.392 1.00 95.94 371 GLY A N 1
ATOM 2729 C CA . GLY A 1 371 ? -11.445 -11.345 21.042 1.00 95.94 371 GLY A CA 1
ATOM 2730 C C . GLY A 1 371 ? -12.078 -10.378 20.037 1.00 95.94 371 GLY A C 1
ATOM 2731 O O . GLY A 1 371 ? -13.300 -10.288 19.966 1.00 95.94 371 GLY A O 1
ATOM 2732 N N . ILE A 1 372 ? -11.271 -9.636 19.268 1.00 93.19 372 ILE A N 1
ATOM 2733 C CA . ILE A 1 372 ? -11.747 -8.620 18.313 1.00 93.19 372 ILE A CA 1
ATOM 2734 C C . ILE A 1 372 ? -11.421 -8.941 16.847 1.00 93.19 372 ILE A C 1
ATOM 2736 O O . ILE A 1 372 ? -11.712 -8.136 15.966 1.00 93.19 372 ILE A O 1
ATOM 2740 N N . ARG A 1 373 ? -10.846 -10.113 16.549 1.00 93.69 373 ARG A N 1
ATOM 2741 C CA . ARG A 1 373 ? -10.468 -10.508 15.179 1.00 93.69 373 ARG A CA 1
ATOM 2742 C C . ARG A 1 373 ? -11.620 -10.465 14.176 1.00 93.69 373 ARG A C 1
ATOM 2744 O O . ARG A 1 373 ? -11.407 -10.025 13.051 1.00 93.69 373 ARG A O 1
ATOM 2751 N N . GLU A 1 374 ? -12.819 -10.877 14.578 1.00 91.44 374 GLU A N 1
ATOM 2752 C CA . GLU A 1 374 ? -13.983 -10.957 13.681 1.00 91.44 374 GLU A CA 1
ATOM 2753 C C . GLU A 1 374 ? -14.495 -9.585 13.221 1.00 91.44 374 GLU A C 1
ATOM 2755 O O . GLU A 1 374 ? -15.102 -9.476 12.159 1.00 91.44 374 GLU A O 1
ATOM 2760 N N . ARG A 1 375 ? -14.234 -8.519 13.990 1.00 87.44 375 ARG A N 1
ATOM 2761 C CA . ARG A 1 375 ? -14.647 -7.152 13.627 1.00 87.44 375 ARG A CA 1
ATOM 2762 C C . ARG A 1 375 ? -13.582 -6.365 12.862 1.00 87.44 375 ARG A C 1
ATOM 2764 O O . ARG A 1 375 ? -13.882 -5.269 12.404 1.00 87.44 375 ARG A O 1
ATOM 2771 N N . VAL A 1 376 ? -12.354 -6.883 12.759 1.00 89.38 376 VAL A N 1
ATOM 2772 C CA . VAL A 1 376 ? -11.222 -6.194 12.123 1.00 89.38 376 VAL A CA 1
ATOM 2773 C C . VAL A 1 376 ? -10.747 -6.989 10.917 1.00 89.38 376 VAL A C 1
ATOM 2775 O O . VAL A 1 376 ? -10.277 -8.115 11.053 1.00 89.38 376 VAL A O 1
ATOM 2778 N N . THR A 1 377 ? -10.802 -6.387 9.732 1.00 92.31 377 THR A N 1
ATOM 2779 C CA . THR A 1 377 ? -10.208 -6.973 8.523 1.00 92.31 377 THR A CA 1
ATOM 2780 C C . THR A 1 377 ? -8.690 -6.793 8.536 1.00 92.31 377 THR A C 1
ATOM 2782 O O . THR A 1 377 ? -8.195 -5.676 8.681 1.00 92.31 377 THR A O 1
ATOM 2785 N N . VAL A 1 378 ? -7.928 -7.866 8.331 1.00 94.06 378 VAL A N 1
ATOM 2786 C CA . VAL A 1 378 ? -6.463 -7.799 8.237 1.00 94.06 378 VAL A CA 1
ATOM 2787 C C . VAL A 1 378 ? -6.054 -7.705 6.770 1.00 94.06 378 VAL A C 1
ATOM 2789 O O . VAL A 1 378 ? -6.192 -8.649 6.000 1.00 94.06 378 VAL A O 1
ATOM 2792 N N . ILE A 1 379 ? -5.533 -6.559 6.360 1.00 94.56 379 ILE A N 1
ATOM 2793 C CA . ILE A 1 379 ? -4.933 -6.348 5.043 1.00 94.56 379 ILE A CA 1
ATOM 2794 C C . ILE A 1 379 ? -3.419 -6.509 5.189 1.00 94.56 379 ILE A C 1
ATOM 2796 O O . ILE A 1 379 ? -2.855 -6.138 6.215 1.00 94.56 379 ILE A O 1
ATOM 2800 N N . CYS A 1 380 ? -2.742 -7.059 4.185 1.00 94.00 380 CYS A N 1
ATOM 2801 C CA . CYS A 1 380 ? -1.289 -7.188 4.207 1.00 94.00 380 CYS A CA 1
ATOM 2802 C C . CYS A 1 380 ? -0.631 -6.705 2.909 1.00 94.00 380 CYS A C 1
ATOM 2804 O O . CYS A 1 380 ? -1.188 -6.845 1.816 1.00 94.00 380 CYS A O 1
ATOM 2806 N N . ALA A 1 381 ? 0.575 -6.155 3.013 1.00 91.25 381 ALA A N 1
ATOM 2807 C CA . ALA A 1 381 ? 1.387 -5.717 1.886 1.00 91.25 381 ALA A CA 1
ATOM 2808 C C . ALA A 1 381 ? 2.857 -6.096 2.103 1.00 91.25 381 ALA A C 1
ATOM 2810 O O . ALA A 1 381 ? 3.397 -5.969 3.191 1.00 91.25 381 ALA A O 1
ATOM 2811 N N . GLY A 1 382 ? 3.519 -6.574 1.052 1.00 86.44 382 GLY A N 1
ATOM 2812 C CA . GLY A 1 382 ? 4.928 -6.975 1.121 1.00 86.44 382 GLY A CA 1
ATOM 2813 C C . GLY A 1 382 ? 5.213 -8.109 0.148 1.00 86.44 382 GLY A C 1
ATOM 2814 O O . GLY A 1 382 ? 4.738 -9.228 0.307 1.00 86.44 382 GLY A O 1
ATOM 2815 N N . LYS A 1 383 ? 5.921 -7.790 -0.940 1.00 87.19 383 LYS A N 1
ATOM 2816 C CA . LYS A 1 383 ? 6.324 -8.740 -1.999 1.00 87.19 383 LYS A CA 1
ATOM 2817 C C . LYS A 1 383 ? 5.227 -9.731 -2.467 1.00 87.19 383 LYS A C 1
ATOM 2819 O O . LYS A 1 383 ? 5.538 -10.843 -2.891 1.00 87.19 383 LYS A O 1
ATOM 2824 N N . VAL A 1 384 ? 3.952 -9.324 -2.477 1.00 91.75 384 VAL A N 1
ATOM 2825 C CA . VAL A 1 384 ? 2.841 -10.137 -3.008 1.00 91.75 384 VAL A CA 1
ATOM 2826 C C . VAL A 1 384 ? 2.839 -10.068 -4.538 1.00 91.75 384 VAL A C 1
ATOM 2828 O O . VAL A 1 384 ? 2.549 -9.021 -5.119 1.00 91.75 384 VAL A O 1
ATOM 2831 N N . LEU A 1 385 ? 3.193 -11.175 -5.197 1.00 89.38 385 LEU A N 1
ATOM 2832 C CA . LEU A 1 385 ? 3.390 -11.232 -6.658 1.00 89.38 385 LEU A CA 1
ATOM 2833 C C . LEU A 1 385 ? 2.584 -12.337 -7.356 1.00 89.38 385 LEU A C 1
ATOM 2835 O O . LEU A 1 385 ? 2.436 -12.312 -8.576 1.00 89.38 385 LEU A O 1
ATOM 2839 N N . SER A 1 386 ? 2.128 -13.346 -6.611 1.00 90.31 386 SER A N 1
ATOM 2840 C CA . SER A 1 386 ? 1.567 -14.579 -7.169 1.00 90.31 386 SER A CA 1
ATOM 2841 C C . SER A 1 386 ? 0.354 -15.059 -6.376 1.00 90.31 386 SER A C 1
ATOM 2843 O O . SER A 1 386 ? 0.162 -14.650 -5.233 1.00 90.31 386 SER A O 1
ATOM 2845 N N . GLY A 1 387 ? -0.426 -15.975 -6.963 1.00 90.31 387 GLY A N 1
ATOM 2846 C CA . GLY A 1 387 ? -1.557 -16.604 -6.270 1.00 90.31 387 GLY A CA 1
ATOM 2847 C C . GLY A 1 387 ? -1.114 -17.357 -5.014 1.00 90.31 387 GLY A C 1
ATOM 2848 O O . GLY A 1 387 ? -1.757 -17.252 -3.978 1.00 90.31 387 GLY A O 1
ATOM 2849 N N . PHE A 1 388 ? 0.051 -18.010 -5.064 1.00 91.38 388 PHE A N 1
ATOM 2850 C CA . PHE A 1 388 ? 0.651 -18.650 -3.893 1.00 91.38 388 PHE A CA 1
ATOM 2851 C C . PHE A 1 388 ? 0.925 -17.647 -2.764 1.00 91.38 388 PHE A C 1
ATOM 2853 O O . PHE A 1 388 ? 0.600 -17.919 -1.615 1.00 91.38 388 PHE A O 1
ATOM 2860 N N . SER A 1 389 ? 1.471 -16.469 -3.088 1.00 92.06 389 SER A N 1
ATOM 2861 C CA . SER A 1 389 ? 1.735 -15.416 -2.096 1.00 92.06 389 SER A CA 1
ATOM 2862 C C . SER A 1 389 ? 0.453 -14.934 -1.414 1.00 92.06 389 SER A C 1
ATOM 2864 O O . SER A 1 389 ? 0.469 -14.696 -0.212 1.00 92.06 389 SER A O 1
ATOM 2866 N N . ILE A 1 390 ? -0.644 -14.817 -2.173 1.00 93.69 390 ILE A N 1
ATOM 2867 C CA . ILE A 1 390 ? -1.959 -14.436 -1.641 1.00 93.69 390 ILE A CA 1
ATOM 2868 C C . ILE A 1 390 ? -2.447 -15.510 -0.665 1.00 93.69 390 ILE A C 1
ATOM 2870 O O . ILE A 1 390 ? -2.683 -15.211 0.501 1.00 93.69 390 ILE A O 1
ATOM 2874 N N . VAL A 1 391 ? -2.515 -16.771 -1.107 1.00 93.31 391 VAL A N 1
ATOM 2875 C CA . VAL A 1 391 ? -3.026 -17.875 -0.276 1.00 93.31 391 VAL A CA 1
ATOM 2876 C C . VAL A 1 391 ? -2.172 -18.087 0.974 1.00 93.31 391 VAL A C 1
ATOM 2878 O O . VAL A 1 391 ? -2.717 -18.292 2.053 1.00 93.31 391 VAL A O 1
ATOM 2881 N N . ARG A 1 392 ? -0.842 -17.992 0.862 1.00 94.19 392 ARG A N 1
ATOM 2882 C CA . ARG A 1 392 ? 0.069 -18.076 2.010 1.00 94.19 392 ARG A CA 1
ATOM 2883 C C . ARG A 1 392 ? -0.246 -17.005 3.051 1.00 94.19 392 ARG A C 1
ATOM 2885 O O . ARG A 1 392 ? -0.380 -17.323 4.225 1.00 94.19 392 ARG A O 1
ATOM 2892 N N . ASN A 1 393 ? -0.368 -15.747 2.632 1.00 95.50 393 ASN A N 1
ATOM 2893 C CA . ASN A 1 393 ? -0.656 -14.659 3.563 1.00 95.50 393 ASN A CA 1
ATOM 2894 C C . ASN A 1 393 ? -2.058 -14.799 4.176 1.00 95.50 393 ASN A C 1
ATOM 2896 O O . ASN A 1 393 ? -2.237 -14.502 5.355 1.00 95.50 393 ASN A O 1
ATOM 2900 N N . MET A 1 394 ? -3.030 -15.304 3.411 1.00 95.00 394 MET A N 1
ATOM 2901 C CA . MET A 1 394 ? -4.361 -15.598 3.940 1.00 95.00 394 MET A CA 1
ATOM 2902 C C . MET A 1 394 ? -4.344 -16.717 4.983 1.00 95.00 394 MET A C 1
ATOM 2904 O O . MET A 1 394 ? -4.985 -16.600 6.021 1.00 95.00 394 MET A O 1
ATOM 2908 N N . ALA A 1 395 ? -3.553 -17.768 4.757 1.00 94.25 395 ALA A N 1
ATOM 2909 C CA . ALA A 1 395 ? -3.368 -18.847 5.724 1.00 94.25 395 ALA A CA 1
ATOM 2910 C C . ALA A 1 395 ? -2.717 -18.375 7.039 1.00 94.25 395 ALA A C 1
ATOM 2912 O O . ALA A 1 395 ? -2.952 -18.981 8.078 1.00 94.25 395 ALA A O 1
ATOM 2913 N N . LEU A 1 396 ? -1.932 -17.292 7.000 1.00 94.31 396 LEU A N 1
ATOM 2914 C CA . LEU A 1 396 ? -1.344 -16.650 8.183 1.00 94.31 396 LEU A CA 1
ATOM 2915 C C . LEU A 1 396 ? -2.317 -15.718 8.922 1.00 94.31 396 LEU A C 1
ATOM 2917 O O . LEU A 1 396 ? -1.987 -15.249 10.007 1.00 94.31 396 LEU A O 1
ATOM 2921 N N . GLY A 1 397 ? -3.491 -15.435 8.349 1.00 95.12 397 GLY A N 1
ATOM 2922 C CA . GLY A 1 397 ? -4.527 -14.620 8.982 1.00 95.12 397 GLY A CA 1
ATOM 2923 C C . GLY A 1 397 ? -4.897 -13.331 8.253 1.00 95.12 397 GLY A C 1
ATOM 2924 O O . GLY A 1 397 ? -5.796 -12.630 8.720 1.00 95.12 397 GLY A O 1
ATOM 2925 N N . ALA A 1 398 ? -4.272 -13.015 7.113 1.00 96.06 398 ALA A N 1
ATOM 2926 C CA . ALA A 1 398 ? -4.713 -11.893 6.285 1.00 96.06 398 ALA A CA 1
ATOM 2927 C C . ALA A 1 398 ? -6.053 -12.196 5.583 1.00 96.06 398 ALA A C 1
ATOM 2929 O O . ALA A 1 398 ? -6.290 -13.285 5.078 1.00 96.06 398 ALA A O 1
ATOM 2930 N N . ASP A 1 399 ? -6.925 -11.204 5.484 1.00 95.62 399 ASP A N 1
ATOM 2931 C CA . ASP A 1 399 ? -8.151 -11.258 4.689 1.00 95.62 399 ASP A CA 1
ATOM 2932 C C . ASP A 1 399 ? -7.932 -10.753 3.253 1.00 95.62 399 ASP A C 1
ATOM 2934 O O . ASP A 1 399 ? -8.573 -11.230 2.317 1.00 95.62 399 ASP A O 1
ATOM 2938 N N . ILE A 1 400 ? -7.052 -9.759 3.076 1.00 95.50 400 ILE A N 1
ATOM 2939 C CA . ILE A 1 400 ? -6.803 -9.071 1.799 1.00 95.50 400 ILE A CA 1
ATOM 2940 C C . ILE A 1 400 ? -5.298 -8.861 1.605 1.00 95.50 400 ILE A C 1
ATOM 2942 O O . ILE A 1 400 ? -4.558 -8.584 2.549 1.00 95.50 400 ILE A O 1
ATOM 2946 N N . CYS A 1 401 ? -4.840 -8.941 0.357 1.00 96.25 401 CYS A N 1
ATOM 2947 C CA . CYS A 1 401 ? -3.476 -8.626 -0.044 1.00 96.25 401 CYS A CA 1
ATOM 2948 C C . CYS A 1 401 ? -3.406 -7.368 -0.924 1.00 96.25 401 CYS A C 1
ATOM 2950 O O . CYS A 1 401 ? -4.190 -7.165 -1.851 1.00 96.25 401 CYS A O 1
ATOM 2952 N N . ASN A 1 402 ? -2.387 -6.552 -0.682 1.00 95.00 402 ASN A N 1
ATOM 2953 C CA . ASN A 1 402 ? -2.049 -5.368 -1.458 1.00 95.00 402 ASN A CA 1
ATOM 2954 C C . ASN A 1 402 ? -0.701 -5.561 -2.162 1.00 95.00 402 ASN A C 1
ATOM 2956 O O . ASN A 1 402 ? 0.263 -6.066 -1.581 1.00 95.00 402 ASN A O 1
ATOM 2960 N N . SER A 1 403 ? -0.590 -5.096 -3.411 1.00 93.81 403 SER A N 1
ATOM 2961 C CA . SER A 1 403 ? 0.682 -5.108 -4.142 1.00 93.81 403 SER A CA 1
ATOM 2962 C C . SER A 1 403 ? 0.979 -3.790 -4.839 1.00 93.81 403 SER A C 1
ATOM 2964 O O . SER A 1 403 ? 0.172 -3.266 -5.599 1.00 93.81 403 SER A O 1
ATOM 2966 N N . ALA A 1 404 ? 2.176 -3.257 -4.589 1.00 91.44 404 ALA A N 1
ATOM 2967 C CA . ALA A 1 404 ? 2.726 -2.113 -5.317 1.00 91.44 404 ALA A CA 1
ATOM 2968 C C . ALA A 1 404 ? 3.687 -2.576 -6.419 1.00 91.44 404 ALA A C 1
ATOM 2970 O O . ALA A 1 404 ? 3.541 -2.232 -7.590 1.00 91.44 404 ALA A O 1
ATOM 2971 N N . ARG A 1 405 ? 4.697 -3.380 -6.057 1.00 87.31 405 ARG A N 1
ATOM 2972 C CA . ARG A 1 405 ? 5.795 -3.740 -6.969 1.00 87.31 405 ARG A CA 1
ATOM 2973 C C . ARG A 1 405 ? 5.331 -4.587 -8.155 1.00 87.31 405 ARG A C 1
ATOM 2975 O O . ARG A 1 405 ? 5.752 -4.285 -9.268 1.00 87.31 405 ARG A O 1
ATOM 2982 N N . ALA A 1 406 ? 4.440 -5.564 -7.951 1.00 89.94 406 ALA A N 1
ATOM 2983 C CA . ALA A 1 406 ? 3.874 -6.329 -9.067 1.00 89.94 406 ALA A CA 1
ATOM 2984 C C . ALA A 1 406 ? 3.123 -5.407 -10.034 1.00 89.94 406 ALA A C 1
ATOM 2986 O O . ALA A 1 406 ? 3.337 -5.469 -11.239 1.00 89.94 406 ALA A O 1
ATOM 2987 N N . MET A 1 407 ? 2.312 -4.490 -9.503 1.00 92.38 407 MET A N 1
ATOM 2988 C CA . MET A 1 407 ? 1.545 -3.549 -10.320 1.00 92.38 407 MET A CA 1
ATOM 2989 C C . MET A 1 407 ? 2.467 -2.623 -11.122 1.00 92.38 407 MET A C 1
ATOM 2991 O O . MET A 1 407 ? 2.257 -2.403 -12.311 1.00 92.38 407 MET A O 1
ATOM 2995 N N . MET A 1 408 ? 3.573 -2.169 -10.529 1.00 89.56 408 MET A N 1
ATOM 2996 C CA . MET A 1 408 ? 4.587 -1.402 -11.256 1.00 89.56 408 MET A CA 1
ATOM 2997 C C . MET A 1 408 ? 5.301 -2.224 -12.334 1.00 89.56 408 MET A C 1
ATOM 2999 O O . MET A 1 408 ? 5.608 -1.684 -13.396 1.00 89.56 408 MET A O 1
ATOM 3003 N N . PHE A 1 409 ? 5.585 -3.507 -12.095 1.00 86.25 409 PHE A N 1
ATOM 3004 C CA . PHE A 1 409 ? 6.129 -4.393 -13.129 1.00 86.25 409 PHE A CA 1
ATOM 3005 C C . PHE A 1 409 ? 5.132 -4.606 -14.267 1.00 86.25 409 PHE A C 1
ATOM 3007 O O . PHE A 1 409 ? 5.539 -4.543 -15.424 1.00 86.25 409 PHE A O 1
ATOM 3014 N N . ALA A 1 410 ? 3.842 -4.760 -13.964 1.00 88.25 410 ALA A N 1
ATOM 3015 C CA . ALA A 1 410 ? 2.792 -4.857 -14.974 1.00 88.25 410 ALA A CA 1
ATOM 3016 C C . ALA A 1 410 ? 2.739 -3.605 -15.871 1.00 88.25 410 ALA A C 1
ATOM 3018 O O . ALA A 1 410 ? 2.593 -3.729 -17.082 1.00 88.25 410 ALA A O 1
ATOM 3019 N N . LEU A 1 411 ? 2.981 -2.413 -15.311 1.00 87.25 411 LEU A N 1
ATOM 3020 C CA . LEU A 1 411 ? 3.119 -1.168 -16.082 1.00 87.25 411 LEU A CA 1
ATOM 3021 C C . LEU A 1 411 ? 4.440 -1.036 -16.867 1.00 87.25 411 LEU A C 1
ATOM 3023 O O . LEU A 1 411 ? 4.593 -0.112 -17.666 1.00 87.25 411 LEU A O 1
ATOM 3027 N N . GLY A 1 412 ? 5.418 -1.916 -16.636 1.00 80.00 412 GLY A N 1
ATOM 3028 C CA . GLY A 1 412 ? 6.704 -1.916 -17.340 1.00 80.00 412 GLY A CA 1
ATOM 3029 C C . GLY A 1 412 ? 7.908 -1.427 -16.529 1.00 80.00 412 GLY A C 1
ATOM 3030 O O . GLY A 1 412 ? 8.956 -1.143 -17.111 1.00 80.00 412 GLY A O 1
ATOM 3031 N N . CYS A 1 413 ? 7.812 -1.334 -15.199 1.00 79.25 413 CYS A N 1
ATOM 3032 C CA . CYS A 1 413 ? 8.988 -1.118 -14.354 1.00 79.25 413 CYS A CA 1
ATOM 3033 C C . CYS A 1 413 ? 9.998 -2.265 -14.531 1.00 79.25 413 CYS A C 1
ATOM 3035 O O . CYS A 1 413 ? 9.642 -3.444 -14.521 1.00 79.25 413 CYS A O 1
ATOM 3037 N N . ILE A 1 414 ? 11.277 -1.908 -14.652 1.00 70.19 414 ILE A N 1
ATOM 3038 C CA . ILE A 1 414 ? 12.384 -2.848 -14.886 1.00 70.19 414 ILE A CA 1
ATOM 3039 C C . ILE A 1 414 ? 13.333 -2.990 -13.689 1.00 70.19 414 ILE A C 1
ATOM 3041 O O . ILE A 1 414 ? 14.409 -3.554 -13.848 1.00 70.19 414 ILE A O 1
ATOM 3045 N N . GLN A 1 415 ? 12.966 -2.462 -12.513 1.00 68.69 415 GLN A N 1
ATOM 3046 C CA . GLN A 1 415 ? 13.783 -2.534 -11.290 1.00 68.69 415 GLN A CA 1
ATOM 3047 C C . GLN A 1 415 ? 15.177 -1.889 -11.438 1.00 68.69 415 GLN A C 1
ATOM 3049 O O . GLN A 1 415 ? 16.170 -2.398 -10.940 1.00 68.69 415 GLN A O 1
ATOM 3054 N N . ALA A 1 416 ? 15.262 -0.729 -12.099 1.00 58.59 416 ALA A N 1
ATOM 3055 C CA . ALA A 1 416 ? 16.528 -0.006 -12.285 1.00 58.59 416 ALA A CA 1
ATOM 3056 C C . ALA A 1 416 ? 17.040 0.731 -11.021 1.00 58.59 416 ALA A C 1
ATOM 3058 O O . ALA A 1 416 ? 18.014 1.472 -11.109 1.00 58.59 416 ALA A O 1
ATOM 3059 N N . SER A 1 417 ? 16.360 0.589 -9.873 1.00 55.78 417 SER A N 1
ATOM 3060 C CA . SER A 1 417 ? 16.710 1.170 -8.559 1.00 55.78 417 SER A CA 1
ATOM 3061 C C . SER A 1 417 ? 17.074 2.668 -8.542 1.00 55.78 417 SER A C 1
ATOM 3063 O O . SER A 1 417 ? 17.777 3.122 -7.646 1.00 55.78 417 SER A O 1
ATOM 3065 N N . ARG A 1 418 ? 16.579 3.466 -9.505 1.00 48.78 418 ARG A N 1
ATOM 3066 C CA . ARG A 1 418 ? 16.772 4.933 -9.573 1.00 48.78 418 ARG A CA 1
ATOM 3067 C C . ARG A 1 418 ? 15.455 5.717 -9.723 1.00 48.78 418 ARG A C 1
ATOM 3069 O O . ARG A 1 418 ? 15.220 6.351 -10.750 1.00 48.78 418 ARG A O 1
ATOM 3076 N N . PRO A 1 419 ? 14.568 5.683 -8.717 1.00 50.41 419 PRO A N 1
ATOM 3077 C CA . PRO A 1 419 ? 13.327 6.470 -8.712 1.00 50.41 419 PRO A CA 1
ATOM 3078 C C . PRO A 1 419 ? 13.528 8.001 -8.583 1.00 50.41 419 PRO A C 1
ATOM 3080 O O . PRO A 1 419 ? 12.638 8.771 -8.963 1.00 50.41 419 PRO A O 1
ATOM 3083 N N . ASP A 1 420 ? 14.680 8.469 -8.088 1.00 41.47 420 ASP A N 1
ATOM 3084 C CA . ASP A 1 420 ? 14.855 9.869 -7.655 1.00 41.47 420 ASP A CA 1
ATOM 3085 C C . ASP A 1 420 ? 15.389 10.852 -8.693 1.00 41.47 420 ASP A C 1
ATOM 3087 O O . ASP A 1 420 ? 15.156 12.056 -8.583 1.00 41.47 420 ASP A O 1
ATOM 3091 N N . THR A 1 421 ? 16.029 10.377 -9.755 1.00 39.62 421 THR A N 1
ATOM 3092 C CA . THR A 1 421 ? 16.566 11.269 -10.784 1.00 39.62 421 THR A CA 1
ATOM 3093 C C . THR A 1 421 ? 15.455 11.853 -11.665 1.00 39.62 421 THR A C 1
ATOM 3095 O O . THR A 1 421 ? 14.727 11.114 -12.327 1.00 39.62 421 THR A O 1
ATOM 3098 N N . LEU A 1 422 ? 15.380 13.193 -11.747 1.00 36.03 422 LEU A N 1
ATOM 3099 C CA . LEU A 1 422 ? 14.508 13.986 -12.647 1.00 36.03 422 LEU A CA 1
ATOM 3100 C C . LEU A 1 422 ? 14.583 13.551 -14.124 1.00 36.03 422 LEU A C 1
ATOM 3102 O O . LEU A 1 422 ? 13.672 13.800 -14.911 1.00 36.03 422 LEU A O 1
ATOM 3106 N N . ARG A 1 423 ? 15.644 12.830 -14.497 1.00 34.91 423 ARG A N 1
ATOM 3107 C CA . ARG A 1 423 ? 15.801 12.113 -15.767 1.00 34.91 423 ARG A CA 1
ATOM 3108 C C . ARG A 1 423 ? 15.090 10.752 -15.783 1.00 34.91 423 ARG A C 1
ATOM 3110 O O . ARG A 1 423 ? 15.589 9.802 -16.378 1.00 34.91 423 ARG A O 1
ATOM 3117 N N . ASN A 1 424 ? 13.876 10.653 -15.245 1.00 41.88 424 ASN A N 1
ATOM 3118 C CA . ASN A 1 424 ? 12.965 9.561 -15.603 1.00 41.88 424 ASN A CA 1
ATOM 3119 C C . ASN A 1 424 ? 12.369 9.807 -16.999 1.00 41.88 424 ASN A C 1
ATOM 3121 O O . ASN A 1 424 ? 11.164 9.920 -17.211 1.00 41.88 424 ASN A O 1
ATOM 3125 N N . MET A 1 425 ? 13.269 9.823 -17.984 1.00 31.75 425 MET A N 1
ATOM 3126 C CA . MET A 1 425 ? 12.981 9.651 -19.405 1.00 31.75 425 MET A CA 1
ATOM 3127 C C . MET A 1 425 ? 12.314 8.282 -19.665 1.00 31.75 425 MET A C 1
ATOM 3129 O O . MET A 1 425 ? 11.731 8.093 -20.719 1.00 31.75 425 MET A O 1
ATOM 3133 N N . MET A 1 426 ? 12.308 7.374 -18.673 1.00 38.47 426 MET A N 1
ATOM 3134 C CA . MET A 1 426 ? 11.624 6.075 -18.697 1.00 38.47 426 MET A CA 1
ATOM 3135 C C . MET A 1 426 ? 10.095 6.113 -18.492 1.00 38.47 426 MET A C 1
ATOM 3137 O O . MET A 1 426 ? 9.439 5.109 -18.758 1.00 38.47 426 MET A O 1
ATOM 3141 N N . LEU A 1 427 ? 9.502 7.236 -18.059 1.00 35.47 427 LEU A N 1
ATOM 3142 C CA . LEU A 1 427 ? 8.043 7.354 -17.846 1.00 35.47 427 LEU A CA 1
ATOM 3143 C C . LEU A 1 427 ? 7.361 8.441 -18.695 1.00 35.47 427 LEU A C 1
ATOM 3145 O O . LEU A 1 427 ? 6.133 8.548 -18.667 1.00 35.47 427 LEU A O 1
ATOM 3149 N N . LYS A 1 428 ? 8.111 9.212 -19.501 1.00 25.27 428 LYS A N 1
ATOM 3150 C CA . LYS A 1 428 ? 7.517 10.200 -20.428 1.00 25.27 428 LYS A CA 1
ATOM 3151 C C . LYS A 1 428 ? 6.636 9.553 -21.506 1.00 25.27 428 LYS A C 1
ATOM 3153 O O . LYS A 1 428 ? 5.778 10.214 -22.069 1.00 25.27 428 LYS A O 1
ATOM 3158 N N . VAL A 1 429 ? 6.780 8.253 -21.749 1.00 29.33 429 VAL A N 1
ATOM 3159 C CA . VAL A 1 429 ? 6.081 7.543 -22.830 1.00 29.33 429 VAL A CA 1
ATOM 3160 C C . VAL A 1 429 ? 4.677 7.052 -22.475 1.00 29.33 429 VAL A C 1
ATOM 3162 O O . VAL A 1 429 ? 3.872 6.864 -23.382 1.00 29.33 429 VAL A O 1
ATOM 3165 N N . CYS A 1 430 ? 4.290 6.978 -21.198 1.00 30.12 430 CYS A N 1
ATOM 3166 C CA . CYS A 1 430 ? 2.866 6.778 -20.913 1.00 30.12 430 CYS A CA 1
ATOM 3167 C C . CYS A 1 430 ? 2.001 8.009 -21.294 1.00 30.12 430 CYS A C 1
ATOM 3169 O O . CYS A 1 430 ? 0.801 7.981 -21.055 1.00 30.12 430 CYS A O 1
ATOM 3171 N N . GLN A 1 431 ? 2.575 9.091 -21.858 1.00 29.03 431 GLN A N 1
ATOM 3172 C CA . GLN A 1 431 ? 1.832 10.291 -22.273 1.00 29.03 431 GLN A CA 1
ATOM 3173 C C . GLN A 1 431 ? 0.978 10.123 -23.538 1.00 29.03 431 GLN A C 1
ATOM 3175 O O . GLN A 1 431 ? 0.218 11.042 -23.823 1.00 29.03 431 GLN A O 1
ATOM 3180 N N . SER A 1 432 ? 1.067 9.026 -24.298 1.00 25.12 432 SER A N 1
ATOM 3181 C CA . SER A 1 432 ? 0.397 8.986 -25.611 1.00 25.12 432 SER A CA 1
ATOM 3182 C C . SER A 1 432 ? -0.418 7.747 -25.962 1.00 25.12 432 SER A C 1
ATOM 3184 O O . SER A 1 432 ? -1.130 7.830 -26.955 1.00 25.12 432 SER A O 1
ATOM 3186 N N . THR A 1 433 ? -0.356 6.619 -25.235 1.00 27.30 433 THR A N 1
ATOM 3187 C CA . THR A 1 433 ? -0.893 5.392 -25.867 1.00 27.30 433 THR A CA 1
ATOM 3188 C C . THR A 1 433 ? -1.546 4.306 -25.022 1.00 27.30 433 THR A C 1
ATOM 3190 O O . THR A 1 433 ? -1.732 3.193 -25.499 1.00 27.30 433 THR A O 1
ATOM 3193 N N . LEU A 1 434 ? -2.025 4.631 -23.822 1.00 28.62 434 LEU A N 1
ATOM 3194 C CA . LEU A 1 434 ? -2.883 3.707 -23.057 1.00 28.62 434 LEU A CA 1
ATOM 3195 C C . LEU A 1 434 ? -4.394 3.907 -23.273 1.00 28.62 434 LEU A C 1
ATOM 3197 O O . LEU A 1 434 ? -5.180 3.146 -22.727 1.00 28.62 434 LEU A O 1
ATOM 3201 N N . TYR A 1 435 ? -4.808 4.868 -24.108 1.00 26.80 435 TYR A N 1
ATOM 3202 C CA . TYR A 1 435 ? -6.228 5.101 -24.412 1.00 26.80 435 TYR A CA 1
ATOM 3203 C C . TYR A 1 435 ? -6.767 4.313 -25.622 1.00 26.80 435 TYR A C 1
ATOM 3205 O O . TYR A 1 435 ? -7.974 4.302 -25.830 1.00 26.80 435 TYR A O 1
ATOM 3213 N N . ALA A 1 436 ? -5.917 3.652 -26.420 1.00 25.50 436 ALA A N 1
ATOM 3214 C CA . ALA A 1 436 ? -6.342 3.080 -27.707 1.00 25.50 436 ALA A CA 1
ATOM 3215 C C . ALA A 1 436 ? -6.415 1.542 -27.764 1.00 25.50 436 ALA A C 1
ATOM 3217 O O . ALA A 1 436 ? -7.109 1.006 -28.619 1.00 25.50 436 ALA A O 1
ATOM 3218 N N . SER A 1 437 ? -5.732 0.809 -26.881 1.00 25.28 437 SER A N 1
ATOM 3219 C CA . SER A 1 437 ? -5.541 -0.647 -27.035 1.00 25.28 437 SER A CA 1
ATOM 3220 C C . SER A 1 437 ? -6.308 -1.521 -26.038 1.00 25.28 437 SER A C 1
ATOM 3222 O O . SER A 1 437 ? -6.225 -2.742 -26.124 1.00 25.28 437 SER A O 1
ATOM 3224 N N . VAL A 1 438 ? -7.089 -0.926 -25.130 1.00 28.59 438 VAL A N 1
ATOM 3225 C CA . VAL A 1 438 ? -7.873 -1.658 -24.112 1.00 28.59 438 VAL A CA 1
ATOM 3226 C C . VAL A 1 438 ? -9.371 -1.764 -24.476 1.00 28.59 438 VAL A C 1
ATOM 3228 O O . VAL A 1 438 ? -10.134 -2.428 -23.788 1.00 28.59 438 VAL A O 1
ATOM 3231 N N . CYS A 1 439 ? -9.796 -1.184 -25.605 1.00 23.28 439 CYS A N 1
ATOM 3232 C CA . CYS A 1 439 ? -11.179 -1.249 -26.110 1.00 23.28 439 CYS A CA 1
ATOM 3233 C C . CYS A 1 439 ? -11.389 -2.273 -27.245 1.00 23.28 439 CYS A C 1
ATOM 3235 O O . CYS A 1 439 ? -12.283 -2.088 -28.069 1.00 23.28 439 CYS A O 1
ATOM 3237 N N . ALA A 1 440 ? -10.581 -3.334 -27.333 1.00 21.66 440 ALA A N 1
ATOM 3238 C CA . ALA A 1 440 ? -10.876 -4.441 -28.243 1.00 21.66 440 ALA A CA 1
ATOM 3239 C C . ALA A 1 440 ? -11.695 -5.505 -27.486 1.00 21.66 440 ALA A C 1
ATOM 3241 O O . ALA A 1 440 ? -11.173 -6.062 -26.520 1.00 21.66 440 ALA A O 1
ATOM 3242 N N . PRO A 1 441 ? -12.957 -5.765 -27.872 1.00 22.61 441 PRO A N 1
ATOM 3243 C CA . PRO A 1 441 ? -13.790 -6.756 -27.209 1.00 22.61 441 PRO A CA 1
ATOM 3244 C C . PRO A 1 441 ? -13.256 -8.159 -27.507 1.00 22.61 441 PRO A C 1
ATOM 3246 O O . PRO A 1 441 ? -13.127 -8.531 -28.674 1.00 22.61 441 PRO A O 1
ATOM 3249 N N . TYR A 1 442 ? -12.976 -8.917 -26.452 1.00 30.52 442 TYR A N 1
ATOM 3250 C CA . TYR A 1 442 ? -12.997 -10.376 -26.460 1.00 30.52 442 TYR A CA 1
ATOM 3251 C C . TYR A 1 442 ? -13.717 -10.852 -25.210 1.00 30.52 442 TYR A C 1
ATOM 3253 O O . TYR A 1 442 ? -13.356 -10.357 -24.117 1.00 30.52 442 TYR A O 1
#

Sequence (442 aa):
MIGATAVLFVANPAQGAIAAVPVALFWYRGLKDMAQDSHTVLRNFPVLGHIRFLLEASDCKAASLRPEIRQYFIESDTDSVPFSRAQRSIVYQRAKLQTDNLPFGTRRNTYGEGYEWIKHSLSPVHLDDACGRKVVGGPHCKQPYSASIMNVSAMSYGSISKNAVLALNGGAKMGGFYHNTGEGGLSKYHLEPGGDIVWNIGTGYFGCRAEDGSFSPTAFSANASRPQVKMIEIKLSQGAKPAHGGILPAAKVSADIAEARGVPQGMDCISPPGHSEFAGPAGLVRFADRSAALSDAPSLLCSAFISCVGNHVELAGIVRAMQESGSGPDFINIDGGEGGTGAAPPEFSNSVGTPLVDAVALATDLLIGAGIRERVTVICAGKVLSGFSIVRNMALGADICNSARAMMFALGCIQASRPDTLRNMMLKVCQSTLYASVCAPY

Secondary structure (DSSP, 8-state):
-HHHHHHHHHH-HHHHHHHHHHHHHHHHHHHHHHH-SS-HHHHHSTTTHHHHHHHHHHHHH-SSSTTTTTTTS---TT--SSS-HHHHHHHHHHHTT-----TT---S-TTSTT----PPPSS--PPPGGGGEEEE--TT-SS-EEEESEEEPP--BTTB-HHHHHHHHHHHHHHT--EE-GGG---HHHHSS---EEEEE-TT-TTSB-TTSSB-HHHHHHHHTSTTEEEEEE----TTSTT---EE-GGG--HHHHHHHT--TTS-EE--SS-SS--HHHHHHHHHHHHHHH--STT-EE-----S---HHHHHHHHHHHHHHS---SEEEEE-TT---SS--HHHHHHSS--HHHHHHHHHHHHHHTT-GGGSEEEEESS--SHHHHHHHHHTT-SEEEESHHHHHHTT----S--S-S--TTSGGGGSSSSSSS----

Foldseek 3Di:
DVVVLVVCCVVPVVRSVVVVVVVVVQVVQQVVLCPDDPALQCNLPPPVSVVVVVVVVVVVVPPPVPPPCVVPPDDDQPDPPPHHPVLLVQLQCVLVVHDPDDPDPDPDDCPDPPRDDDDDDPDDDDDDPLVQWDWFFFPPFLDIDTAGLEAADADADLLDDLLLLLVRQLVQQVVVHEHEHHCLADFPSNPVSPHAYAYEHEQQRFQQADPVSAGHLVSLQVVQQDQNYQEYAYDQAALQFGQAFDWRALVSQDPRSCVRRVHDHSHIDGGHSGHPQADAQLRQQVVQVVSVVSHPHSRYDTDDEDEFDFDLVRLLRNLVSCLVVVGGHSEYEYEANQDDDSDDDPCRSPPGGHGQLVRLLSNQVSCVVSVNLVRYAYEYEHSQRDPVSSVSSVVSPHSHYHYHVSSVSSVPDPPPVNSDDPPCSSPPVSPPDPPPPPPDDD

Radius of gyration: 24.7 Å; chains: 1; bounding box: 58×61×80 Å

pLDDT: mean 78.9, std 18.23, range [21.66, 97.62]